Protein 9FXN (pdb70)

Nearest PDB structures (foldseek):
  5t40-assembly1_B  TM=9.998E-01  e=1.120E-62  Homo sapiens
  6iid-assembly1_B  TM=9.856E-01  e=7.293E-57  Homo sapiens
  6iid-assembly2_D  TM=9.798E-01  e=2.891E-57  Homo sapiens
  4a1n-assembly1_A-2  TM=9.679E-01  e=5.037E-57  Homo sapiens
  7r6t-assembly1_D  TM=9.618E-01  e=5.365E-54  Homo sapiens

Organism: Homo sapiens (NCBI:txid9606)

GO terms:
  GO:0032991 protein-containing complex (C, IDA)
  GO:0005739 mitochondrion (C, HTP)
  GO:0008409 5'-3' exonuclease activity (F, IDA)
  GO:0004519 endonuclease activity (F, IDA)
  GO:0005743 mitochondrial inner membrane (C, IDA)
  GO:0005759 mitochondrial matrix (C, TAS)
  GO:0005515 protein binding (F, IPI)
  GO:0005739 mitochondrion (C, IDA)

Radius of gyration: 29.69 Å; Cα contacts (8 Å, |Δi|>4): 1207; chains: 2; bounding box: 88×48×91 Å

Secondary structure (DSSP, 8-state):
--GGGG-PPB---S-EE-SSEEEEEETTTTEEEEEEEEE-TTTT-SS--GGG---B--TTS-GGG---HHHHTTTT-EEEESS-GGG-TT-HHHHHHHTBGGGEEEE-HHHHHTHHHHHHHHHHHHTTT-SEEEEEEEEE--EEE-TTS-EEEEEEEETTTTEEPPSEEEEEEEEES-SS--SPEEEEEEEEESS---SSS-GGGGEE-HHHHHHHHT-B--TTS-TTS-EEEHHHHS------HHHHHHHHHHHHHHH--SHHHHHHHHHHHHHTT----HHHHHHHHHHHHHHHTS--/-TTTTTT-PPB---S-EE-SS-EEEEETTTTEEEEEEEEE-TTTT-SS--GGG---B--TTS-GGG---HHHHTTTT-EEEESS-GGG-TT-HHHHHHHTBGGGEEEE-HHHHHTHHHHHHHHHHHGGGT-SEEEEEEEEE--EEE-TTS-EEEEEEEETTTTEEPPSEEEEEEEEES-SS--SPEEEEEEEEESS---SSS-GGGGEE-HHHHHHHHT-B-STTS-TTS-EEEHHHHS------HHHHHHHHHHHHHHH--SHHHHHHHHHHHHHTT----HHHHHHHHHHHHHHHTS--

Structure (mmCIF, N/CA/C/O backbone):
data_9FXN
#
_entry.id   9FXN
#
_cell.length_a   73.550
_cell.length_b   83.560
_cell.length_c   74.390
_cell.angle_alpha   90.000
_cell.angle_beta   113.510
_cell.angle_gamma   90.000
#
_symmetry.space_group_name_H-M   'P 1 21 1'
#
loop_
_entity.id
_entity.type
_entity.pdbx_description
1 polymer 'Nuclease EXOG, mitochondrial'
2 non-polymer 'MAGNESIUM ION'
3 water water
#
loop_
_atom_site.group_PDB
_atom_site.id
_atom_site.type_symbol
_atom_site.label_atom_id
_atom_site.label_alt_id
_atom_site.label_comp_id
_atom_site.label_asym_id
_atom_site.label_entity_id
_atom_site.label_seq_id
_atom_site.pdbx_PDB_ins_code
_atom_site.Cartn_x
_atom_site.Cartn_y
_atom_site.Cartn_z
_atom_site.occupancy
_atom_site.B_iso_or_equiv
_atom_site.auth_seq_id
_atom_site.auth_comp_id
_atom_site.auth_asym_id
_atom_site.auth_atom_id
_atom_site.pdbx_PDB_model_num
ATOM 1 N N . ALA A 1 3 ? -38.89265 34.38250 -35.98469 0.455 76.64435 60 ALA A N 1
ATOM 2 C CA . ALA A 1 3 ? -38.81597 34.03802 -37.39875 0.000 75.60470 60 ALA A CA 1
ATOM 3 C C . ALA A 1 3 ? -37.38798 33.66214 -37.78420 0.486 73.81877 60 ALA A C 1
ATOM 4 O O . ALA A 1 3 ? -37.16834 32.74089 -38.57093 0.289 70.17240 60 ALA A O 1
ATOM 10 N N . VAL A 1 4 ? -36.41977 34.39295 -37.22931 0.993 72.63989 61 VAL A N 1
ATOM 11 C CA . VAL A 1 4 ? -35.01675 34.13671 -37.52770 0.595 68.04898 61 VAL A CA 1
ATOM 12 C C . VAL A 1 4 ? -34.53194 32.92396 -36.73342 0.780 63.47290 61 VAL A C 1
ATOM 13 O O . VAL A 1 4 ? -35.11813 32.52208 -35.72280 0.631 58.33440 61 VAL A O 1
ATOM 26 N N . LEU A 1 5 ? -33.41883 32.34628 -37.18569 0.465 68.37730 62 LEU A N 1
ATOM 27 C CA . LEU A 1 5 ? -32.90362 31.14749 -36.53261 0.951 72.15075 62 LEU A CA 1
ATOM 28 C C . LEU A 1 5 ? -32.40521 31.42625 -35.11964 0.000 66.97857 62 LEU A C 1
ATOM 29 O O . LEU A 1 5 ? -32.58035 30.58899 -34.22466 0.613 66.89220 62 LEU A O 1
ATOM 45 N N . GLU A 1 6 ? -31.74689 32.56394 -34.89860 0.664 62.17111 63 GLU A N 1
ATOM 46 C CA . GLU A 1 6 ? -31.05632 32.77137 -33.63276 1.000 61.45780 63 GLU A CA 1
ATOM 47 C C . GLU A 1 6 ? -31.95033 33.35328 -32.53831 0.442 58.40741 63 GLU A C 1
ATOM 48 O O . GLU A 1 6 ? -31.43052 33.80551 -31.51107 0.802 60.28248 63 GLU A O 1
ATOM 60 N N . GLN A 1 7 ? -33.27366 33.34675 -32.72070 1.000 58.93856 64 GLN A N 1
ATOM 61 C CA . GLN A 1 7 ? -34.15357 33.88724 -31.68867 0.724 55.25854 64 GLN A CA 1
ATOM 62 C C . GLN A 1 7 ? -33.83429 33.28567 -30.32522 0.675 50.57994 64 GLN A C 1
ATOM 63 O O . GLN A 1 7 ? -33.87349 33.97970 -29.30360 0.702 52.40020 64 GLN A O 1
ATOM 77 N N . PHE A 1 8 ? -33.52781 31.99158 -30.28648 0.708 49.24399 65 PHE A N 1
ATOM 78 C CA . PHE A 1 8 ? -33.18492 31.31367 -29.04588 0.964 47.24360 65 PHE A CA 1
ATOM 79 C C . PHE A 1 8 ? -31.73401 30.85455 -29.01641 0.753 48.84907 65 PHE A C 1
ATOM 80 O O . PHE A 1 8 ? -31.36484 30.05175 -28.15266 0.679 50.29215 65 PHE A O 1
ATOM 97 N N . GLY A 1 9 ? -30.90837 31.35573 -29.92255 0.600 47.93488 66 GLY A N 1
ATOM 98 C CA . GLY A 1 9 ? -29.47666 31.14941 -29.85690 0.595 49.38029 66 GLY A CA 1
ATOM 99 C C . GLY A 1 9 ? -28.99497 29.98521 -30.70175 0.564 45.07649 66 GLY A C 1
ATOM 100 O O . GLY A 1 9 ? -29.68459 28.97314 -30.87532 0.625 44.63494 66 GLY A O 1
ATOM 104 N N . PHE A 1 10 ? -27.78584 30.13667 -31.25020 0.553 42.64537 67 PHE A N 1
ATOM 105 C CA . PHE A 1 10 ? -27.09145 29.01083 -31.85507 0.666 41.24106 67 PHE A CA 1
ATOM 106 C C . PHE A 1 10 ? -26.62098 28.06288 -30.75154 0.759 37.64575 67 PHE A C 1
ATOM 107 O O . PHE A 1 10 ? -26.34037 28.50128 -29.63154 0.558 35.47364 67 PHE A O 1
ATOM 124 N N . PRO A 1 11 ? -26.51433 26.76189 -31.03674 0.678 39.58714 68 PRO A N 1
ATOM 125 C CA . PRO A 1 11 ? -25.92220 25.85190 -30.04441 0.730 38.57096 68 PRO A CA 1
ATOM 126 C C . PRO A 1 11 ? -24.51368 26.29774 -29.67938 0.795 39.59842 68 PRO A C 1
ATOM 127 O O . PRO A 1 11 ? -23.79241 26.88500 -30.48934 0.663 41.99540 68 PRO A O 1
ATOM 138 N N . LEU A 1 12 ? -24.12451 26.01411 -28.44190 0.739 40.35510 69 LEU A N 1
ATOM 139 C CA . LEU A 1 12 ? -22.80610 26.37449 -27.94188 0.646 41.81697 69 LEU A CA 1
ATOM 140 C C . LEU A 1 12 ? -21.89868 25.15456 -27.96553 0.724 38.75705 69 LEU A C 1
ATOM 141 O O . LEU A 1 12 ? -22.26682 24.09235 -27.45385 0.562 37.72284 69 LEU A O 1
ATOM 157 N N . THR A 1 13 ? -20.71059 25.31524 -28.55247 0.859 45.20057 70 THR A N 1
ATOM 158 C CA . THR A 1 13 ? -19.72470 24.24421 -28.61150 0.743 46.62587 70 THR A CA 1
ATOM 159 C C . THR A 1 13 ? -18.65341 24.36075 -27.53689 0.747 41.30983 70 THR A C 1
ATOM 160 O O . THR A 1 13 ? -17.96531 23.37086 -27.25867 0.659 43.18105 70 THR A O 1
ATOM 171 N N . GLY A 1 14 ? -18.48911 25.54053 -26.94370 0.658 39.26608 71 GLY A N 1
ATOM 172 C CA . GLY A 1 14 ? -17.54213 25.71478 -25.85879 0.682 45.16436 71 GLY A CA 1
ATOM 173 C C . GLY A 1 14 ? -16.08913 25.56536 -26.24204 0.857 46.31500 71 GLY A C 1
ATOM 174 O O . GLY A 1 14 ? -15.27114 25.17452 -25.40107 0.719 46.41785 71 GLY A O 1
ATOM 178 N N . THR A 1 15 ? -15.73710 25.88125 -27.48339 0.635 41.44992 72 THR A N 1
ATOM 179 C CA . THR A 1 15 ? -14.37063 25.71516 -27.96020 0.910 42.45265 72 THR A CA 1
ATOM 180 C C . THR A 1 15 ? -13.53345 26.98536 -27.84702 0.820 43.38451 72 THR A C 1
ATOM 181 O O . THR A 1 15 ? -12.37816 26.98758 -28.28741 0.695 43.15142 72 THR A O 1
ATOM 192 N N . GLU A 1 16 ? -14.07633 28.05516 -27.27081 0.636 41.41874 73 GLU A N 1
ATOM 193 C CA . GLU A 1 16 ? -13.33212 29.30270 -27.16372 0.782 45.40401 73 GLU A CA 1
ATOM 194 C C . GLU A 1 16 ? -12.04198 29.09659 -26.37468 0.705 44.56971 73 GLU A C 1
ATOM 195 O O . GLU A 1 16 ? -11.98209 28.30705 -25.42788 0.703 43.54992 73 GLU A O 1
ATOM 207 N N . ALA A 1 17 ? -10.99943 29.82291 -26.77238 0.782 44.99565 74 ALA A N 1
ATOM 208 C CA . ALA A 1 17 ? -9.71491 29.70712 -26.09559 0.829 43.17237 74 ALA A CA 1
ATOM 209 C C . ALA A 1 17 ? -9.84149 30.14962 -24.64352 0.692 39.24201 74 ALA A C 1
ATOM 210 O O . ALA A 1 17 ? -10.44675 31.18349 -24.34626 0.595 40.06928 74 ALA A O 1
ATOM 217 N N . ARG A 1 18 ? -9.27656 29.35348 -23.73879 0.674 39.24378 75 ARG A N 1
ATOM 218 C CA . ARG A 1 18 ? -9.26703 29.64516 -22.31022 0.823 41.41782 75 ARG A CA 1
ATOM 219 C C . ARG A 1 18 ? -7.82815 29.88926 -21.88298 0.734 38.91972 75 ARG A C 1
ATOM 220 O O . ARG A 1 18 ? -6.95995 29.04017 -22.11114 0.550 39.96538 75 ARG A O 1
ATOM 241 N N . CYS A 1 19 ? -7.57796 31.04196 -21.26933 0.694 41.13976 76 CYS A N 1
ATOM 242 C CA . CYS A 1 19 ? -6.22632 31.48629 -20.96687 0.872 46.11735 76 CYS A CA 1
ATOM 243 C C . CYS A 1 19 ? -5.94697 31.41245 -19.47282 0.712 42.27482 76 CYS A C 1
ATOM 244 O O . CYS A 1 19 ? -6.77334 31.82413 -18.64806 0.551 41.21793 76 CYS A O 1
ATOM 252 N N . TYR A 1 20 ? -4.76797 30.88866 -19.14097 0.776 39.22153 77 TYR A N 1
ATOM 253 C CA . TYR A 1 20 ? -4.32280 30.75088 -17.76005 0.640 39.93559 77 TYR A CA 1
ATOM 254 C C . TYR A 1 20 ? -2.96800 31.41588 -17.60625 0.819 41.80602 77 TYR A C 1
ATOM 255 O O . TYR A 1 20 ? -2.52546 32.09668 -18.52833 0.612 41.02598 77 TYR A O 1
ATOM 273 N N . THR A 1 21 ? -2.32049 31.25374 -16.44907 0.665 41.58585 78 THR A N 1
ATOM 274 C CA . THR A 1 21 ? -1.12264 32.03665 -16.16813 0.645 45.18609 78 THR A CA 1
ATOM 275 C C . THR A 1 21 ? -0.03897 31.79418 -17.21019 0.840 46.63201 78 THR A C 1
ATOM 276 O O . THR A 1 21 ? 0.59257 32.74428 -17.68792 0.657 42.63453 78 THR A O 1
ATOM 287 N N . ASN A 1 22 ? 0.19534 30.53227 -17.57915 0.840 44.41895 79 ASN A N 1
ATOM 288 C CA . ASN A 1 22 ? 1.24484 30.24020 -18.54897 0.649 41.96306 79 ASN A CA 1
ATOM 289 C C . ASN A 1 22 ? 0.82659 29.17781 -19.55848 0.775 39.16196 79 ASN A C 1
ATOM 290 O O . ASN A 1 22 ? 1.68000 28.46948 -20.10582 0.753 39.52270 79 ASN A O 1
ATOM 301 N N . HIS A 1 23 ? -0.46987 29.03946 -19.81317 0.701 36.87176 80 HIS A N 1
ATOM 302 C CA . HIS A 1 23 ? -0.92305 28.18795 -20.90242 0.657 33.73242 80 HIS A CA 1
ATOM 303 C C . HIS A 1 23 ? -2.33773 28.60164 -21.27489 0.854 36.06733 80 HIS A C 1
ATOM 304 O O . HIS A 1 23 ? -3.02370 29.29374 -20.51740 0.639 40.36726 80 HIS A O 1
ATOM 318 N N . ALA A 1 24 ? -2.74354 28.19863 -22.47708 0.700 38.70215 81 ALA A N 1
ATOM 319 C CA . ALA A 1 24 ? -4.08922 28.41501 -22.98415 0.679 35.92524 81 ALA A CA 1
ATOM 320 C C . ALA A 1 24 ? -4.56230 27.11661 -23.61538 0.673 34.97047 81 ALA A C 1
ATOM 321 O O . ALA A 1 24 ? -3.75243 26.29903 -24.06383 0.550 32.88049 81 ALA A O 1
ATOM 328 N N . LEU A 1 25 ? -5.87826 26.92055 -23.63518 0.618 35.04528 82 LEU A N 1
ATOM 329 C CA . LEU A 1 25 ? -6.41740 25.68432 -24.17699 0.706 37.01175 82 LEU A CA 1
ATOM 330 C C . LEU A 1 25 ? -7.78585 25.92749 -24.79068 0.702 36.28534 82 LEU A C 1
ATOM 331 O O . LEU A 1 25 ? -8.47805 26.89370 -24.46079 0.636 34.86205 82 LEU A O 1
ATOM 347 N N . SER A 1 26 ? -8.15286 25.03298 -25.70699 0.729 36.81838 83 SER A N 1
ATOM 348 C CA . SER A 1 26 ? -9.51806 24.87851 -26.18912 0.640 32.90542 83 SER A CA 1
ATOM 349 C C . SER A 1 26 ? -10.00596 23.51327 -25.72370 0.588 31.68808 83 SER A C 1
ATOM 350 O O . SER A 1 26 ? -9.31290 22.50907 -25.91590 0.647 34.35168 83 SER A O 1
ATOM 358 N N . TYR A 1 27 ? -11.18255 23.47901 -25.10561 0.745 41.30640 84 TYR A N 1
ATOM 359 C CA . TYR A 1 27 ? -11.70016 22.28660 -24.44662 0.783 41.15359 84 TYR A CA 1
ATOM 360 C C . TYR A 1 27 ? -12.73900 21.59173 -25.31881 0.820 39.17767 84 TYR A C 1
ATOM 361 O O . TYR A 1 27 ? -13.55038 22.24477 -25.98248 0.655 40.43896 84 TYR A O 1
ATOM 379 N N . ASP A 1 28 ? -12.69326 20.26071 -25.32324 0.613 36.61297 85 ASP A N 1
ATOM 380 C CA . ASP A 1 28 ? -13.66932 19.42871 -26.02460 0.709 37.93933 85 ASP A CA 1
ATOM 381 C C . ASP A 1 28 ? -14.69149 18.94541 -25.00039 0.778 39.48894 85 ASP A C 1
ATOM 382 O O . ASP A 1 28 ? -14.41665 18.03659 -24.21294 0.637 36.95612 85 ASP A O 1
ATOM 391 N N . GLN A 1 29 ? -15.88297 19.54555 -25.02416 0.740 37.40036 86 GLN A N 1
ATOM 392 C CA . GLN A 1 29 ? -16.89468 19.22723 -24.02368 0.588 34.66567 86 GLN A CA 1
ATOM 393 C C . GLN A 1 29 ? -17.48239 17.83562 -24.20212 0.655 31.82880 86 GLN A C 1
ATOM 394 O O . GLN A 1 29 ? -18.00308 17.26979 -23.23399 0.462 35.14734 86 GLN A O 1
ATOM 408 N N . ALA A 1 30 ? -17.41492 17.27265 -25.40869 0.621 34.24242 87 ALA A N 1
ATOM 409 C CA . ALA A 1 30 ? -17.95756 15.93727 -25.62631 0.699 36.91772 87 ALA A CA 1
ATOM 410 C C . ALA A 1 30 ? -16.99818 14.85931 -25.13859 0.562 33.70327 87 ALA A C 1
ATOM 411 O O . ALA A 1 30 ? -17.43503 13.83273 -24.60627 0.599 35.41284 87 ALA A O 1
ATOM 418 N N . LYS A 1 31 ? -15.69268 15.07768 -25.30178 0.733 33.78676 88 LYS A N 1
ATOM 419 C CA . LYS A 1 31 ? -14.68790 14.09903 -24.91260 0.645 36.10596 88 LYS A CA 1
ATOM 420 C C . LYS A 1 31 ? -14.10511 14.35365 -23.52882 0.688 36.42875 88 LYS A C 1
ATOM 421 O O . LYS A 1 31 ? -13.36541 13.50252 -23.02075 0.665 37.88112 88 LYS A O 1
ATOM 440 N N . ARG A 1 32 ? -14.40870 15.49930 -22.91724 0.698 32.89188 89 ARG A N 1
ATOM 441 C CA . ARG A 1 32 ? -13.93048 15.83477 -21.57648 0.778 35.85295 89 ARG A CA 1
ATOM 442 C C . ARG A 1 32 ? -12.40736 15.95384 -21.52569 0.663 35.66486 89 ARG A C 1
ATOM 443 O O . ARG A 1 32 ? -11.78302 15.67894 -20.49525 0.520 30.25186 89 ARG A O 1
ATOM 464 N N . VAL A 1 33 ? -11.80202 16.37055 -22.63331 0.581 36.84854 90 VAL A N 1
ATOM 465 C CA . VAL A 1 33 ? -10.35835 16.59035 -22.70584 0.716 36.31126 90 VAL A CA 1
ATOM 466 C C . VAL A 1 33 ? -10.09856 17.84778 -23.51908 0.731 33.85605 90 VAL A C 1
ATOM 467 O O . VAL A 1 33 ? -10.97128 18.32144 -24.25996 0.582 34.64165 90 VAL A O 1
ATOM 480 N N . PRO A 1 34 ? -8.89564 18.40750 -23.40935 0.709 34.72678 91 PRO A N 1
ATOM 481 C CA . PRO A 1 34 ? -8.54163 19.53616 -24.27880 0.591 30.01338 91 PRO A CA 1
ATOM 482 C C . PRO A 1 34 ? -8.38868 19.09183 -25.72419 0.764 34.52349 91 PRO A C 1
ATOM 483 O O . PRO A 1 34 ? -8.00410 17.95519 -26.01550 0.591 37.58880 91 PRO A O 1
ATOM 494 N N . ARG A 1 35 ? -8.71081 20.01174 -26.63604 0.660 34.88903 92 ARG A N 1
ATOM 495 C CA . ARG A 1 35 ? -8.40342 19.79978 -28.04631 0.707 36.10379 92 ARG A CA 1
ATOM 496 C C . ARG A 1 35 ? -6.96173 20.19260 -28.35144 0.773 34.55978 92 ARG A C 1
ATOM 497 O O . ARG A 1 35 ? -6.26281 19.49723 -29.09841 0.729 34.70033 92 ARG A O 1
ATOM 518 N N . TRP A 1 36 ? -6.51529 21.31487 -27.79307 0.615 33.87158 93 TRP A N 1
ATOM 519 C CA . TRP A 1 36 ? -5.14098 21.77253 -27.90952 0.678 33.30909 93 TRP A CA 1
ATOM 520 C C . TRP A 1 36 ? -4.80251 22.54931 -26.64836 0.593 33.35186 93 TRP A C 1
ATOM 521 O O . TRP A 1 36 ? -5.67711 23.15650 -26.02608 0.587 32.53598 93 TRP A O 1
ATOM 542 N N . VAL A 1 37 ? -3.52788 22.50760 -26.26843 0.673 34.00467 94 VAL A N 1
ATOM 543 C CA . VAL A 1 37 ? -3.00290 23.27896 -25.14821 0.476 31.34556 94 VAL A CA 1
ATOM 544 C C . VAL A 1 37 ? -1.72567 23.95818 -25.62143 0.725 32.33151 94 VAL A C 1
ATOM 545 O O . VAL A 1 37 ? -0.77941 23.28067 -26.04271 0.523 30.55071 94 VAL A O 1
ATOM 558 N N . LEU A 1 38 ? -1.70010 25.28725 -25.55837 0.630 32.50241 95 LEU A N 1
ATOM 559 C CA . LEU A 1 38 ? -0.56436 26.08228 -26.00159 0.696 36.61151 95 LEU A CA 1
ATOM 560 C C . LEU A 1 38 ? 0.15665 26.67223 -24.79712 0.630 36.29913 95 LEU A C 1
ATOM 561 O O . LEU A 1 38 ? -0.47852 27.15299 -23.85142 0.564 38.30646 95 LEU A O 1
ATOM 577 N N . GLU A 1 39 ? 1.48615 26.63955 -24.84254 0.649 35.15987 96 GLU A N 1
ATOM 578 C CA . GLU A 1 39 ? 2.31148 27.17405 -23.77286 0.663 36.74553 96 GLU A CA 1
ATOM 579 C C . GLU A 1 39 ? 3.52139 27.87427 -24.37369 0.678 36.77096 96 GLU A C 1
ATOM 580 O O . GLU A 1 39 ? 3.89465 27.63852 -25.52536 0.526 35.93744 96 GLU A O 1
ATOM 592 N N . HIS A 1 40 ? 4.12691 28.74963 -23.57530 0.615 38.63359 97 HIS A N 1
ATOM 593 C CA . HIS A 1 40 ? 5.38976 29.39336 -23.90897 0.739 35.96609 97 HIS A CA 1
ATOM 594 C C . HIS A 1 40 ? 6.40572 29.03434 -22.83514 0.641 36.79619 97 HIS A C 1
ATOM 595 O O . HIS A 1 40 ? 6.09812 29.10146 -21.63946 0.513 38.57335 97 HIS A O 1
ATOM 609 N N . ILE A 1 41 ? 7.60716 28.65053 -23.26025 0.645 37.65121 98 ILE A N 1
ATOM 610 C CA . ILE A 1 41 ? 8.66378 28.20632 -22.35982 0.509 39.55944 98 ILE A CA 1
ATOM 611 C C . ILE A 1 41 ? 9.86652 29.12080 -22.53119 0.631 36.99023 98 ILE A C 1
ATOM 612 O O . ILE A 1 41 ? 10.16131 29.56986 -23.64413 0.535 32.29334 98 ILE A O 1
ATOM 628 N N . SER A 1 42 ? 10.55502 29.39715 -21.42498 0.617 40.03077 99 SER A N 1
ATOM 629 C CA . SER A 1 42 ? 11.80825 30.13748 -21.44953 0.603 41.14498 99 SER A CA 1
ATOM 630 C C . SER A 1 42 ? 12.67604 29.64718 -20.29876 0.721 43.48364 99 SER A C 1
ATOM 631 O O . SER A 1 42 ? 12.20644 28.95569 -19.39086 0.532 40.46815 99 SER A O 1
ATOM 639 N N . LYS A 1 43 ? 13.95834 30.01819 -20.34158 0.764 48.21891 100 LYS A N 1
ATOM 640 C CA . LYS A 1 43 ? 14.87943 29.57993 -19.29827 0.813 50.19962 100 LYS A CA 1
ATOM 641 C C . LYS A 1 43 ? 14.41914 30.05236 -17.92485 0.624 47.50192 100 LYS A C 1
ATOM 642 O O . LYS A 1 43 ? 14.59993 29.34932 -16.92349 0.685 48.49475 100 LYS A O 1
ATOM 661 N N . SER A 1 44 ? 13.82242 31.24462 -17.85706 0.591 45.31151 101 SER A N 1
ATOM 662 C CA . SER A 1 44 ? 13.40780 31.78712 -16.56818 0.804 50.68617 101 SER A CA 1
ATOM 663 C C . SER A 1 44 ? 12.19146 31.06146 -16.01046 0.765 49.21636 101 SER A C 1
ATOM 664 O O . SER A 1 44 ? 12.07643 30.89160 -14.79223 0.524 48.50748 101 SER A O 1
ATOM 672 N N . LYS A 1 45 ? 11.28061 30.62279 -16.87611 0.730 49.09814 102 LYS A N 1
ATOM 673 C CA . LYS A 1 45 ? 10.02914 30.05398 -16.39527 0.885 45.97750 102 LYS A CA 1
ATOM 674 C C . LYS A 1 45 ? 10.19731 28.64850 -15.83776 0.465 45.55012 102 LYS A C 1
ATOM 675 O O . LYS A 1 45 ? 9.42017 28.24226 -14.96646 0.680 47.91310 102 LYS A O 1
ATOM 694 N N . ILE A 1 46 ? 11.18813 27.89474 -16.30959 0.786 44.73455 103 ILE A N 1
ATOM 695 C CA . ILE A 1 46 ? 11.33356 26.51143 -15.87169 0.596 45.50270 103 ILE A CA 1
ATOM 696 C C . ILE A 1 46 ? 12.19348 26.43523 -14.61768 0.799 49.57939 103 ILE A C 1
ATOM 697 O O . ILE A 1 46 ? 12.51646 25.34134 -14.14132 0.710 51.32469 103 ILE A O 1
ATOM 713 N N . MET A 1 47 ? 12.56440 27.58851 -14.07382 0.634 52.07190 104 MET A N 1
ATOM 714 C CA . MET A 1 47 ? 13.27549 27.66559 -12.80840 0.873 53.33787 104 MET A CA 1
ATOM 715 C C . MET A 1 47 ? 12.39962 28.34737 -11.76611 0.807 51.26763 104 MET A C 1
ATOM 716 O O . MET A 1 47 ? 11.61810 29.24797 -12.08178 0.603 51.71129 104 MET A O 1
ATOM 730 N N . GLY A 1 48 ? 12.54541 27.92123 -10.52459 0.708 54.03615 105 GLY A N 1
ATOM 731 C CA . GLY A 1 48 ? 11.76475 28.48025 -9.43891 0.680 55.66888 105 GLY A CA 1
ATOM 732 C C . GLY A 1 48 ? 11.52894 27.44078 -8.36331 0.779 59.05532 105 GLY A C 1
ATOM 733 O O . GLY A 1 48 ? 11.93895 26.28824 -8.47477 0.753 64.46427 105 GLY A O 1
ATOM 737 N N . ASP A 1 49 ? 10.83682 27.87848 -7.31272 0.742 61.10806 106 ASP A N 1
ATOM 738 C CA . ASP A 1 49 ? 10.60697 27.05581 -6.13397 0.826 62.86392 106 ASP A CA 1
ATOM 739 C C . ASP A 1 49 ? 9.20954 26.44982 -6.08733 0.545 57.66393 106 ASP A C 1
ATOM 740 O O . ASP A 1 49 ? 8.85855 25.81494 -5.08759 0.554 57.34429 106 ASP A O 1
ATOM 749 N N . ALA A 1 50 ? 8.40377 26.63457 -7.13133 0.661 54.29116 107 ALA A N 1
ATOM 750 C CA . ALA A 1 50 ? 7.11585 25.95685 -7.20284 0.787 54.43363 107 ALA A CA 1
ATOM 751 C C . ALA A 1 50 ? 7.32957 24.44759 -7.22460 0.468 54.96624 107 ALA A C 1
ATOM 752 O O . ALA A 1 50 ? 8.12351 23.93251 -8.01690 0.675 55.43674 107 ALA A O 1
ATOM 759 N N . ASP A 1 51 ? 6.61979 23.73691 -6.35162 0.708 56.60233 108 ASP A N 1
ATOM 760 C CA . ASP A 1 51 ? 6.83376 22.31197 -6.13546 0.783 60.39074 108 ASP A CA 1
ATOM 761 C C . ASP A 1 51 ? 5.54230 21.55944 -6.41597 0.688 55.10071 108 ASP A C 1
ATOM 762 O O . ASP A 1 51 ? 4.48756 21.89938 -5.86939 0.614 59.21281 108 ASP A O 1
ATOM 771 N N . ARG A 1 52 ? 5.63305 20.53062 -7.26132 0.793 57.98262 109 ARG A N 1
ATOM 772 C CA . ARG A 1 52 ? 4.43713 19.84483 -7.73238 0.550 54.76608 109 ARG A CA 1
ATOM 773 C C . ARG A 1 52 ? 3.80857 18.96706 -6.66234 0.640 53.20926 109 ARG A C 1
ATOM 774 O O . ARG A 1 52 ? 2.64670 18.57633 -6.80847 0.501 52.40900 109 ARG A O 1
ATOM 795 N N . LYS A 1 53 ? 4.53986 18.65490 -5.59136 0.644 56.78447 110 LYS A N 1
ATOM 796 C CA . LYS A 1 53 ? 3.98424 17.81853 -4.53537 0.723 58.78885 110 LYS A CA 1
ATOM 797 C C . LYS A 1 53 ? 2.85667 18.51509 -3.78553 0.653 59.98288 110 LYS A C 1
ATOM 798 O O . LYS A 1 53 ? 2.07091 17.84298 -3.10850 0.426 61.83475 110 LYS A O 1
ATOM 817 N N . HIS A 1 54 ? 2.76057 19.83973 -3.88571 0.890 56.84738 111 HIS A N 1
ATOM 818 C CA . HIS A 1 54 ? 1.66659 20.57845 -3.27202 0.649 57.80950 111 HIS A CA 1
ATOM 819 C C . HIS A 1 54 ? 0.44474 20.69288 -4.17387 0.585 57.00382 111 HIS A C 1
ATOM 820 O O . HIS A 1 54 ? -0.59460 21.18882 -3.72381 0.638 59.52286 111 HIS A O 1
ATOM 834 N N . CYS A 1 55 ? 0.54034 20.25927 -5.42578 0.733 54.53486 112 CYS A N 1
ATOM 835 C CA . CYS A 1 55 ? -0.54129 20.44170 -6.37961 0.786 53.24189 112 CYS A CA 1
ATOM 836 C C . CYS A 1 55 ? -1.49778 19.25809 -6.34953 0.759 48.49237 112 CYS A C 1
ATOM 837 O O . CYS A 1 55 ? -1.10825 18.12100 -6.06949 0.649 46.20812 112 CYS A O 1
ATOM 845 N N . LYS A 1 56 ? -2.76297 19.54268 -6.64849 0.489 48.56822 113 LYS A N 1
ATOM 846 C CA . LYS A 1 56 ? -3.81406 18.53896 -6.68150 0.744 46.77656 113 LYS A CA 1
ATOM 847 C C . LYS A 1 56 ? -4.55964 18.63487 -8.00412 0.605 44.70166 113 LYS A C 1
ATOM 848 O O . LYS A 1 56 ? -4.84822 19.73609 -8.48313 0.542 44.16431 113 LYS A O 1
ATOM 867 N N . PHE A 1 57 ? -4.85943 17.48032 -8.59590 0.684 42.17228 114 PHE A N 1
ATOM 868 C CA . PHE A 1 57 ? -5.77903 17.43984 -9.72438 0.713 41.74478 114 PHE A CA 1
ATOM 869 C C . PHE A 1 57 ? -7.17065 17.84907 -9.25660 0.550 41.85843 114 PHE A C 1
ATOM 870 O O . PHE A 1 57 ? -7.62898 17.43179 -8.18942 0.504 40.02176 114 PHE A O 1
ATOM 887 N N . LYS A 1 58 ? -7.84888 18.66749 -10.05533 0.685 41.13744 115 LYS A N 1
ATOM 888 C CA . LYS A 1 58 ? -9.18454 19.12993 -9.70407 0.559 40.71476 115 LYS A CA 1
ATOM 889 C C . LYS A 1 58 ? -9.90183 19.55428 -10.97645 0.718 40.90120 115 LYS A C 1
ATOM 890 O O . LYS A 1 58 ? -9.25487 19.90933 -11.97018 0.579 37.48501 115 LYS A O 1
ATOM 909 N N . PRO A 1 59 ? -11.23442 19.52135 -10.98319 0.607 38.66015 116 PRO A N 1
ATOM 910 C CA . PRO A 1 59 ? -11.96838 20.05777 -12.13786 0.667 38.53411 116 PRO A CA 1
ATOM 911 C C . PRO A 1 59 ? -11.63759 21.52972 -12.34700 0.666 42.21439 116 PRO A C 1
ATOM 912 O O . PRO A 1 59 ? -11.45802 22.28762 -11.39079 0.693 44.60952 116 PRO A O 1
ATOM 923 N N . ASP A 1 60 ? -11.54094 21.92606 -13.60914 0.693 37.79187 117 ASP A N 1
ATOM 924 C CA . ASP A 1 60 ? -11.35916 23.33039 -13.94694 0.850 44.81479 117 ASP A CA 1
ATOM 925 C C . ASP A 1 60 ? -12.58188 24.10546 -13.46594 0.635 44.70972 117 ASP A C 1
ATOM 926 O O . ASP A 1 60 ? -13.70326 23.80916 -13.90965 0.722 46.05633 117 ASP A O 1
ATOM 935 N N . PRO A 1 61 ? -12.42824 25.08332 -12.56602 0.797 50.42198 118 PRO A N 1
ATOM 936 C CA . PRO A 1 61 ? -13.61522 25.79419 -12.05492 0.859 51.06070 118 PRO A CA 1
ATOM 937 C C . PRO A 1 61 ? -14.35061 26.58857 -13.12114 0.702 52.68799 118 PRO A C 1
ATOM 938 O O . PRO A 1 61 ? -15.49723 26.99001 -12.88437 0.554 49.49215 118 PRO A O 1
ATOM 949 N N . ASN A 1 62 ? -13.73718 26.81734 -14.28169 0.679 48.39680 119 ASN A N 1
ATOM 950 C CA . ASN A 1 62 ? -14.35205 27.58764 -15.35326 0.646 47.88170 119 ASN A CA 1
ATOM 951 C C . ASN A 1 62 ? -15.17955 26.73681 -16.30856 0.897 47.64239 119 ASN A C 1
ATOM 952 O O . ASN A 1 62 ? -15.90135 27.29599 -17.13913 0.621 51.54254 119 ASN A O 1
ATOM 963 N N . ILE A 1 63 ? -15.09404 25.41387 -16.21876 0.612 45.29105 120 ILE A N 1
ATOM 964 C CA . ILE A 1 63 ? -15.81753 24.52008 -17.12075 0.628 43.91997 120 ILE A CA 1
ATOM 965 C C . ILE A 1 63 ? -17.13867 24.12765 -16.47148 0.682 42.87990 120 ILE A C 1
ATOM 966 O O . ILE A 1 63 ? -17.15870 23.80137 -15.27513 0.590 45.79063 120 ILE A O 1
ATOM 982 N N . PRO A 1 64 ? -18.25373 24.13975 -17.20038 0.659 45.50095 121 PRO A N 1
ATOM 983 C CA . PRO A 1 64 ? -19.52423 23.66137 -16.62090 0.823 48.47604 121 PRO A CA 1
ATOM 984 C C . PRO A 1 64 ? -19.37712 22.24178 -16.10695 0.711 47.29318 121 PRO A C 1
ATOM 985 O O . PRO A 1 64 ? -18.87141 21.36619 -16.82694 0.716 44.83997 121 PRO A O 1
ATOM 996 N N . PRO A 1 65 ? -19.79384 21.97355 -14.86590 0.731 50.86459 122 PRO A N 1
ATOM 997 C CA . PRO A 1 65 ? -19.59413 20.62148 -14.31166 0.780 48.20824 122 PRO A CA 1
ATOM 998 C C . PRO A 1 65 ? -20.12939 19.50792 -15.19556 0.671 39.13983 122 PRO A C 1
ATOM 999 O O . PRO A 1 65 ? -19.54072 18.41862 -15.22419 0.499 37.06020 122 PRO A O 1
ATOM 1010 N N . THR A 1 66 ? -21.22652 19.74284 -15.92035 0.640 40.84744 123 THR A N 1
ATOM 1011 C CA . THR A 1 66 ? -21.78192 18.70149 -16.77738 0.604 44.89739 123 THR A CA 1
ATOM 1012 C C . THR A 1 66 ? -20.80272 18.26481 -17.85995 0.640 41.94938 123 THR A C 1
ATOM 1013 O O . THR A 1 66 ? -20.91418 17.14181 -18.36497 0.463 40.47326 123 THR A O 1
ATOM 1024 N N . PHE A 1 67 ? -19.84875 19.11988 -18.22730 0.678 40.33147 124 PHE A N 1
ATOM 1025 C CA . PHE A 1 67 ? -18.87145 18.79829 -19.25865 0.673 40.65157 124 PHE A CA 1
ATOM 1026 C C . PHE A 1 67 ? -17.47994 18.54266 -18.70050 0.713 40.68903 124 PHE A C 1
ATOM 1027 O O . PHE A 1 67 ? -16.53531 18.36602 -19.47999 0.746 38.53287 124 PHE A O 1
ATOM 1044 N N . SER A 1 68 ? -17.32025 18.53376 -17.38320 0.516 38.10014 125 SER A N 1
ATOM 1045 C CA . SER A 1 68 ? -16.00767 18.39039 -16.77547 0.680 41.29526 125 SER A CA 1
ATOM 1046 C C . SER A 1 68 ? -15.68995 16.92926 -16.48683 0.625 40.61885 125 SER A C 1
ATOM 1047 O O . SER A 1 68 ? -16.58019 16.11473 -16.22977 0.713 40.81457 125 SER A O 1
ATOM 1055 N N . ALA A 1 69 ? -14.40219 16.60404 -16.54047 0.781 38.88127 126 ALA A N 1
ATOM 1056 C CA . ALA A 1 69 ? -13.92430 15.35531 -15.97579 0.671 40.65419 126 ALA A CA 1
ATOM 1057 C C . ALA A 1 69 ? -13.71634 15.52725 -14.47366 0.671 39.18458 126 ALA A C 1
ATOM 1058 O O . ALA A 1 69 ? -13.62940 16.64440 -13.95609 0.576 38.31263 126 ALA A O 1
ATOM 1065 N N . PHE A 1 70 ? -13.64616 14.40115 -13.77057 0.698 38.68826 127 PHE A N 1
ATOM 1066 C CA . PHE A 1 70 ? -13.42409 14.39743 -12.33362 0.848 42.01539 127 PHE A CA 1
ATOM 1067 C C . PHE A 1 70 ? -12.39280 13.32888 -12.00752 0.696 40.33339 127 PHE A C 1
ATOM 1068 O O . PHE A 1 70 ? -12.17023 12.39604 -12.78312 0.697 41.70928 127 PHE A O 1
ATOM 1085 N N . ASN A 1 71 ? -11.74913 13.48292 -10.84853 0.765 41.41684 128 ASN A N 1
ATOM 1086 C CA . ASN A 1 71 ? -10.72236 12.52607 -10.45383 0.675 41.81594 128 ASN A CA 1
ATOM 1087 C C . ASN A 1 71 ? -11.27777 11.11028 -10.40536 0.688 41.19014 128 ASN A C 1
ATOM 1088 O O . ASN A 1 71 ? -10.54596 10.14608 -10.65754 0.627 43.89543 128 ASN A O 1
ATOM 1099 N N . GLU A 1 72 ? -12.56943 10.96742 -10.09968 0.781 44.71967 129 GLU A N 1
ATOM 1100 C CA . GLU A 1 72 ? -13.16972 9.64169 -10.01962 0.665 50.42707 129 GLU A CA 1
ATOM 1101 C C . GLU A 1 72 ? -13.16687 8.94607 -11.37504 0.722 44.08966 129 GLU A C 1
ATOM 1102 O O . GLU A 1 72 ? -13.18966 7.71017 -11.44089 0.621 43.48736 129 GLU A O 1
ATOM 1114 N N . ASP A 1 73 ? -13.14704 9.71753 -12.46490 0.642 41.81173 130 ASP A N 1
ATOM 1115 C CA . ASP A 1 73 ? -13.08789 9.11374 -13.79090 0.771 42.06118 130 ASP A CA 1
ATOM 1116 C C . ASP A 1 73 ? -11.74721 8.43625 -14.03470 0.648 38.57880 130 ASP A C 1
ATOM 1117 O O . ASP A 1 73 ? -11.68678 7.40849 -14.72066 0.516 39.80774 130 ASP A O 1
ATOM 1126 N N . TYR A 1 74 ? -10.66918 8.99743 -13.48581 0.569 38.26071 131 TYR A N 1
ATOM 1127 C CA . TYR A 1 74 ? -9.31583 8.54176 -13.77511 0.646 36.02632 131 TYR A CA 1
ATOM 1128 C C . TYR A 1 74 ? -8.82365 7.48680 -12.79235 0.783 38.27707 131 TYR A C 1
ATOM 1129 O O . TYR A 1 74 ? -8.19275 6.50611 -13.20293 0.528 40.45008 131 TYR A O 1
ATOM 1147 N N . VAL A 1 75 ? -9.08506 7.67497 -11.49913 0.685 41.40143 132 VAL A N 1
ATOM 1148 C CA . VAL A 1 75 ? -8.48974 6.81777 -10.48127 0.608 41.44937 132 VAL A CA 1
ATOM 1149 C C . VAL A 1 75 ? -9.02723 5.40144 -10.62717 0.691 43.03700 132 VAL A C 1
ATOM 1150 O O . VAL A 1 75 ? -10.24437 5.17489 -10.62690 0.487 42.05891 132 VAL A O 1
ATOM 1163 N N . GLY A 1 76 ? -8.11589 4.43787 -10.74512 0.526 42.75610 133 GLY A N 1
ATOM 1164 C CA . GLY A 1 76 ? -8.48501 3.05139 -10.91828 0.585 44.95162 133 GLY A CA 1
ATOM 1165 C C . GLY A 1 76 ? -8.85669 2.66418 -12.32961 0.736 46.92276 133 GLY A C 1
ATOM 1166 O O . GLY A 1 76 ? -9.24356 1.51044 -12.55588 0.650 48.69715 133 GLY A O 1
ATOM 1170 N N . SER A 1 77 ? -8.74637 3.58383 -13.28448 0.723 46.52089 134 SER A N 1
ATOM 1171 C CA . SER A 1 77 ? -9.13982 3.32265 -14.66079 0.746 48.87389 134 SER A CA 1
ATOM 1172 C C . SER A 1 77 ? -8.08712 2.56738 -15.45602 0.707 45.83832 134 SER A C 1
ATOM 1173 O O . SER A 1 77 ? -8.39223 2.08555 -16.55258 0.588 43.98637 134 SER A O 1
ATOM 1181 N N . GLY A 1 78 ? -6.86415 2.46973 -14.94837 0.608 45.08789 135 GLY A N 1
ATOM 1182 C CA . GLY A 1 78 ? -5.75945 1.95367 -15.72201 0.654 45.92964 135 GLY A CA 1
ATOM 1183 C C . GLY A 1 78 ? -5.02321 2.99423 -16.53403 0.575 41.47501 135 GLY A C 1
ATOM 1184 O O . GLY A 1 78 ? -4.05242 2.64902 -17.22107 0.591 42.58268 135 GLY A O 1
ATOM 1188 N N . TRP A 1 79 ? -5.45433 4.24982 -16.48005 0.658 39.44517 136 TRP A N 1
ATOM 1189 C CA . TRP A 1 79 ? -4.85108 5.34148 -17.22663 0.637 37.07571 136 TRP A CA 1
ATOM 1190 C C . TRP A 1 79 ? -4.44388 6.44708 -16.26504 0.683 36.79674 136 TRP A C 1
ATOM 1191 O O . TRP A 1 79 ? -5.13658 6.71074 -15.27585 0.596 40.11216 136 TRP A O 1
ATOM 1212 N N . SER A 1 80 ? -3.32005 7.08844 -16.56204 0.519 34.24580 137 SER A N 1
ATOM 1213 C CA . SER A 1 80 ? -2.81408 8.18324 -15.75123 0.608 36.53531 137 SER A CA 1
ATOM 1214 C C . SER A 1 80 ? -3.40271 9.51500 -16.20822 0.622 35.53625 137 SER A C 1
ATOM 1215 O O . SER A 1 80 ? -3.89235 9.65875 -17.33125 0.522 36.66856 137 SER A O 1
ATOM 1223 N N . ARG A 1 81 ? -3.35170 10.49578 -15.31025 0.650 35.02986 138 ARG A N 1
ATOM 1224 C CA . ARG A 1 81 ? -3.72383 11.86912 -15.64164 0.833 34.50911 138 ARG A CA 1
ATOM 1225 C C . ARG A 1 81 ? -2.50654 12.53362 -16.27200 0.693 35.10003 138 ARG A C 1
ATOM 1226 O O . ARG A 1 81 ? -1.55135 12.89511 -15.58195 0.490 37.11954 138 ARG A O 1
ATOM 1247 N N . GLY A 1 82 ? -2.53453 12.69428 -17.59404 0.655 34.01596 139 GLY A N 1
ATOM 1248 C CA . GLY A 1 82 ? -1.39802 13.19079 -18.33289 0.547 35.70315 139 GLY A CA 1
ATOM 1249 C C . GLY A 1 82 ? -1.49114 14.67759 -18.60294 0.660 35.44570 139 GLY A C 1
ATOM 1250 O O . GLY A 1 82 ? -2.43675 15.14603 -19.24165 0.599 34.45589 139 GLY A O 1
ATOM 1254 N N . HIS A 1 83 ? -0.49763 15.41833 -18.11466 0.592 34.01447 140 HIS A N 1
ATOM 1255 C CA . HIS A 1 83 ? -0.41150 16.84459 -18.40237 0.674 33.89713 140 HIS A CA 1
ATOM 1256 C C . HIS A 1 83 ? -0.14425 17.07172 -19.88682 0.744 37.32414 140 HIS A C 1
ATOM 1257 O O . HIS A 1 83 ? 0.73218 16.42978 -20.47447 0.612 33.32023 140 HIS A O 1
ATOM 1271 N N . MET A 1 84 ? -0.87792 18.01039 -20.48720 0.805 36.83524 141 MET A N 1
ATOM 1272 C CA . MET A 1 84 ? -0.57690 18.47889 -21.83966 0.719 31.91163 141 MET A CA 1
ATOM 1273 C C . MET A 1 84 ? 0.44000 19.61991 -21.75002 0.587 34.66031 141 MET A C 1
ATOM 1274 O O . MET A 1 84 ? 1.56312 19.50160 -22.24703 0.526 34.93185 141 MET A O 1
ATOM 1288 N N . ALA A 1 85 ? 0.07135 20.71725 -21.08264 0.631 36.33816 142 ALA A N 1
ATOM 1289 C CA . ALA A 1 85 ? 1.04036 21.70483 -20.61287 0.610 31.84107 142 ALA A CA 1
ATOM 1290 C C . ALA A 1 85 ? 1.70581 21.12997 -19.36475 0.629 34.06533 142 ALA A C 1
ATOM 1291 O O . ALA A 1 85 ? 1.03647 20.93435 -18.34081 0.584 35.73451 142 ALA A O 1
ATOM 1298 N N . PRO A 1 86 ? 3.00289 20.83335 -19.39700 0.669 35.91770 143 PRO A N 1
ATOM 1299 C CA . PRO A 1 86 ? 3.61013 20.16090 -18.23850 0.695 35.24414 143 PRO A CA 1
ATOM 1300 C C . PRO A 1 86 ? 3.69972 21.07102 -17.02024 0.641 35.39191 143 PRO A C 1
ATOM 1301 O O . PRO A 1 86 ? 4.04331 22.25333 -17.11775 0.550 32.83835 143 PRO A O 1
ATOM 1312 N N . ALA A 1 87 ? 3.39333 20.49446 -15.85486 0.569 34.82743 144 ALA A N 1
ATOM 1313 C CA . ALA A 1 87 ? 3.62713 21.20298 -14.60186 0.635 40.92292 144 ALA A CA 1
ATOM 1314 C C . ALA A 1 87 ? 5.09357 21.57972 -14.45051 0.798 39.96082 144 ALA A C 1
ATOM 1315 O O . ALA A 1 87 ? 5.41161 22.63410 -13.88772 0.584 41.19402 144 ALA A O 1
ATOM 1322 N N . GLY A 1 88 ? 5.99572 20.73799 -14.95379 0.652 39.31313 145 GLY A N 1
ATOM 1323 C CA . GLY A 1 88 ? 7.42036 20.98130 -14.84642 0.663 41.20693 145 GLY A CA 1
ATOM 1324 C C . GLY A 1 88 ? 7.91946 22.17264 -15.62844 0.637 39.53233 145 GLY A C 1
ATOM 1325 O O . GLY A 1 88 ? 9.07923 22.56062 -15.44813 0.512 38.23737 145 GLY A O 1
ATOM 1329 N N . ASN A 1 89 ? 7.09197 22.74543 -16.49812 0.636 40.13072 146 ASN A N 1
ATOM 1330 C CA . ASN A 1 89 ? 7.45356 23.95092 -17.22887 0.777 40.39889 146 ASN A CA 1
ATOM 1331 C C . ASN A 1 89 ? 7.11710 25.22445 -16.46559 0.606 40.52279 146 ASN A C 1
ATOM 1332 O O . ASN A 1 89 ? 7.26701 26.32121 -17.01673 0.609 41.82246 146 ASN A O 1
ATOM 1343 N N . ASN A 1 90 ? 6.65406 25.11067 -15.22520 0.652 39.15970 147 ASN A N 1
ATOM 1344 C CA . ASN A 1 90 ? 6.08119 26.24145 -14.50799 0.653 39.96452 147 ASN A CA 1
ATOM 1345 C C . ASN A 1 90 ? 6.60869 26.31976 -13.08478 0.751 39.85498 147 ASN A C 1
ATOM 1346 O O . ASN A 1 90 ? 5.88593 26.68659 -12.15245 0.564 40.79425 147 ASN A O 1
ATOM 1357 N N . LYS A 1 91 ? 7.88886 25.99882 -12.89798 0.667 41.34836 148 LYS A N 1
ATOM 1358 C CA . LYS A 1 91 ? 8.49617 26.13255 -11.58058 0.723 44.66589 148 LYS A CA 1
ATOM 1359 C C . LYS A 1 91 ? 8.52812 27.58093 -11.11158 0.741 44.54576 148 LYS A C 1
ATOM 1360 O O . LYS A 1 91 ? 8.67721 27.83105 -9.90978 0.636 44.53588 148 LYS A O 1
ATOM 1379 N N . PHE A 1 92 ? 8.38992 28.53891 -12.02828 0.629 39.64098 149 PHE A N 1
ATOM 1380 C CA . PHE A 1 92 ? 8.47820 29.94624 -11.66326 0.687 45.19911 149 PHE A CA 1
ATOM 1381 C C . PHE A 1 92 ? 7.23416 30.45422 -10.95052 0.647 47.00178 149 PHE A C 1
ATOM 1382 O O . PHE A 1 92 ? 7.29039 31.51867 -10.32502 0.662 45.05019 149 PHE A O 1
ATOM 1399 N N . SER A 1 93 ? 6.11649 29.73572 -11.03841 0.601 46.03721 150 SER A N 1
ATOM 1400 C CA . SER A 1 93 ? 4.84977 30.23705 -10.51394 0.540 48.08819 150 SER A CA 1
ATOM 1401 C C . SER A 1 93 ? 4.03145 29.08184 -9.96262 0.894 46.84363 150 SER A C 1
ATOM 1402 O O . SER A 1 93 ? 3.61908 28.19601 -10.71783 0.707 45.38512 150 SER A O 1
ATOM 1410 N N . SER A 1 94 ? 3.78366 29.10614 -8.65088 0.610 51.32856 151 SER A N 1
ATOM 1411 C CA . SER A 1 94 ? 2.92182 28.09757 -8.04435 0.869 52.22862 151 SER A CA 1
ATOM 1412 C C . SER A 1 94 ? 1.51659 28.15122 -8.63192 0.835 52.96680 151 SER A C 1
ATOM 1413 O O . SER A 1 94 ? 0.87689 27.11036 -8.82618 0.661 52.55087 151 SER A O 1
ATOM 1421 N N . LYS A 1 95 ? 1.01044 29.35625 -8.90807 0.726 49.98274 152 LYS A N 1
ATOM 1422 C CA . LYS A 1 95 ? -0.32135 29.47284 -9.49423 0.697 44.69549 152 LYS A CA 1
ATOM 1423 C C . LYS A 1 95 ? -0.35080 28.85652 -10.88776 0.554 44.00219 152 LYS A C 1
ATOM 1424 O O . LYS A 1 95 ? -1.27066 28.10124 -11.22578 0.565 40.13302 152 LYS A O 1
ATOM 1443 N N . ALA A 1 96 ? 0.65059 29.17166 -11.71389 0.832 46.59718 153 ALA A N 1
ATOM 1444 C CA . ALA A 1 96 ? 0.69693 28.61079 -13.05930 0.752 44.53369 153 ALA A CA 1
ATOM 1445 C C . ALA A 1 96 ? 0.75151 27.09046 -13.00746 0.681 46.78503 153 ALA A C 1
ATOM 1446 O O . ALA A 1 96 ? 0.08307 26.40891 -13.79369 0.759 47.56270 153 ALA A O 1
ATOM 1453 N N . MET A 1 97 ? 1.53833 26.53988 -12.07926 0.745 44.69595 154 MET A N 1
ATOM 1454 C CA . MET A 1 97 ? 1.64325 25.08882 -11.96958 0.760 41.00564 154 MET A CA 1
ATOM 1455 C C . MET A 1 97 ? 0.32829 24.47831 -11.50139 0.783 44.13632 154 MET A C 1
ATOM 1456 O O . MET A 1 97 ? -0.09068 23.42895 -12.00522 0.599 41.02950 154 MET A O 1
ATOM 1470 N N . ALA A 1 98 ? -0.34302 25.12648 -10.54673 0.638 38.91869 155 ALA A N 1
ATOM 1471 C CA . ALA A 1 98 ? -1.61972 24.60951 -10.06683 0.660 38.24830 155 ALA A CA 1
ATOM 1472 C C . ALA A 1 98 ? -2.63918 24.52729 -11.19557 0.763 41.88727 155 ALA A C 1
ATOM 1473 O O . ALA A 1 98 ? -3.44701 23.59276 -11.24590 0.710 42.44203 155 ALA A O 1
ATOM 1480 N N . GLU A 1 99 ? -2.61082 25.49121 -12.11812 0.798 42.29071 156 GLU A N 1
ATOM 1481 C CA . GLU A 1 99 ? -3.57386 25.50442 -13.21187 0.739 43.21274 156 GLU A CA 1
ATOM 1482 C C . GLU A 1 99 ? -3.31048 24.40511 -14.23261 0.688 43.72389 156 GLU A C 1
ATOM 1483 O O . GLU A 1 99 ? -4.24477 23.99230 -14.92845 0.710 40.83473 156 GLU A O 1
ATOM 1495 N N . THR A 1 100 ? -2.07324 23.90954 -14.33207 0.857 45.02031 157 THR A N 1
ATOM 1496 C CA . THR A 1 100 ? -1.81978 22.75517 -15.18828 0.804 43.30877 157 THR A CA 1
ATOM 1497 C C . THR A 1 100 ? -2.38861 21.47203 -14.59439 0.666 35.50740 157 THR A C 1
ATOM 1498 O O . THR A 1 100 ? -2.50316 20.46640 -15.30587 0.632 36.15568 157 THR A O 1
ATOM 1509 N N . PHE A 1 101 ? -2.73331 21.47928 -13.30890 0.754 36.41965 158 PHE A N 1
ATOM 1510 C CA . PHE A 1 101 ? -3.39971 20.35092 -12.67622 0.686 36.52463 158 PHE A CA 1
ATOM 1511 C C . PHE A 1 101 ? -4.91837 20.43447 -12.77440 0.724 39.10923 158 PHE A C 1
ATOM 1512 O O . PHE A 1 101 ? -5.60513 19.51970 -12.30520 0.525 39.13086 158 PHE A O 1
ATOM 1529 N N . TYR A 1 102 ? -5.45984 21.50604 -13.35565 0.706 37.55991 159 TYR A N 1
ATOM 1530 C CA . TYR A 1 102 ? -6.86412 21.49579 -13.74638 0.701 33.99169 159 TYR A CA 1
ATOM 1531 C C . TYR A 1 102 ? -7.08551 20.39697 -14.78063 0.703 32.70619 159 TYR A C 1
ATOM 1532 O O . TYR A 1 102 ? -6.29214 20.23534 -15.71081 0.599 38.18482 159 TYR A O 1
ATOM 1550 N N . LEU A 1 103 ? -8.17706 19.64087 -14.63331 0.594 32.13530 160 LEU A N 1
ATOM 1551 C CA . LEU A 1 103 ? -8.39878 18.51929 -15.54048 0.684 35.73437 160 LEU A CA 1
ATOM 1552 C C . LEU A 1 103 ? -8.69933 18.96845 -16.96502 0.721 36.65398 160 LEU A C 1
ATOM 1553 O O . LEU A 1 103 ? -8.74978 18.12273 -17.86501 0.631 39.55219 160 LEU A O 1
ATOM 1569 N N . SER A 1 104 ? -8.87690 20.27225 -17.19556 0.526 36.06586 161 SER A N 1
ATOM 1570 C CA . SER A 1 104 ? -8.99382 20.78470 -18.55677 0.558 34.65659 161 SER A CA 1
ATOM 1571 C C . SER A 1 104 ? -7.68747 20.65279 -19.33008 0.732 36.79030 161 SER A C 1
ATOM 1572 O O . SER A 1 104 ? -7.69311 20.74453 -20.56309 0.547 33.09574 161 SER A O 1
ATOM 1580 N N . ASN A 1 105 ? -6.57581 20.44849 -18.62979 0.726 35.12068 162 ASN A N 1
ATOM 1581 C CA . ASN A 1 105 ? -5.25883 20.27332 -19.22451 0.660 37.16105 162 ASN A CA 1
ATOM 1582 C C . ASN A 1 105 ? -4.85349 18.80960 -19.30237 0.565 33.06172 162 ASN A C 1
ATOM 1583 O O . ASN A 1 105 ? -3.71675 18.50989 -19.67884 0.649 35.61636 162 ASN A O 1
ATOM 1594 N N . ILE A 1 106 ? -5.76116 17.89200 -18.97987 0.687 35.09471 163 ILE A N 1
ATOM 1595 C CA . ILE A 1 106 ? -5.41266 16.50512 -18.70380 0.699 37.26533 163 ILE A CA 1
ATOM 1596 C C . ILE A 1 106 ? -6.09956 15.58418 -19.70307 0.761 36.20517 163 ILE A C 1
ATOM 1597 O O . ILE A 1 106 ? -7.27241 15.77855 -20.04416 0.566 32.38183 163 ILE A O 1
ATOM 1613 N N . VAL A 1 107 ? -5.36613 14.57020 -20.15425 0.649 38.39166 164 VAL A N 1
ATOM 1614 C CA . VAL A 1 107 ? -5.93618 13.49446 -20.96257 0.634 35.46427 164 VAL A CA 1
ATOM 1615 C C . VAL A 1 107 ? -5.54900 12.16695 -20.32326 0.688 34.91669 164 VAL A C 1
ATOM 1616 O O . VAL A 1 107 ? -4.53571 12.07087 -19.60865 0.554 29.47618 164 VAL A O 1
ATOM 1629 N N . PRO A 1 108 ? -6.33861 11.11752 -20.55622 0.591 32.78834 165 PRO A N 1
ATOM 1630 C CA . PRO A 1 108 ? -5.93624 9.77554 -20.09548 0.693 34.73894 165 PRO A CA 1
ATOM 1631 C C . PRO A 1 108 ? -4.70676 9.30598 -20.85879 0.666 32.49770 165 PRO A C 1
ATOM 1632 O O . PRO A 1 108 ? -4.74102 9.15748 -22.08225 0.498 32.04292 165 PRO A O 1
ATOM 1643 N N . GLN A 1 109 ? -3.61736 9.07401 -20.13241 0.529 30.13388 166 GLN A N 1
ATOM 1644 C CA . GLN A 1 109 ? -2.33445 8.75560 -20.74187 0.643 35.69313 166 GLN A CA 1
ATOM 1645 C C . GLN A 1 109 ? -1.76033 7.47240 -20.16048 0.622 32.24674 166 GLN A C 1
ATOM 1646 O O . GLN A 1 109 ? -1.79832 7.25308 -18.94526 0.559 33.48966 166 GLN A O 1
ATOM 1660 N N . ASP A 1 110 ? -1.22120 6.63302 -21.04280 0.681 34.92002 167 ASP A N 1
ATOM 1661 C CA . ASP A 1 110 ? -0.52979 5.42447 -20.61779 0.663 34.99199 167 ASP A CA 1
ATOM 1662 C C . ASP A 1 110 ? 0.53743 5.76705 -19.58652 0.594 30.09786 167 ASP A C 1
ATOM 1663 O O . ASP A 1 110 ? 1.30711 6.71599 -19.76087 0.581 34.49716 167 ASP A O 1
ATOM 1672 N N . PHE A 1 111 ? 0.57444 4.98815 -18.50402 0.635 37.43388 168 PHE A N 1
ATOM 1673 C CA . PHE A 1 111 ? 1.48455 5.28924 -17.40275 0.771 41.24845 168 PHE A CA 1
ATOM 1674 C C . PHE A 1 111 ? 2.93603 5.29354 -17.87120 0.689 39.96104 168 PHE A C 1
ATOM 1675 O O . PHE A 1 111 ? 3.70506 6.20446 -17.54135 0.710 40.48640 168 PHE A O 1
ATOM 1692 N N . ASP A 1 112 ? 3.33322 4.27716 -18.64029 0.714 39.78295 169 ASP A N 1
ATOM 1693 C CA . ASP A 1 112 ? 4.72116 4.19828 -19.08854 0.750 45.95341 169 ASP A CA 1
ATOM 1694 C C . ASP A 1 112 ? 5.04911 5.31561 -20.07330 0.781 40.05607 169 ASP A C 1
ATOM 1695 O O . ASP A 1 112 ? 6.14970 5.88161 -20.03643 0.580 37.68009 169 ASP A O 1
ATOM 1704 N N . ASN A 1 113 ? 4.11218 5.63166 -20.97255 0.661 36.72225 170 ASN A N 1
ATOM 1705 C CA . ASN A 1 113 ? 4.30147 6.75207 -21.88784 0.596 36.64928 170 ASN A CA 1
ATOM 1706 C C . ASN A 1 113 ? 4.46386 8.05918 -21.11814 0.472 35.73121 170 ASN A C 1
ATOM 1707 O O . ASN A 1 113 ? 5.36192 8.85788 -21.41223 0.585 37.52641 170 ASN A O 1
ATOM 1718 N N . ASN A 1 114 ? 3.61177 8.28143 -20.11403 0.591 34.42796 171 ASN A N 1
ATOM 1719 C CA . ASN A 1 114 ? 3.65901 9.51662 -19.33717 0.766 36.75866 171 ASN A CA 1
ATOM 1720 C C . ASN A 1 114 ? 5.01988 9.69699 -18.67461 0.713 38.00611 171 ASN A C 1
ATOM 1721 O O . ASN A 1 114 ? 5.64735 10.75588 -18.79147 0.546 32.51386 171 ASN A O 1
ATOM 1732 N N . SER A 1 115 ? 5.49103 8.67161 -17.97148 0.677 40.97706 172 SER A N 1
ATOM 1733 C CA . SER A 1 115 ? 6.76011 8.74321 -17.26170 0.745 43.04493 172 SER A CA 1
ATOM 1734 C C . SER A 1 115 ? 7.95298 8.41934 -18.14871 0.613 37.99096 172 SER A C 1
ATOM 1735 O O . SER A 1 115 ? 9.09450 8.50978 -17.68044 0.613 39.07789 172 SER A O 1
ATOM 1743 N N . GLY A 1 116 ? 7.72016 8.04931 -19.40509 0.519 35.54297 173 GLY A N 1
ATOM 1744 C CA . GLY A 1 116 ? 8.79768 7.64191 -20.28092 0.747 38.56318 173 GLY A CA 1
ATOM 1745 C C . GLY A 1 116 ? 8.99766 8.53732 -21.48393 0.598 35.85613 173 GLY A C 1
ATOM 1746 O O . GLY A 1 116 ? 9.54736 9.63571 -21.35926 0.481 31.78834 173 GLY A O 1
ATOM 1750 N N . TYR A 1 117 ? 8.54574 8.08234 -22.65573 0.622 35.45680 174 TYR A N 1
ATOM 1751 C CA . TYR A 1 117 ? 8.86214 8.79098 -23.89235 0.518 33.80103 174 TYR A CA 1
ATOM 1752 C C . TYR A 1 117 ? 8.31841 10.21486 -23.87342 0.628 31.57091 174 TYR A C 1
ATOM 1753 O O . TYR A 1 117 ? 9.01522 11.16226 -24.25583 0.471 28.91279 174 TYR A O 1
ATOM 1771 N N . TRP A 1 118 ? 7.06574 10.38573 -23.44581 0.581 33.92757 175 TRP A N 1
ATOM 1772 C CA . TRP A 1 118 ? 6.48694 11.72447 -23.39222 0.666 32.96181 175 TRP A CA 1
ATOM 1773 C C . TRP A 1 118 ? 7.27601 12.61862 -22.44672 0.713 31.86593 175 TRP A C 1
ATOM 1774 O O . TRP A 1 118 ? 7.56260 13.77886 -22.76835 0.608 32.47705 175 TRP A O 1
ATOM 1795 N N . ASN A 1 119 ? 7.63566 12.09387 -21.27278 0.561 32.99948 176 ASN A N 1
ATOM 1796 C CA . ASN A 1 119 ? 8.48461 12.84227 -20.35216 0.590 36.38338 176 ASN A CA 1
ATOM 1797 C C . ASN A 1 119 ? 9.78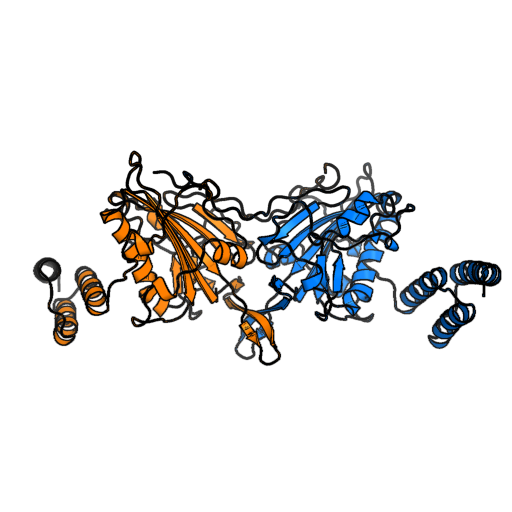172 13.27206 -21.02639 0.674 34.62303 176 ASN A C 1
ATOM 1798 O O . ASN A 1 119 ? 10.23412 14.40997 -20.85279 0.603 36.39097 176 ASN A O 1
ATOM 1809 N N . ARG A 1 120 ? 10.39682 12.37432 -21.80061 0.614 32.24009 177 ARG A N 1
ATOM 1810 C CA . ARG A 1 120 ? 11.65145 12.71399 -22.46263 0.630 38.03654 177 ARG A CA 1
ATOM 1811 C C . ARG A 1 120 ? 11.44805 13.77371 -23.53827 0.536 36.32503 177 ARG A C 1
ATOM 1812 O O . ARG A 1 120 ? 12.33063 14.61436 -23.75181 0.633 32.53697 177 ARG A O 1
ATOM 1833 N N . ILE A 1 121 ? 10.29527 13.76806 -24.20981 0.681 37.37125 178 ILE A N 1
ATOM 1834 C CA . ILE A 1 121 ? 9.99362 14.85030 -25.13921 0.733 37.30725 178 ILE A CA 1
ATOM 1835 C C . ILE A 1 121 ? 9.81718 16.16064 -24.38230 0.630 32.88744 178 ILE A C 1
ATOM 1836 O O . ILE A 1 121 ? 10.29873 17.21507 -24.81470 0.552 33.04374 178 ILE A O 1
ATOM 1852 N N . GLU A 1 122 ? 9.10049 16.12179 -23.25637 0.597 36.91153 179 GLU A N 1
ATOM 1853 C CA . GLU A 1 122 ? 8.93783 17.32170 -22.44244 0.711 38.19732 179 GLU A CA 1
ATOM 1854 C C . GLU A 1 122 ? 10.28756 17.86597 -21.99601 0.593 37.96166 179 GLU A C 1
ATOM 1855 O O . GLU A 1 122 ? 10.50829 19.08391 -21.98725 0.659 38.51630 179 GLU A O 1
ATOM 1867 N N . MET A 1 123 ? 11.20728 16.97472 -21.62812 0.746 37.82539 180 MET A N 1
ATOM 1868 C CA . MET A 1 123 ? 12.52968 17.41707 -21.20636 0.685 40.51074 180 MET A CA 1
ATOM 1869 C C . MET A 1 123 ? 13.30742 18.03006 -22.36268 0.703 35.53752 180 MET A C 1
ATOM 1870 O O . MET A 1 123 ? 14.09208 18.96394 -22.15438 0.569 35.59072 180 MET A O 1
ATOM 1884 N N . TYR A 1 124 ? 13.11596 17.51635 -23.57981 0.601 34.12152 181 TYR A N 1
ATOM 1885 C CA . TYR A 1 124 ? 13.78805 18.10194 -24.73436 0.654 37.32099 181 TYR A CA 1
ATOM 1886 C C . TYR A 1 124 ? 13.27680 19.50988 -25.00988 0.731 37.36588 181 TYR A C 1
ATOM 1887 O O . TYR A 1 124 ? 14.05804 20.40488 -25.35451 0.620 35.95570 181 TYR A O 1
ATOM 1905 N N . CYS A 1 125 ? 11.96586 19.72499 -24.87483 0.651 34.38881 182 CYS A N 1
ATOM 1906 C CA . CYS A 1 125 ? 11.42436 21.06603 -25.06244 0.694 38.10198 182 CYS A CA 1
ATOM 1907 C C . CYS A 1 125 ? 12.04202 22.04656 -24.07377 0.679 36.92984 182 CYS A C 1
ATOM 1908 O O . CYS A 1 125 ? 12.36031 23.18638 -24.43314 0.651 38.45443 182 CYS A O 1
ATOM 1916 N N . ARG A 1 126 ? 12.22785 21.61939 -22.82319 0.705 37.46198 183 ARG A N 1
ATOM 1917 C CA . ARG A 1 126 ? 12.88278 22.48162 -21.84547 0.657 34.87617 183 ARG A CA 1
ATOM 1918 C C . ARG A 1 126 ? 14.34689 22.69885 -22.20949 0.488 33.65735 183 ARG A C 1
ATOM 1919 O O . ARG A 1 126 ? 14.87366 23.80703 -22.05900 0.544 37.57356 183 ARG A O 1
ATOM 1940 N N . GLU A 1 127 ? 15.01507 21.65362 -22.70282 0.642 37.64351 184 GLU A N 1
ATOM 1941 C CA . GLU A 1 127 ? 16.39506 21.79340 -23.15518 0.672 40.18172 184 GLU A CA 1
ATOM 1942 C C . GLU A 1 127 ? 16.51196 22.83672 -24.25636 0.687 36.71171 184 GLU A C 1
ATOM 1943 O O . GLU A 1 127 ? 17.51761 23.55287 -24.33146 0.675 39.02014 184 GLU A O 1
ATOM 1955 N N . LEU A 1 128 ? 15.48608 22.95614 -25.10109 0.652 35.23242 185 LEU A N 1
ATOM 1956 C CA . LEU A 1 128 ? 15.53770 23.92412 -26.19058 0.747 37.39365 185 LEU A CA 1
ATOM 1957 C C . LEU A 1 128 ? 15.67787 25.35161 -25.67810 0.694 39.45380 185 LEU A C 1
ATOM 1958 O O . LEU A 1 128 ? 16.18668 26.21911 -26.39871 0.608 38.78033 185 LEU A O 1
ATOM 1974 N N . THR A 1 129 ? 15.22635 25.62377 -24.44982 0.650 40.30908 186 THR A N 1
ATOM 1975 C CA . THR A 1 129 ? 15.35135 26.97438 -23.91372 0.825 40.31353 186 THR A CA 1
ATOM 1976 C C . THR A 1 129 ? 16.80199 27.34481 -23.63450 0.965 42.65965 186 THR A C 1
ATOM 1977 O O . THR A 1 129 ? 17.11043 28.53347 -23.49737 0.533 40.95449 186 THR A O 1
ATOM 1988 N N . GLU A 1 130 ? 17.69492 26.35653 -23.54499 0.696 44.04214 187 GLU A N 1
ATOM 1989 C CA . GLU A 1 130 ? 19.11888 26.64234 -23.42509 0.620 48.23722 187 GLU A CA 1
ATOM 1990 C C . GLU A 1 130 ? 19.69245 27.23575 -24.70549 0.733 45.44663 187 GLU A C 1
ATOM 1991 O O . GLU A 1 130 ? 20.74109 27.88964 -24.65849 0.764 48.25020 187 GLU A O 1
ATOM 2003 N N . ARG A 1 131 ? 19.02133 27.03451 -25.84094 0.684 47.38098 188 ARG A N 1
ATOM 2004 C CA . ARG A 1 131 ? 19.51884 27.46482 -27.13862 0.716 48.25946 188 ARG A CA 1
ATOM 2005 C C . ARG A 1 131 ? 18.60607 28.45227 -27.84170 0.547 44.74521 188 ARG A C 1
ATOM 2006 O O . ARG A 1 131 ? 19.06043 29.14597 -28.75804 0.533 43.32453 188 ARG A O 1
ATOM 2027 N N . PHE A 1 132 ? 17.34634 28.53358 -27.44937 0.892 45.85496 189 PHE A N 1
ATOM 2028 C CA . PHE A 1 132 ? 16.40800 29.49206 -28.00284 0.618 41.28556 189 PHE A CA 1
ATOM 2029 C C . PHE A 1 132 ? 15.79970 30.31574 -26.88064 0.656 41.18801 189 PHE A C 1
ATOM 2030 O O . PHE A 1 132 ? 15.46307 29.77595 -25.82141 0.468 39.64204 189 PHE A O 1
ATOM 2047 N N . GLU A 1 133 ? 15.61069 31.61315 -27.12493 0.633 42.02548 190 GLU A N 1
ATOM 2048 C CA . GLU A 1 133 ? 15.11490 32.47170 -26.05431 0.786 44.92572 190 GLU A CA 1
ATOM 2049 C C . GLU A 1 133 ? 13.65384 32.16583 -25.80218 0.748 41.40433 190 GLU A C 1
ATOM 2050 O O . GLU A 1 133 ? 13.18505 32.21030 -24.66155 0.490 39.57775 190 GLU A O 1
ATOM 2062 N N . ASP A 1 134 ? 12.92562 31.82172 -26.86263 0.638 41.56268 191 ASP A N 1
ATOM 2063 C CA . ASP A 1 134 ? 11.49055 31.59309 -26.78596 0.587 40.12786 191 ASP A CA 1
ATOM 2064 C C . ASP A 1 134 ? 11.12927 30.27976 -27.46756 0.692 39.82363 191 ASP A C 1
ATOM 2065 O O . ASP A 1 134 ? 11.57473 30.01406 -28.58859 0.573 38.82289 191 ASP A O 1
ATOM 2074 N N . VAL A 1 135 ? 10.30506 29.47543 -26.80061 0.627 40.40649 192 VAL A N 1
ATOM 2075 C CA . VAL A 1 135 ? 9.80726 28.21812 -27.34191 0.848 42.88659 192 VAL A CA 1
ATOM 2076 C C . VAL A 1 135 ? 8.30858 28.16220 -27.09057 0.812 39.63052 192 VAL A C 1
ATOM 2077 O O . VAL A 1 135 ? 7.86412 28.29803 -25.94516 0.598 38.56575 192 VAL A O 1
ATOM 2090 N N . TRP A 1 136 ? 7.53769 27.94924 -28.15381 0.505 35.90996 193 TRP A N 1
ATOM 2091 C CA . TRP A 1 136 ? 6.10056 27.73449 -28.06803 0.589 34.42363 193 TRP A CA 1
ATOM 2092 C C . TRP A 1 136 ? 5.80522 26.27156 -28.36347 0.702 33.80790 193 TRP A C 1
ATOM 2093 O O . TRP A 1 136 ? 6.39850 25.68446 -29.27345 0.466 31.74884 193 TRP A O 1
ATOM 2114 N N . VAL A 1 137 ? 4.87684 25.68885 -27.60857 0.620 34.65088 194 VAL A N 1
ATOM 2115 C CA . VAL A 1 137 ? 4.52027 24.28223 -27.76076 0.608 33.58222 194 VAL A CA 1
ATOM 2116 C C . VAL A 1 137 ? 3.00661 24.14742 -27.71650 0.675 32.95844 194 VAL A C 1
ATOM 2117 O O . VAL A 1 137 ? 2.35637 24.67926 -26.81103 0.563 31.99770 194 VAL A O 1
ATOM 2130 N N . VAL A 1 138 ? 2.44957 23.43414 -28.69095 0.656 32.83485 195 VAL A N 1
ATOM 2131 C CA . VAL A 1 138 ? 1.05071 23.02433 -28.68757 0.641 32.60976 195 VAL A CA 1
ATOM 2132 C C . VAL A 1 138 ? 1.01168 21.51353 -28.51424 0.664 30.54619 195 VAL A C 1
ATOM 2133 O O . VAL A 1 138 ? 1.64139 20.78058 -29.28592 0.507 31.67793 195 VAL A O 1
ATOM 2146 N N . SER A 1 139 ? 0.27607 21.05022 -27.50432 0.565 31.79838 196 SER A N 1
ATOM 2147 C CA . SER A 1 139 ? 0.14003 19.63212 -27.20923 0.721 31.32108 196 SER A CA 1
ATOM 2148 C C . SER A 1 139 ? -1.33724 19.26607 -27.17967 0.596 28.34168 196 SER A C 1
ATOM 2149 O O . SER A 1 139 ? -2.19166 20.09511 -26.85122 0.500 28.70010 196 SER A O 1
ATOM 2157 N N . GLY A 1 140 ? -1.63713 18.01481 -27.51929 0.589 29.04354 197 GLY A N 1
ATOM 2158 C CA . GLY A 1 140 ? -3.00659 17.56410 -27.50834 0.631 30.47061 197 GLY A CA 1
ATOM 2159 C C . GLY A 1 140 ? -3.21071 16.10830 -27.86305 0.652 32.61224 197 GLY A C 1
ATOM 2160 O O . GLY A 1 140 ? -2.29175 15.39493 -28.28499 0.637 31.30108 197 GLY A O 1
ATOM 2164 N N . PRO A 1 141 ? -4.44352 15.64211 -27.68745 0.675 33.81009 198 PRO A N 1
ATOM 2165 C CA . PRO A 1 141 ? -4.77398 14.25072 -28.00655 0.721 33.13884 198 PRO A CA 1
ATOM 2166 C C . PRO A 1 141 ? -5.21673 14.06763 -29.45261 0.561 33.07849 198 PRO A C 1
ATOM 2167 O O . PRO A 1 141 ? -5.58247 15.01318 -30.15612 0.530 33.41261 198 PRO A O 1
ATOM 2178 N N . LEU A 1 142 ? -5.17558 12.80847 -29.88047 0.748 38.21574 199 LEU A N 1
ATOM 2179 C CA . LEU A 1 142 ? -5.69607 12.38803 -31.17191 0.703 43.42693 199 LEU A CA 1
ATOM 2180 C C . LEU A 1 142 ? -6.37828 11.03727 -31.00810 0.557 43.75643 199 LEU A C 1
ATOM 2181 O O . LEU A 1 142 ? -5.99675 10.23574 -30.15201 0.611 42.41628 199 LEU A O 1
ATOM 2197 N N . THR A 1 143 ? -7.39599 10.78969 -31.83458 0.898 45.75835 200 THR A N 1
ATOM 2198 C CA . THR A 1 143 ? -8.05740 9.48352 -31.91965 0.935 51.42668 200 THR A CA 1
ATOM 2199 C C . THR A 1 143 ? -8.02971 9.09091 -33.39593 0.592 43.49441 200 THR A C 1
ATOM 2200 O O . THR A 1 143 ? -8.90537 9.48612 -34.16879 0.494 42.47575 200 THR A O 1
ATOM 2211 N N . LEU A 1 144 ? -7.00136 8.30624 -33.79278 0.725 38.17922 201 LEU A N 1
ATOM 2212 C CA . LEU A 1 144 ? -6.73540 7.99651 -35.18941 0.752 38.16467 201 LEU A CA 1
ATOM 2213 C C . LEU A 1 144 ? -7.31929 6.64246 -35.57367 0.638 33.83408 201 LEU A C 1
ATOM 2214 O O . LEU A 1 144 ? -7.46044 5.75229 -34.72711 0.567 35.44235 201 LEU A O 1
ATOM 2230 N N . PRO A 1 145 ? -7.65623 6.46167 -36.84700 0.742 36.96028 202 PRO A N 1
ATOM 2231 C CA . PRO A 1 145 ? -8.24701 5.19217 -37.28336 0.825 41.06869 202 PRO A CA 1
ATOM 2232 C C . PRO A 1 145 ? -7.20619 4.09433 -37.46095 0.682 39.65856 202 PRO A C 1
ATOM 2233 O O . PRO A 1 145 ? -6.00321 4.33941 -37.57405 0.570 41.64607 202 PRO A O 1
ATOM 2244 N N . GLN A 1 146 ? -7.70572 2.85910 -37.47811 0.637 42.93897 203 GLN A N 1
ATOM 2245 C CA . GLN A 1 146 ? -6.91802 1.68645 -37.82462 0.596 44.78290 203 GLN A CA 1
ATOM 2246 C C . GLN A 1 146 ? -7.66591 0.91046 -38.89976 0.713 46.46306 203 GLN A C 1
ATOM 2247 O O . GLN A 1 146 ? -8.89982 0.90689 -38.94287 0.592 41.55618 203 GLN A O 1
ATOM 2261 N N . THR A 1 147 ? -6.90894 0.25401 -39.77233 0.721 48.27209 204 THR A N 1
ATOM 2262 C CA . THR A 1 147 ? -7.47981 -0.42304 -40.92991 0.711 48.33921 204 THR A CA 1
ATOM 2263 C C . THR A 1 147 ? -7.79064 -1.87664 -40.59023 0.696 47.14628 204 THR A C 1
ATOM 2264 O O . THR A 1 147 ? -6.90757 -2.62536 -40.15572 0.632 47.89457 204 THR A O 1
ATOM 2275 N N . ARG A 1 148 ? -9.04334 -2.27056 -40.80009 0.822 47.08103 205 ARG A N 1
ATOM 2276 C CA . ARG A 1 148 ? -9.49044 -3.62701 -40.53892 0.769 50.17347 205 ARG A CA 1
ATOM 2277 C C . ARG A 1 148 ? -9.05160 -4.55198 -41.67008 0.841 48.31910 205 ARG A C 1
ATOM 2278 O O . ARG A 1 148 ? -8.56081 -4.11606 -42.71532 0.561 44.20806 205 ARG A O 1
ATOM 2299 N N . GLY A 1 149 ? -9.24396 -5.85315 -41.44935 0.607 47.15950 206 GLY A N 1
ATOM 2300 C CA . GLY A 1 149 ? -8.79877 -6.83357 -42.42262 0.530 47.90943 206 GLY A CA 1
ATOM 2301 C C . GLY A 1 149 ? -9.45387 -6.68083 -43.77911 0.674 48.55824 206 GLY A C 1
ATOM 2302 O O . GLY A 1 149 ? -8.86727 -7.05189 -44.80037 0.624 53.28112 206 GLY A O 1
ATOM 2306 N N . ASP A 1 150 ? -10.67418 -6.15368 -43.81277 0.596 44.61835 207 ASP A N 1
ATOM 2307 C CA . ASP A 1 150 ? -11.40389 -5.96505 -45.05730 0.760 48.38755 207 ASP A CA 1
ATOM 2308 C C . ASP A 1 150 ? -11.15807 -4.59866 -45.68102 0.699 48.52374 207 ASP A C 1
ATOM 2309 O O . ASP A 1 150 ? -11.83638 -4.24084 -46.64976 0.685 51.16305 207 ASP A O 1
ATOM 2318 N N . GLY A 1 151 ? -10.20765 -3.83139 -45.15503 0.646 51.38215 208 GLY A N 1
ATOM 2319 C CA . GLY A 1 151 ? -9.89037 -2.53228 -45.69728 0.606 51.14319 208 GLY A CA 1
ATOM 2320 C C . GLY A 1 151 ? -10.66570 -1.38171 -45.09738 0.868 47.76709 208 GLY A C 1
ATOM 2321 O O . GLY A 1 151 ? -10.30902 -0.22107 -45.34331 0.473 44.90237 208 GLY A O 1
ATOM 2325 N N . LYS A 1 152 ? -11.71215 -1.65606 -44.32615 0.758 46.41218 209 LYS A N 1
ATOM 2326 C CA . LYS A 1 152 ? -12.45851 -0.57960 -43.69675 0.584 43.93772 209 LYS A CA 1
ATOM 2327 C C . LYS A 1 152 ? -11.62644 0.05201 -42.58958 0.704 44.54443 209 LYS A C 1
ATOM 2328 O O . LYS A 1 152 ? -10.90703 -0.63554 -41.85938 0.606 41.44823 209 LYS A O 1
ATOM 2347 N N . LYS A 1 153 ? -11.72831 1.37190 -42.47392 0.718 40.37699 210 LYS A N 1
ATOM 2348 C CA . LYS A 1 153 ? -11.00786 2.14299 -41.47196 0.623 38.97730 210 LYS A CA 1
ATOM 2349 C C . LYS A 1 153 ? -11.94180 2.46822 -40.31677 0.676 40.58210 210 LYS A C 1
ATOM 2350 O O . LYS A 1 153 ? -13.04715 2.97773 -40.52983 0.586 35.94254 210 LYS A O 1
ATOM 2369 N N . ILE A 1 154 ? -11.49918 2.16899 -39.09974 0.531 37.87507 211 ILE A N 1
ATOM 2370 C CA . ILE A 1 154 ? -12.33327 2.29131 -37.91227 0.696 37.72630 211 ILE A CA 1
ATOM 2371 C C . ILE A 1 154 ? -11.58057 3.09594 -36.86489 0.685 35.05201 211 ILE A C 1
ATOM 2372 O O . ILE A 1 154 ? -10.42422 2.79103 -36.55140 0.547 36.66406 211 ILE A O 1
ATOM 2388 N N . VAL A 1 155 ? -12.24114 4.11119 -36.31987 0.684 34.53553 212 VAL A N 1
ATOM 2389 C CA . VAL A 1 155 ? -11.74896 4.83414 -35.15428 0.714 37.40981 212 VAL A CA 1
ATOM 2390 C C . VAL A 1 155 ? -12.33866 4.17658 -33.91403 0.696 36.00980 212 VAL A C 1
ATOM 2391 O O . VAL A 1 155 ? -13.56211 4.07368 -33.78263 0.639 37.94616 212 VAL A O 1
ATOM 2404 N N . SER A 1 156 ? -11.47574 3.72677 -33.00662 0.709 36.80968 213 SER A N 1
ATOM 2405 C CA . SER A 1 156 ? -11.91767 3.08299 -31.77655 0.749 38.54080 213 SER A CA 1
ATOM 2406 C C . SER A 1 156 ? -11.11053 3.63289 -30.61177 0.657 36.43498 213 SER A C 1
ATOM 2407 O O . SER A 1 156 ? -9.87723 3.63382 -30.65692 0.577 34.19735 213 SER A O 1
ATOM 2415 N N . TYR A 1 157 ? -11.79993 4.10288 -29.57456 0.733 37.75496 214 TYR A N 1
ATOM 2416 C CA . TYR A 1 157 ? -11.11555 4.57043 -28.37832 0.643 38.29524 214 TYR A CA 1
ATOM 2417 C C . TYR A 1 157 ? -11.98415 4.30415 -27.15755 0.742 37.62918 214 TYR A C 1
ATOM 2418 O O . TYR A 1 157 ? -13.21577 4.31896 -27.23200 0.510 34.08219 214 TYR A O 1
ATOM 2436 N N . GLN A 1 158 ? -11.31877 4.04529 -26.03541 0.659 38.31841 215 GLN A N 1
ATOM 2437 C CA . GLN A 1 158 ? -11.99195 3.83078 -24.76538 0.654 37.51042 215 GLN A CA 1
ATOM 2438 C C . GLN A 1 158 ? -12.44982 5.15938 -24.17645 0.857 38.85927 215 GLN A C 1
ATOM 2439 O O . GLN A 1 158 ? -11.82057 6.20234 -24.37616 0.668 39.75409 215 GLN A O 1
ATOM 2453 N N . VAL A 1 159 ? -13.57692 5.11566 -23.47017 0.679 40.74259 216 VAL A N 1
ATOM 2454 C CA . VAL A 1 159 ? -14.04325 6.21493 -22.63300 0.615 38.37085 216 VAL A CA 1
ATOM 2455 C C . VAL A 1 159 ? -14.13211 5.69754 -21.20581 0.658 34.33132 216 VAL A C 1
ATOM 2456 O O . VAL A 1 159 ? -14.64759 4.59819 -20.97006 0.562 35.60928 216 VAL A O 1
ATOM 2469 N N . ILE A 1 160 ? -13.61467 6.47520 -20.26061 0.598 32.25374 217 ILE A N 1
ATOM 2470 C CA . ILE A 1 160 ? -13.45731 6.00822 -18.89065 0.631 34.14293 217 ILE A CA 1
ATOM 2471 C C . ILE A 1 160 ? -14.28641 6.86882 -17.94990 0.717 38.93842 217 ILE A C 1
ATOM 2472 O O . ILE A 1 160 ? -14.49444 8.06499 -18.17841 0.594 34.15973 217 ILE A O 1
ATOM 2488 N N . GLY A 1 161 ? -14.75129 6.24275 -16.87337 0.586 40.37013 218 GLY A N 1
ATOM 2489 C CA . GLY A 1 161 ? -15.49550 6.93610 -15.84665 0.491 42.33286 218 GLY A CA 1
ATOM 2490 C C . GLY A 1 161 ? -16.94610 7.16251 -16.22604 0.762 44.34856 218 GLY A C 1
ATOM 2491 O O . GLY A 1 161 ? -17.37881 6.94831 -17.35973 0.549 40.61757 218 GLY A O 1
ATOM 2495 N N . GLU A 1 162 ? -17.71577 7.61521 -15.23469 0.744 44.46069 219 GLU A N 1
ATOM 2496 C CA . GLU A 1 162 ? -19.11907 7.92737 -15.47622 0.724 49.78469 219 GLU A CA 1
ATOM 2497 C C . GLU A 1 162 ? -19.26975 9.01877 -16.52635 0.718 45.77285 219 GLU A C 1
ATOM 2498 O O . GLU A 1 162 ? -20.29654 9.08170 -17.21157 0.540 45.34308 219 GLU A O 1
ATOM 2510 N N . ASP A 1 163 ? -18.26010 9.87322 -16.67780 0.665 42.54988 220 ASP A N 1
ATOM 2511 C CA . ASP A 1 163 ? -18.32128 10.99639 -17.60257 0.579 44.76648 220 ASP A CA 1
ATOM 2512 C C . ASP A 1 163 ? -17.79883 10.65906 -18.99267 0.637 38.53794 220 ASP A C 1
ATOM 2513 O O . ASP A 1 163 ? -17.83749 11.52136 -19.87675 0.557 35.61244 220 ASP A O 1
ATOM 2522 N N . ASN A 1 164 ? -17.31047 9.43814 -19.20685 0.618 35.94424 221 ASN A N 1
ATOM 2523 C CA . ASN A 1 164 ? -16.85916 8.98633 -20.52123 0.674 38.62670 221 ASN A CA 1
ATOM 2524 C C . ASN A 1 164 ? -15.74856 9.89039 -21.06437 0.880 35.46547 221 ASN A C 1
ATOM 2525 O O . ASN A 1 164 ? -15.84610 10.46748 -22.15040 0.644 36.80474 221 ASN A O 1
ATOM 2536 N N . VAL A 1 165 ? -14.67843 10.00309 -20.27867 0.756 39.18297 222 VAL A N 1
ATOM 2537 C CA . VAL A 1 165 ? -13.50257 10.74626 -20.71376 0.637 37.38851 222 VAL A CA 1
ATOM 2538 C C . VAL A 1 165 ? -12.77998 9.94736 -21.78910 0.747 35.22590 222 VAL A C 1
ATOM 2539 O O . VAL A 1 165 ? -12.46088 8.76815 -21.59600 0.583 36.48407 222 VAL A O 1
ATOM 2552 N N . ALA A 1 166 ? -12.50945 10.58779 -22.92504 0.667 34.55532 223 ALA A N 1
ATOM 2553 C CA . ALA A 1 166 ? -11.97233 9.88488 -24.08361 0.731 36.05897 223 ALA A CA 1
ATOM 2554 C C . ALA A 1 166 ? -10.47621 9.63578 -23.93290 0.675 31.07366 223 ALA A C 1
ATOM 2555 O O . ALA A 1 166 ? -9.70461 10.56090 -23.66088 0.631 35.51688 223 ALA A O 1
ATOM 2562 N N . VAL A 1 167 ? -10.07012 8.38742 -24.13565 0.636 32.13418 224 VAL A N 1
ATOM 2563 C CA . VAL A 1 167 ? -8.66444 7.99896 -24.09114 0.676 34.95132 224 VAL A CA 1
ATOM 2564 C C . VAL A 1 167 ? -8.09779 8.12489 -25.50293 0.822 36.19113 224 VAL A C 1
ATOM 2565 O O . VAL A 1 167 ? -8.53875 7.38719 -26.39823 0.603 36.97897 224 VAL A O 1
ATOM 2578 N N . PRO A 1 168 ? -7.12605 9.00606 -25.74089 0.688 37.45231 225 PRO A N 1
ATOM 2579 C CA . PRO A 1 168 ? -6.60015 9.15733 -27.10350 0.654 35.48975 225 PRO A CA 1
ATOM 2580 C C . PRO A 1 168 ? -5.73615 7.97689 -27.51543 0.661 29.98016 225 PRO A C 1
ATOM 2581 O O . PRO A 1 168 ? -5.07363 7.33644 -26.69518 0.579 32.25456 225 PRO A O 1
ATOM 2592 N N . SER A 1 169 ? -5.75146 7.69492 -28.81778 0.645 31.88038 226 SER A N 1
ATOM 2593 C CA . SER A 1 169 ? -4.84724 6.69466 -29.36451 0.729 33.32180 226 SER A CA 1
ATOM 2594 C C . SER A 1 169 ? -3.43493 7.24224 -29.50572 0.550 29.43722 226 SER A C 1
ATOM 2595 O O . SER A 1 169 ? -2.46505 6.47870 -29.42437 0.661 34.60679 226 SER A O 1
ATOM 2603 N N . HIS A 1 170 ? -3.30820 8.55264 -29.71330 0.620 35.28335 227 HIS A N 1
ATOM 2604 C CA . HIS A 1 170 ? -2.03015 9.19808 -29.96765 0.719 33.30925 227 HIS A CA 1
ATOM 2605 C C . HIS A 1 170 ? -2.01102 10.55430 -29.27750 0.627 33.70288 227 HIS A C 1
ATOM 2606 O O . HIS A 1 170 ? -3.05056 11.09415 -28.88986 0.628 33.35279 227 HIS A O 1
ATOM 2620 N N . LEU A 1 171 ? -0.80699 11.10634 -29.14601 0.632 37.31557 228 LEU A N 1
ATOM 2621 C CA . LEU A 1 171 ? -0.59404 12.45444 -28.64334 0.732 35.88648 228 LEU A CA 1
ATOM 2622 C C . LEU A 1 171 ? 0.28804 13.19396 -29.63769 0.757 35.25400 228 LEU A C 1
ATOM 2623 O O . LEU A 1 171 ? 1.14372 12.59132 -30.29183 0.605 34.54566 228 LEU A O 1
ATOM 2639 N N . TYR A 1 172 ? 0.07543 14.50122 -29.76062 0.800 35.85071 229 TYR A N 1
ATOM 2640 C CA . TYR A 1 172 ? 0.86592 15.31349 -30.67364 0.810 40.34779 229 TYR A CA 1
ATOM 2641 C C . TYR A 1 172 ? 1.53654 16.45550 -29.92385 0.674 37.98589 229 TYR A C 1
ATOM 2642 O O . TYR A 1 172 ? 1.05230 16.91589 -28.88434 0.590 31.70964 229 TYR A O 1
ATOM 2660 N N . LYS A 1 173 ? 2.66631 16.90091 -30.46787 0.730 33.73008 230 LYS A N 1
ATOM 2661 C CA . LYS A 1 173 ? 3.32250 18.12390 -30.03175 0.609 31.71108 230 LYS A CA 1
ATOM 2662 C C . LYS A 1 173 ? 3.76113 18.89914 -31.26177 0.623 34.02880 230 LYS A C 1
ATOM 2663 O O . LYS A 1 173 ? 4.32643 18.31816 -32.19325 0.678 35.97488 230 LY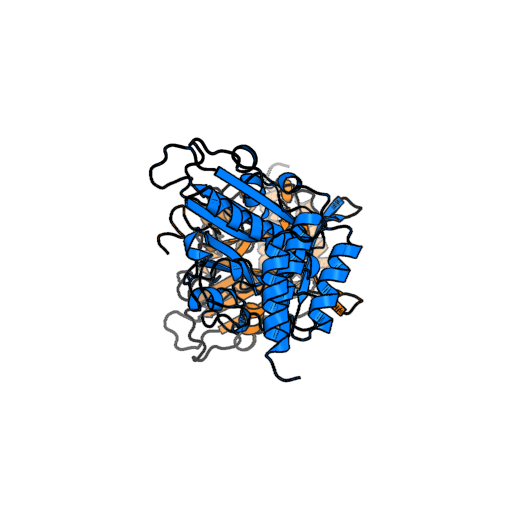S A O 1
ATOM 2682 N N . VAL A 1 174 ? 3.48780 20.20078 -31.26506 0.764 38.00919 231 VAL A N 1
ATOM 2683 C CA . VAL A 1 174 ? 4.01362 21.12852 -32.25931 0.706 38.13367 231 VAL A CA 1
ATOM 2684 C C . VAL A 1 174 ? 4.94979 22.08106 -31.53256 0.649 38.97395 231 VAL A C 1
ATOM 2685 O O . VAL A 1 174 ? 4.54090 22.75275 -30.57771 0.580 37.84943 231 VAL A O 1
ATOM 2698 N N . ILE A 1 175 ? 6.20305 22.13646 -31.97505 0.785 41.15457 232 ILE A N 1
ATOM 2699 C CA . ILE A 1 175 ? 7.24030 22.93072 -31.32678 0.791 41.46722 232 ILE A CA 1
ATOM 2700 C C . ILE A 1 175 ? 7.62999 24.06509 -32.26268 0.656 38.45186 232 ILE A C 1
ATOM 2701 O O . ILE A 1 175 ? 7.95440 23.82856 -33.43206 0.651 38.72624 232 ILE A O 1
ATOM 2717 N N . LEU A 1 176 ? 7.59559 25.29314 -31.74833 0.637 37.64644 233 LEU A N 1
ATOM 2718 C CA . LEU A 1 176 ? 8.00767 26.48052 -32.48855 0.571 38.41031 233 LEU A CA 1
ATOM 2719 C C . LEU A 1 176 ? 9.02662 27.21997 -31.63763 0.637 38.33614 233 LEU A C 1
ATOM 2720 O O . LEU A 1 176 ? 8.74058 27.55908 -30.48408 0.595 39.97195 233 LEU A O 1
ATOM 2736 N N . ALA A 1 177 ? 10.20921 27.46476 -32.19952 0.739 40.69782 234 ALA A N 1
ATOM 2737 C CA . ALA A 1 177 ? 11.31746 28.04877 -31.45772 0.560 34.88242 234 ALA A CA 1
ATOM 2738 C C . ALA A 1 177 ? 11.85772 29.27341 -32.17899 0.517 37.79799 234 ALA A C 1
ATOM 2739 O O . ALA A 1 177 ? 12.02860 29.26311 -33.40227 0.548 38.58137 234 ALA A O 1
ATOM 2746 N N . ARG A 1 178 ? 12.12914 30.32385 -31.40742 0.591 37.33397 235 ARG A N 1
ATOM 2747 C CA . ARG A 1 178 ? 12.72483 31.55371 -31.90993 0.679 42.26281 235 ARG A CA 1
ATOM 2748 C C . ARG A 1 178 ? 14.02495 31.80554 -31.15982 0.726 40.81533 235 ARG A C 1
ATOM 2749 O O . ARG A 1 178 ? 14.03859 31.82415 -29.92391 0.582 43.18362 235 ARG A O 1
ATOM 2770 N N . ARG A 1 179 ? 15.11061 32.01559 -31.90857 0.608 43.40283 236 ARG A N 1
ATOM 2771 C CA . ARG A 1 179 ? 16.43038 32.11816 -31.29147 0.549 45.53052 236 ARG A CA 1
ATOM 2772 C C . ARG A 1 179 ? 16.50896 33.31155 -30.34613 0.939 49.55419 236 ARG A C 1
ATOM 2773 O O . ARG A 1 179 ? 16.99671 33.19172 -29.21639 0.514 44.45872 236 ARG A O 1
ATOM 2794 N N . SER A 1 180 ? 16.05334 34.47664 -30.79573 0.770 51.20542 237 SER A N 1
ATOM 2795 C CA . SER A 1 180 ? 16.04215 35.66175 -29.94893 0.893 52.62771 237 SER A CA 1
ATOM 2796 C C . SER A 1 180 ? 15.10468 36.69355 -30.55712 0.516 60.92406 237 SER A C 1
ATOM 2797 O O . SER A 1 180 ? 14.70589 36.59420 -31.71972 0.829 60.51701 237 SER A O 1
ATOM 2805 N N . SER A 1 181 ? 14.75285 37.69216 -29.74448 0.945 66.98136 238 SER A N 1
ATOM 2806 C CA . SER A 1 181 ? 13.85109 38.73911 -30.20476 0.570 70.55917 238 SER A CA 1
ATOM 2807 C C . SER A 1 181 ? 14.50869 39.64954 -31.23282 0.694 70.55570 238 SER A C 1
ATOM 2808 O O . SER A 1 181 ? 13.80266 40.39271 -31.92350 0.567 65.29962 238 SER A O 1
ATOM 2816 N N . VAL A 1 182 ? 15.83619 39.61251 -31.34786 0.963 71.22017 239 VAL A N 1
ATOM 2817 C CA . VAL A 1 182 ? 16.55787 40.46839 -32.28512 0.568 70.01078 239 VAL A CA 1
ATOM 2818 C C . VAL A 1 182 ? 17.26169 39.68587 -33.38128 0.942 67.25761 239 VAL A C 1
ATOM 2819 O O . VAL A 1 182 ? 17.76239 40.30443 -34.33763 0.543 68.98449 239 VAL A O 1
ATOM 2832 N N . SER A 1 183 ? 17.33054 38.36128 -33.27980 0.832 67.38172 240 SER A N 1
ATOM 2833 C CA . SER A 1 183 ? 18.04091 37.57856 -34.27938 0.634 67.84826 240 SER A CA 1
ATOM 2834 C C . SER A 1 183 ? 17.28978 37.58100 -35.60719 1.000 69.95287 240 SER A C 1
ATOM 2835 O O . SER A 1 183 ? 16.05580 37.59493 -35.65045 0.607 72.94440 240 SER A O 1
ATOM 2843 N N . THR A 1 184 ? 18.05337 37.56790 -36.70027 0.339 68.38873 241 THR A N 1
ATOM 2844 C CA . THR A 1 184 ? 17.49267 37.44087 -38.03892 0.585 67.56683 241 THR A CA 1
ATOM 2845 C C . THR A 1 184 ? 17.37309 35.98709 -38.48345 0.438 64.83175 241 THR A C 1
ATOM 2846 O O . THR A 1 184 ? 16.96624 35.73122 -39.62120 0.567 66.46449 241 THR A O 1
ATOM 2857 N N . GLU A 1 185 ? 17.71936 35.03857 -37.61853 0.682 60.92977 242 GLU A N 1
ATOM 2858 C CA . GLU A 1 185 ? 17.66034 33.63184 -37.97935 0.617 59.58189 242 GLU A CA 1
ATOM 2859 C C . GLU A 1 185 ? 16.20919 33.20073 -38.17205 0.539 59.22771 242 GLU A C 1
ATOM 2860 O O . GLU A 1 185 ? 15.32713 33.62279 -37.41547 0.465 64.14714 242 GLU A O 1
ATOM 2872 N N . PRO A 1 186 ? 15.92834 32.37484 -39.17642 0.558 60.39593 243 PRO A N 1
ATOM 2873 C CA . PRO A 1 186 ? 14.54904 31.91823 -39.38169 0.794 58.11947 243 PRO A CA 1
ATOM 2874 C C . PRO A 1 186 ? 14.04240 31.12342 -38.18729 0.628 55.22625 243 PRO A C 1
ATOM 2875 O O . PRO A 1 186 ? 14.80951 30.58073 -37.38936 0.620 51.82319 243 PRO A O 1
ATOM 2886 N N . LEU A 1 187 ? 12.71995 31.06485 -38.07192 0.631 52.28935 244 LEU A N 1
ATOM 2887 C CA . LEU A 1 187 ? 12.09063 30.28146 -37.02234 0.808 51.73775 244 LEU A CA 1
ATOM 2888 C C . LEU A 1 187 ? 12.25430 28.78941 -37.30398 0.715 45.66435 244 LEU A C 1
ATOM 2889 O O . LEU A 1 187 ? 12.47736 28.36266 -38.44130 0.501 50.68360 244 LEU A O 1
ATOM 2905 N N . ALA A 1 188 ? 12.15010 27.99292 -36.24161 0.613 42.85268 245 ALA A N 1
ATOM 2906 C CA . ALA A 1 188 ? 12.26791 26.54201 -36.31990 0.649 40.18017 245 ALA A CA 1
ATOM 2907 C C . ALA A 1 188 ? 10.97935 25.89991 -35.82423 0.713 38.67719 245 ALA A C 1
ATOM 2908 O O . ALA A 1 188 ? 10.44485 26.29157 -34.78140 0.479 35.01406 245 ALA A O 1
ATOM 2915 N N . LEU A 1 189 ? 10.48272 24.91548 -36.56830 0.692 39.87763 246 LEU A N 1
ATOM 2916 C CA . LEU A 1 189 ? 9.22203 24.27105 -36.23544 0.624 39.65648 246 LEU A CA 1
ATOM 2917 C C . LEU A 1 189 ? 9.30706 22.77406 -36.47098 0.757 34.86618 246 LEU A C 1
ATOM 2918 O O . LEU A 1 189 ? 9.94158 22.31865 -37.42633 0.583 33.42276 246 LEU A O 1
ATOM 2934 N N . GLY A 1 190 ? 8.64029 22.02335 -35.60644 0.690 36.66220 247 GLY A N 1
ATOM 2935 C CA . GLY A 1 190 ? 8.49249 20.59184 -35.79773 0.700 41.11890 247 GLY A CA 1
ATOM 2936 C C . GLY A 1 190 ? 7.17073 20.11881 -35.23965 0.665 34.94771 247 GLY A C 1
ATOM 2937 O O . GLY A 1 190 ? 6.66660 20.65561 -34.24717 0.655 38.77975 247 GLY A O 1
ATOM 2941 N N . ALA A 1 191 ? 6.59300 19.11882 -35.90236 0.545 33.85580 248 ALA A N 1
ATOM 2942 C CA . ALA A 1 191 ? 5.35653 18.47827 -35.47369 0.663 33.56201 248 ALA A CA 1
ATOM 2943 C C . ALA A 1 191 ? 5.60490 16.98828 -35.28282 0.701 35.37756 248 ALA A C 1
ATOM 2944 O O . ALA A 1 191 ? 6.25055 16.34809 -36.11875 0.528 36.36950 248 ALA A O 1
ATOM 2951 N N . PHE A 1 192 ? 5.07798 16.43478 -34.18929 0.605 37.11296 249 PHE A N 1
ATOM 2952 C CA . PHE A 1 192 ? 5.35475 15.05665 -33.80741 0.725 37.41508 249 PHE A CA 1
ATOM 2953 C C . PHE A 1 192 ? 4.08536 14.39353 -33.29443 0.512 34.43662 249 PHE A C 1
ATOM 2954 O O . PHE A 1 192 ? 3.27143 15.02882 -32.61806 0.647 37.92103 249 PHE A O 1
ATOM 2971 N N . VAL A 1 193 ? 3.92950 13.11053 -33.61594 0.679 35.79113 250 VAL A N 1
ATOM 2972 C CA . VAL A 1 193 ? 2.77284 12.31901 -33.20986 0.746 34.61847 250 VAL A CA 1
ATOM 2973 C C . VAL A 1 193 ? 3.27851 10.98701 -32.67694 0.619 33.68164 250 VAL A C 1
ATOM 2974 O O . VAL A 1 193 ? 3.94127 10.23715 -33.40426 0.534 33.28509 250 VAL A O 1
ATOM 2987 N N . VAL A 1 194 ? 2.95689 10.68597 -31.42235 0.576 35.42569 251 VAL A N 1
ATOM 2988 C CA . VAL A 1 194 ? 3.41544 9.45184 -30.78961 0.724 37.06649 251 VAL A CA 1
ATOM 2989 C C . VAL A 1 194 ? 2.21563 8.64054 -30.31594 0.604 34.50557 251 VAL A C 1
ATOM 2990 O O . VAL A 1 194 ? 1.20537 9.22327 -29.89306 0.573 34.39334 251 VAL A O 1
ATOM 3003 N N . PRO A 1 195 ? 2.27839 7.30884 -30.35938 0.709 32.93831 252 PRO A N 1
ATOM 3004 C CA . PRO A 1 195 ? 1.16622 6.50670 -29.83146 0.702 29.32600 252 PRO A CA 1
ATOM 3005 C C . PRO A 1 195 ? 1.08588 6.61303 -28.31600 0.584 29.84318 252 PRO A C 1
ATOM 3006 O O . PRO A 1 195 ? 2.09241 6.79153 -27.62718 0.541 32.71010 252 PRO A O 1
ATOM 3017 N N . ASN A 1 196 ? -0.14033 6.51281 -27.79986 0.605 33.91075 253 ASN A N 1
ATOM 3018 C CA . ASN A 1 196 ? -0.39623 6.60151 -26.36172 0.666 34.81709 253 ASN A CA 1
ATOM 3019 C C . ASN A 1 196 ? -0.15685 5.22527 -25.73736 0.598 33.88472 253 ASN A C 1
ATOM 3020 O O . ASN A 1 196 ? -1.06918 4.52452 -25.29155 0.577 32.65292 253 ASN A O 1
ATOM 3031 N N . GLU A 1 197 ? 1.11905 4.84228 -25.72569 0.583 37.27268 254 GLU A N 1
ATOM 3032 C CA . GLU A 1 197 ? 1.54057 3.53246 -25.24825 0.629 40.66306 254 GLU A CA 1
ATOM 3033 C C . GLU A 1 197 ? 3.02786 3.59260 -24.92094 0.645 37.24530 254 GLU A C 1
ATOM 3034 O O . GLU A 1 197 ? 3.70759 4.58021 -25.20846 0.453 34.23172 254 GLU A O 1
ATOM 3046 N N . ALA A 1 198 ? 3.53129 2.51022 -24.33128 0.497 38.91698 255 ALA A N 1
ATOM 3047 C CA . ALA A 1 198 ? 4.95980 2.40606 -24.06237 0.629 41.16882 255 ALA A CA 1
ATOM 3048 C C . ALA A 1 198 ? 5.73468 2.35115 -25.37440 0.494 38.01119 255 ALA A C 1
ATOM 3049 O O . ALA A 1 198 ? 5.35590 1.63761 -26.30779 0.463 39.07984 255 ALA A O 1
ATOM 3056 N N . ILE A 1 199 ? 6.82829 3.11467 -25.44751 0.516 37.07876 256 ILE A N 1
ATOM 3057 C CA . ILE A 1 199 ? 7.60951 3.24809 -26.66893 0.570 45.43702 256 ILE A CA 1
ATOM 3058 C C . ILE A 1 199 ? 9.03741 2.74764 -26.49035 0.664 41.06235 256 ILE A C 1
ATOM 3059 O O . ILE A 1 199 ? 9.56579 2.04124 -27.35693 0.390 39.30343 256 ILE A O 1
ATOM 3075 N N . GLY A 1 200 ? 9.68508 3.10814 -25.39454 0.509 38.47669 257 GLY A N 1
ATOM 3076 C CA . GLY A 1 200 ? 11.04869 2.67989 -25.16152 0.646 39.64830 257 GLY A CA 1
ATOM 3077 C C . GLY A 1 200 ? 12.07335 3.63209 -25.74774 0.578 39.52594 257 GLY A C 1
ATOM 3078 O O . GLY A 1 200 ? 11.78871 4.78571 -26.07925 0.434 35.99415 257 GLY A O 1
ATOM 3082 N N . PHE A 1 201 ? 13.29665 3.12026 -25.88838 0.536 39.22707 258 PHE A N 1
ATOM 3083 C CA . PHE A 1 201 ? 14.43511 3.94525 -26.26390 0.666 41.91133 258 PHE A CA 1
ATOM 3084 C C . PHE A 1 201 ? 14.93270 3.71737 -27.68317 0.564 44.60904 258 PHE A C 1
ATOM 3085 O O . PHE A 1 201 ? 15.82533 4.44766 -28.12852 0.461 43.10936 258 PHE A O 1
ATOM 3102 N N . GLN A 1 202 ? 14.38731 2.74197 -28.40972 0.619 43.89198 259 GLN A N 1
ATOM 3103 C CA . GLN A 1 202 ? 14.91903 2.46848 -29.74362 0.717 48.75476 259 GLN A CA 1
ATOM 3104 C C . GLN A 1 202 ? 14.57959 3.57059 -30.73746 0.569 42.02014 259 GLN A C 1
ATOM 3105 O O . GLN A 1 202 ? 15.49470 4.05485 -31.42725 0.476 43.97483 259 GLN A O 1
ATOM 3119 N N . PRO A 1 203 ? 13.32603 4.00664 -30.88047 0.646 46.60840 260 PRO A N 1
ATOM 3120 C CA . PRO A 1 203 ? 13.00888 4.99195 -31.93092 0.711 44.35046 260 PRO A CA 1
ATOM 3121 C C . PRO A 1 203 ? 13.45003 6.39953 -31.54613 0.341 45.63657 260 PRO A C 1
ATOM 3122 O O . PRO A 1 203 ? 13.19545 6.86656 -30.43313 0.665 47.72938 260 PRO A O 1
ATOM 3133 N N . GLN A 1 204 ? 14.11154 7.07342 -32.48367 0.845 48.34507 261 GLN A N 1
ATOM 3134 C CA . GLN A 1 204 ? 14.48180 8.46915 -32.32112 0.713 44.91436 261 GLN A CA 1
ATOM 3135 C C . GLN A 1 204 ? 13.26727 9.36500 -32.55172 0.744 39.83281 261 GLN A C 1
ATOM 3136 O O . GLN A 1 204 ? 12.31046 8.99595 -33.23757 0.645 45.75273 261 GLN A O 1
ATOM 3150 N N . LEU A 1 205 ? 13.31465 10.56400 -31.96714 0.500 36.02770 262 LEU A N 1
ATOM 3151 C CA . LEU A 1 205 ? 12.16074 11.45380 -32.04768 0.586 35.85819 262 LEU A CA 1
ATOM 3152 C C . LEU A 1 205 ? 11.77272 11.74892 -33.49083 0.686 37.71327 262 LEU A C 1
ATOM 3153 O O . LEU A 1 205 ? 10.58321 11.90146 -33.79271 0.694 39.13572 262 LEU A O 1
ATOM 3169 N N . THR A 1 206 ? 12.75093 11.83282 -34.39541 0.730 40.54809 263 THR A N 1
ATOM 3170 C CA . THR A 1 206 ? 12.43646 12.12842 -35.78933 0.697 41.67669 263 THR A CA 1
ATOM 3171 C C . THR A 1 206 ? 11.58471 11.03996 -36.43115 0.722 40.40888 263 THR A C 1
ATOM 3172 O O . THR A 1 206 ? 10.90941 11.30552 -37.43148 0.697 38.60578 263 THR A O 1
ATOM 3183 N N . GLU A 1 207 ? 11.60836 9.81916 -35.89182 0.541 39.38513 264 GLU A N 1
ATOM 3184 C CA . GLU A 1 207 ? 10.76021 8.75850 -36.42293 0.799 41.53835 264 GLU A CA 1
ATOM 3185 C C . GLU A 1 207 ? 9.28132 9.05270 -36.21651 0.640 39.29419 264 GLU A C 1
ATOM 3186 O O . GLU A 1 207 ? 8.43977 8.47855 -36.91848 0.624 40.68466 264 GLU A O 1
ATOM 3198 N N . PHE A 1 208 ? 8.94948 9.92609 -35.26923 0.709 39.40943 265 PHE A N 1
ATOM 3199 C CA . PHE A 1 208 ? 7.57526 10.32254 -35.00317 0.691 38.67019 265 PHE A CA 1
ATOM 3200 C C . PHE A 1 208 ? 7.23935 11.68785 -35.59006 0.713 37.43920 265 PHE A C 1
ATOM 3201 O O . PHE A 1 208 ? 6.14213 12.20287 -35.35176 0.593 37.49757 265 PHE A O 1
ATOM 3218 N N . GLN A 1 209 ? 8.15750 12.28955 -36.33933 0.542 41.36567 266 GLN A N 1
ATOM 3219 C CA . GLN A 1 209 ? 7.91192 13.60001 -36.92025 0.772 39.66377 266 GLN A CA 1
ATOM 3220 C C . GLN A 1 209 ? 6.98161 13.49063 -38.11799 0.600 38.35966 266 GLN A C 1
ATOM 3221 O O . GLN A 1 209 ? 7.10415 12.57668 -38.93819 0.575 37.10881 266 GLN A O 1
ATOM 3235 N N . VAL A 1 210 ? 6.04250 14.43287 -38.20883 0.668 39.26095 267 VAL A N 1
ATOM 3236 C CA . VAL A 1 210 ? 5.13163 14.53826 -39.33863 0.716 39.62270 267 VAL A CA 1
ATOM 3237 C C . VAL A 1 210 ? 5.14572 15.98128 -39.82386 0.606 34.22244 267 VAL A C 1
ATOM 3238 O O . VAL A 1 210 ? 5.54413 16.90106 -39.10582 0.604 34.83014 267 VAL A O 1
ATOM 3251 N N . SER A 1 211 ? 4.70643 16.17256 -41.06350 0.605 36.53392 268 SER A N 1
ATOM 3252 C CA . SER A 1 211 ? 4.55529 17.52063 -41.58643 0.631 41.39160 268 SER A CA 1
ATOM 3253 C C . SER A 1 211 ? 3.44175 18.24242 -40.83749 0.721 40.07172 268 SER A C 1
ATOM 3254 O O . SER A 1 211 ? 2.44507 17.63808 -40.42781 0.578 37.54223 268 SER A O 1
ATOM 3262 N N . LEU A 1 212 ? 3.62492 19.55118 -40.64323 0.598 40.36485 269 LEU A N 1
ATOM 3263 C CA . LEU A 1 212 ? 2.57913 20.34148 -40.00442 0.715 38.31790 269 LEU A CA 1
ATOM 3264 C C . LEU A 1 212 ? 1.25820 20.17705 -40.74227 0.664 38.39669 269 LEU A C 1
ATOM 3265 O O . LEU A 1 212 ? 0.20690 19.99716 -40.11988 0.529 38.94064 269 LEU A O 1
ATOM 3281 N N . GLN A 1 213 ? 1.29947 20.20390 -42.07636 0.557 41.19488 270 GLN A N 1
ATOM 3282 C CA . GLN A 1 213 ? 0.07616 20.06562 -42.85785 0.719 44.73472 270 GLN A CA 1
ATOM 3283 C C . GLN A 1 213 ? -0.60089 18.72500 -42.59176 0.604 41.99527 270 GLN A C 1
ATOM 3284 O O . GLN A 1 213 ? -1.83279 18.64966 -42.50692 0.627 42.27601 270 GLN A O 1
ATOM 3298 N N . ASP A 1 214 ? 0.18623 17.65502 -42.45018 0.654 41.62708 271 ASP A N 1
ATOM 3299 C CA . ASP A 1 214 ? -0.39882 16.34564 -42.17628 0.902 45.28902 271 ASP A CA 1
ATOM 3300 C C . ASP A 1 214 ? -1.06661 16.31000 -40.80659 0.670 41.84526 271 ASP A C 1
ATOM 3301 O O . ASP A 1 214 ? -2.16128 15.75252 -40.65835 0.646 40.40124 271 ASP A O 1
ATOM 3310 N N . LEU A 1 215 ? -0.42459 16.89270 -39.79133 0.715 41.35484 272 LEU A N 1
ATOM 3311 C CA . LEU A 1 215 ? -1.03350 16.91983 -38.46569 0.679 38.74808 272 LEU A CA 1
ATOM 3312 C C . LEU A 1 215 ? -2.31111 17.74829 -38.47168 0.711 34.68767 272 LEU A C 1
ATOM 3313 O O . LEU A 1 215 ? -3.28481 17.40997 -37.78922 0.496 34.97787 272 LEU A O 1
ATOM 3329 N N . GLU A 1 216 ? -2.32477 18.84358 -39.23224 0.717 37.66843 273 GLU A N 1
ATOM 3330 C CA . GLU A 1 216 ? -3.51955 19.67652 -39.29856 0.778 41.18248 273 GLU A CA 1
ATOM 3331 C C . GLU A 1 216 ? -4.66702 18.91882 -39.95299 0.578 41.32097 273 GLU A C 1
ATOM 3332 O O . GLU A 1 216 ? -5.81678 19.02226 -39.51185 0.678 40.72986 273 GLU A O 1
ATOM 3344 N N . LYS A 1 217 ? -4.36918 18.12267 -40.98325 0.560 40.23743 274 LYS A N 1
ATOM 3345 C CA . LYS A 1 217 ? -5.40718 17.31264 -41.61252 0.668 39.51261 274 LYS A CA 1
ATOM 3346 C C . LYS A 1 217 ? -5.95258 16.26787 -40.64775 0.555 41.60350 274 LYS A C 1
ATOM 3347 O O . LYS A 1 217 ? -7.16672 16.03893 -40.59008 0.605 45.92783 274 LYS A O 1
ATOM 3366 N N . LEU A 1 218 ? -5.07150 15.63367 -39.87079 0.689 42.57570 275 LEU A N 1
ATOM 3367 C CA . LEU A 1 218 ? -5.51216 14.59257 -38.94885 0.627 42.81918 275 LEU A CA 1
ATOM 3368 C C . LEU A 1 218 ? -6.30559 15.17199 -37.78541 0.655 39.88561 275 LEU A C 1
ATOM 3369 O O . LEU A 1 218 ? -7.29842 14.57615 -37.34637 0.687 44.77777 275 LEU A O 1
ATOM 3385 N N . SER A 1 219 ? -5.87815 16.32402 -37.26663 0.651 37.54829 276 SER A N 1
ATOM 3386 C CA . SER A 1 219 ? -6.46171 16.88335 -36.05528 0.715 38.35793 276 SER A CA 1
ATOM 3387 C C . SER A 1 219 ? -7.61301 17.84000 -36.32089 0.707 36.62107 276 SER A C 1
ATOM 3388 O O . SER A 1 219 ? -8.37330 18.13992 -35.39372 0.569 33.40833 276 SER A O 1
ATOM 3396 N N . GLY A 1 220 ? -7.76094 18.32654 -37.54926 0.646 34.88707 277 GLY A N 1
ATOM 3397 C CA . GLY A 1 220 ? -8.76845 19.33026 -37.81114 0.587 36.79101 277 GLY A CA 1
ATOM 3398 C C . GLY A 1 220 ? -8.44095 20.68712 -37.24182 0.684 32.31080 277 GLY A C 1
ATOM 3399 O O . GLY A 1 220 ? -9.35074 21.48380 -36.99272 0.540 33.17698 277 GLY A O 1
ATOM 3403 N N . LEU A 1 221 ? -7.16175 20.96769 -37.01746 0.662 34.01650 278 LEU A N 1
ATOM 3404 C CA . LEU A 1 221 ? -6.71526 22.21531 -36.42780 0.530 33.39668 278 LEU A CA 1
ATOM 3405 C C . LEU A 1 221 ? -5.77373 22.93220 -37.38479 0.632 32.36467 278 LEU A C 1
ATOM 3406 O O . LEU A 1 221 ? -5.15740 22.31986 -38.25996 0.534 35.77121 278 LEU A O 1
ATOM 3422 N N . VAL A 1 222 ? -5.68661 24.24840 -37.21527 0.633 33.63810 279 VAL A N 1
ATOM 3423 C CA . VAL A 1 222 ? -4.69290 25.07864 -37.88525 0.472 33.73801 279 VAL A CA 1
ATOM 3424 C C . VAL A 1 222 ? -3.82214 25.68219 -36.79200 0.732 37.97564 279 VAL A C 1
ATOM 3425 O O . VAL A 1 222 ? -4.30599 26.47166 -35.97150 0.661 39.32925 279 VAL A O 1
ATOM 3438 N N . PHE A 1 223 ? -2.54799 25.30588 -36.76443 0.699 37.69305 280 PHE A N 1
ATOM 3439 C CA . PHE A 1 223 ? -1.63828 25.77452 -35.72982 0.791 40.49990 280 PHE A CA 1
ATOM 3440 C C . PHE A 1 223 ? -0.94007 27.05972 -36.15587 0.583 40.77610 280 PHE A C 1
ATOM 3441 O O . PHE A 1 223 ? -0.66749 27.28018 -37.33951 0.577 38.86418 280 PHE A O 1
ATOM 3458 N N . PHE A 1 224 ? -0.66250 27.91182 -35.16885 0.661 37.43874 281 PHE A N 1
ATOM 3459 C CA . PHE A 1 224 ? 0.09612 29.14921 -35.32486 0.606 35.66795 281 PHE A CA 1
ATOM 3460 C C . PHE A 1 224 ? -0.34268 29.90016 -36.59136 0.731 38.45871 281 PHE A C 1
ATOM 3461 O O . PHE A 1 224 ? 0.45680 30.10752 -37.50217 0.566 41.62155 281 PHE A O 1
ATOM 3478 N N . PRO A 1 225 ? -1.60472 30.33886 -36.65112 0.747 41.40643 282 PRO A N 1
ATOM 3479 C CA . PRO A 1 225 ? -2.12075 30.90166 -37.91469 0.780 41.89672 282 PRO A CA 1
ATOM 3480 C C . PRO A 1 225 ? -1.46973 32.21172 -38.33026 0.668 42.96873 282 PRO A C 1
ATOM 3481 O O . PRO A 1 225 ? -1.58836 32.58973 -39.50216 0.504 41.44240 282 PRO A O 1
ATOM 3492 N N . HIS A 1 226 ? -0.79826 32.92013 -37.42252 0.536 42.41196 283 HIS A N 1
ATOM 3493 C CA . HIS A 1 226 ? -0.10832 34.15517 -37.77869 0.707 44.32664 283 HIS A CA 1
ATOM 3494 C C . HIS A 1 226 ? 1.27803 33.90450 -38.35213 0.814 47.05467 283 HIS A C 1
ATOM 3495 O O . HIS A 1 226 ? 1.89436 34.83936 -38.87504 0.444 45.13641 283 HIS A O 1
ATOM 3509 N N . LEU A 1 227 ? 1.77568 32.67465 -38.26714 0.644 45.79677 284 LEU A N 1
ATOM 3510 C CA . LEU A 1 227 ? 3.05545 32.32545 -38.86776 0.671 47.17071 284 LEU A CA 1
ATOM 3511 C C . LEU A 1 227 ? 2.94470 32.41038 -40.38556 0.704 50.76393 284 LEU A C 1
ATOM 3512 O O . LEU A 1 227 ? 2.10731 31.73305 -40.99217 0.545 49.96830 284 LEU A O 1
ATOM 3528 N N . ASP A 1 228 ? 3.77849 33.24658 -40.99810 0.682 53.29929 285 ASP A N 1
ATOM 3529 C CA . ASP A 1 228 ? 3.81193 33.37721 -42.45347 0.601 56.86559 285 ASP A CA 1
ATOM 3530 C C . ASP A 1 228 ? 4.53634 32.16317 -43.02208 0.847 57.20115 285 ASP A C 1
ATOM 3531 O O . ASP A 1 228 ? 5.76581 32.08199 -42.98267 0.646 56.94800 285 ASP A O 1
ATOM 3540 N N . ARG A 1 229 ? 3.77416 31.20816 -43.55520 0.741 56.84804 286 ARG A N 1
ATOM 3541 C CA . ARG A 1 229 ? 4.36011 29.97298 -44.05966 0.597 58.90571 286 ARG A CA 1
ATOM 3542 C C . ARG A 1 229 ? 5.01857 30.13773 -45.42182 0.695 63.13862 286 ARG A C 1
ATOM 3543 O O . ARG A 1 229 ? 5.67308 29.19936 -45.89006 0.781 66.22205 286 ARG A O 1
ATOM 3564 N N . THR A 1 230 ? 4.86255 31.29395 -46.06655 0.866 63.91204 287 THR A N 1
ATOM 3565 C CA . THR A 1 230 ? 5.65037 31.60919 -47.25067 0.453 63.63116 287 THR A CA 1
ATOM 3566 C C . THR A 1 230 ? 7.03738 32.12487 -46.89278 0.584 66.35514 287 THR A C 1
ATOM 3567 O O . THR A 1 230 ? 7.89785 32.21544 -47.77528 0.597 66.96077 287 THR A O 1
ATOM 3578 N N . SER A 1 231 ? 7.27099 32.46113 -45.62584 0.623 65.83303 288 SER A N 1
ATOM 3579 C CA . SER A 1 231 ? 8.57522 32.91606 -45.17648 0.516 68.53048 288 SER A CA 1
ATOM 3580 C C . SER A 1 231 ? 9.50164 31.71287 -45.01352 0.530 71.17738 288 SER A C 1
ATOM 3581 O O . SER A 1 231 ? 9.11101 30.56063 -45.21742 0.800 77.58843 288 SER A O 1
ATOM 3589 N N . ASP A 1 232 ? 10.74725 31.97614 -44.63552 0.624 64.14846 289 ASP A N 1
ATOM 3590 C CA . ASP A 1 232 ? 11.73880 30.91667 -44.46991 0.834 67.01939 289 ASP A CA 1
ATOM 3591 C C . ASP A 1 232 ? 11.53296 30.27680 -43.10614 0.354 66.47970 289 ASP A C 1
ATOM 3592 O O . ASP A 1 232 ? 11.88955 30.85221 -42.07771 0.654 71.04559 289 ASP A O 1
ATOM 3601 N N . ILE A 1 233 ? 10.95573 29.08161 -43.08759 0.591 57.99405 290 ILE A N 1
ATOM 3602 C CA . ILE A 1 233 ? 10.75675 28.33436 -41.85529 0.690 54.56910 290 ILE A CA 1
ATOM 3603 C C . ILE A 1 233 ? 11.46126 26.99609 -41.97470 0.965 52.45033 290 ILE A C 1
ATOM 3604 O O . ILE A 1 233 ? 11.18197 26.20599 -42.88752 0.238 50.26051 290 ILE A O 1
ATOM 3620 N N . ARG A 1 234 ? 12.34153 26.74543 -41.00840 0.786 50.91653 291 ARG A N 1
ATOM 3621 C CA . ARG A 1 234 ? 13.23706 25.59176 -40.89650 0.718 50.51086 291 ARG A CA 1
ATOM 3622 C C . ARG A 1 234 ? 12.69675 24.45070 -40.05057 0.700 47.19577 291 ARG A C 1
ATOM 3623 O O . ARG A 1 234 ? 11.91069 24.63256 -39.12254 0.624 49.68040 291 ARG A O 1
ATOM 3644 N N . ASN A 1 235 ? 13.13873 23.24732 -40.42852 0.661 48.13410 292 ASN A N 1
ATOM 3645 C CA . ASN A 1 235 ? 12.84827 22.04064 -39.67255 0.847 44.14522 292 ASN A CA 1
ATOM 3646 C C . ASN A 1 235 ? 13.63929 22.07828 -38.37221 0.614 38.04295 292 ASN A C 1
ATOM 3647 O O . ASN A 1 235 ? 14.86932 22.19116 -38.38842 0.549 40.01078 292 ASN A O 1
ATOM 3658 N N . ILE A 1 236 ? 12.93076 22.00045 -37.24424 0.711 41.82660 293 ILE A N 1
ATOM 3659 C CA . ILE A 1 236 ? 13.59680 22.08016 -35.94897 0.566 39.01448 293 ILE A CA 1
ATOM 3660 C C . ILE A 1 236 ? 14.61712 20.96138 -35.80156 0.469 39.55524 293 ILE A C 1
ATOM 3661 O O . ILE A 1 236 ? 15.64166 21.12852 -35.12894 0.607 44.22046 293 ILE A O 1
ATOM 3677 N N . CYS A 1 237 ? 14.36141 19.81031 -36.41759 0.593 39.96342 294 CYS A N 1
ATOM 3678 C CA . CYS A 1 237 ? 15.28554 18.68662 -36.36238 0.636 44.76239 294 CYS A CA 1
ATOM 3679 C C . CYS A 1 237 ? 16.46295 18.85234 -37.31207 0.690 42.29470 294 CYS A C 1
ATOM 3680 O O . CYS A 1 237 ? 17.35230 17.99608 -37.32530 0.683 45.92673 294 CYS A O 1
ATOM 3687 N N . SER A 1 238 ? 16.48680 19.92058 -38.10835 0.649 44.58850 295 SER A N 1
ATOM 3688 C CA . SER A 1 238 ? 17.64882 20.27224 -38.91538 0.611 46.95673 295 SER A CA 1
ATOM 3689 C C . SER A 1 238 ? 18.52864 21.31490 -38.24039 0.522 44.61999 295 SER A C 1
ATOM 3690 O O . SER A 1 238 ? 19.75870 21.21714 -38.29872 0.547 48.47478 295 SER A O 1
ATOM 3698 N N . VAL A 1 239 ? 17.91931 22.31053 -37.59624 0.771 42.75719 296 VAL A N 1
ATOM 3699 C CA . VAL A 1 239 ? 18.69120 23.33931 -36.90885 0.653 43.18700 296 VAL A CA 1
ATOM 3700 C C . VAL A 1 239 ? 19.06934 22.89491 -35.50297 0.799 48.70812 296 VAL A C 1
ATOM 3701 O O . VAL A 1 239 ? 20.06372 23.37365 -34.94708 0.674 53.93817 296 VAL A O 1
ATOM 3714 N N . ASP A 1 240 ? 18.27978 22.01920 -34.89312 0.671 40.79317 297 ASP A N 1
ATOM 3715 C CA . ASP A 1 240 ? 18.59550 21.45685 -33.58854 0.723 42.49523 297 ASP A CA 1
ATOM 3716 C C . ASP A 1 240 ? 18.80498 19.94850 -33.73937 0.620 39.71843 297 ASP A C 1
ATOM 3717 O O . ASP A 1 240 ? 18.87544 19.41712 -34.85275 0.546 42.74420 297 ASP A O 1
ATOM 3726 N N . THR A 1 241 ? 18.88059 19.25133 -32.60539 0.604 44.52754 298 THR A N 1
ATOM 3727 C CA . THR A 1 241 ? 19.24835 17.84050 -32.61745 0.713 40.89834 298 THR A CA 1
ATOM 3728 C C . THR A 1 241 ? 18.04119 16.91495 -32.65901 0.641 41.41965 298 THR A C 1
ATOM 3729 O O . THR A 1 241 ? 18.12475 15.82796 -33.24599 0.576 40.48837 298 THR A O 1
ATOM 3740 N N . CYS A 1 242 ? 16.92339 17.31985 -32.05261 0.783 44.06396 299 CYS A N 1
ATOM 3741 C CA . CYS A 1 242 ? 15.79195 16.42224 -31.83334 0.504 44.22015 299 CYS A CA 1
ATOM 3742 C C . CYS A 1 242 ? 16.25939 15.10818 -31.21737 0.643 41.74976 299 CYS A C 1
ATOM 3743 O O . CYS A 1 242 ? 15.75778 14.02851 -31.53877 0.657 43.05232 299 CYS A O 1
ATOM 3750 N N . LYS A 1 243 ? 17.23261 15.20580 -30.31351 0.771 39.09905 300 LYS A N 1
ATOM 3751 C CA . LYS A 1 243 ? 17.82876 14.04748 -29.65899 0.664 38.44242 300 LYS A CA 1
ATOM 3752 C C . LYS A 1 243 ? 17.32756 13.99668 -28.22195 0.596 37.07860 300 LYS A C 1
ATOM 3753 O O . LYS A 1 243 ? 17.65169 14.87346 -27.41246 0.538 35.05652 300 LYS A O 1
ATOM 3772 N N . LEU A 1 244 ? 16.53504 12.97488 -27.91381 0.666 38.37714 301 LEU A N 1
ATOM 3773 C CA . LEU A 1 244 ? 16.09368 12.73569 -26.55150 0.584 40.42701 301 LEU A CA 1
ATOM 3774 C C . LEU A 1 244 ? 17.20354 12.05677 -25.75347 0.706 38.86723 301 LEU A C 1
ATOM 3775 O O . LEU A 1 244 ? 18.13489 11.46761 -26.31042 0.601 41.29495 301 LEU A O 1
ATOM 3791 N N . LEU A 1 245 ? 17.09795 12.14067 -24.42998 0.630 36.69934 302 LEU A N 1
ATOM 3792 C CA . LEU A 1 245 ? 18.03935 11.42216 -23.58325 0.722 37.12730 302 LEU A CA 1
ATOM 3793 C C . LEU A 1 245 ? 17.97298 9.93035 -23.87762 0.674 38.20575 302 LEU A C 1
ATOM 3794 O O . LEU A 1 245 ? 16.89070 9.36334 -24.05529 0.649 39.90613 302 LEU A O 1
ATOM 3810 N N . ASP A 1 246 ? 19.14202 9.29489 -23.93784 0.643 43.68551 303 ASP A N 1
ATOM 3811 C CA . ASP A 1 246 ? 19.20944 7.85530 -24.12969 0.890 46.31888 303 ASP A CA 1
ATOM 3812 C C . ASP A 1 246 ? 18.99156 7.14248 -22.79606 0.543 44.60960 303 ASP A C 1
ATOM 3813 O O . ASP A 1 246 ? 18.80259 7.76596 -21.74794 0.663 43.07408 303 ASP A O 1
ATOM 3822 N N . PHE A 1 247 ? 19.02296 5.80945 -22.83587 0.678 46.62869 304 PHE A N 1
ATOM 3823 C CA . PHE A 1 247 ? 18.70869 5.02798 -21.64397 0.798 47.72347 304 PHE A CA 1
ATOM 3824 C C . PHE A 1 247 ? 19.64329 5.36753 -20.49001 0.532 44.43812 304 PHE A C 1
ATOM 3825 O O . PHE A 1 247 ? 19.19770 5.52923 -19.34790 0.566 41.67160 304 PHE A O 1
ATOM 3842 N N . GLN A 1 248 ? 20.94378 5.46992 -20.76415 0.625 47.87289 305 GLN A N 1
ATOM 3843 C CA . GLN A 1 248 ? 21.90091 5.75017 -19.70034 0.623 51.11300 305 GLN A CA 1
ATOM 3844 C C . GLN A 1 248 ? 21.66836 7.13227 -19.10030 0.824 49.25933 305 GLN A C 1
ATOM 3845 O O . GLN A 1 248 ? 21.64552 7.29119 -17.87435 0.583 53.72921 305 GLN A O 1
ATOM 3859 N N . GLU A 1 249 ? 21.48941 8.14684 -19.95030 0.624 48.06166 306 GLU A N 1
ATOM 3860 C CA . GLU A 1 249 ? 21.26333 9.49794 -19.44675 0.749 48.10244 306 GLU A CA 1
ATOM 3861 C C . GLU A 1 249 ? 19.94007 9.59907 -18.69773 0.606 48.05139 306 GLU A C 1
ATOM 3862 O O . GLU A 1 249 ? 19.86721 10.23000 -17.63667 0.588 46.42464 306 GLU A O 1
ATOM 3874 N N . PHE A 1 250 ? 18.87903 8.99888 -19.24077 0.815 46.63580 307 PHE A N 1
ATOM 3875 C CA . PHE A 1 250 ? 17.57188 9.09452 -18.59898 0.706 44.30296 307 PHE A CA 1
ATOM 3876 C C . PHE A 1 250 ? 17.55013 8.34902 -17.27001 0.700 44.97546 307 PHE A C 1
ATOM 3877 O O . PHE A 1 250 ? 16.96989 8.83233 -16.29080 0.607 44.24094 307 PHE A O 1
ATOM 3894 N N . THR A 1 251 ? 18.17742 7.17176 -17.21325 0.780 45.61950 308 THR A N 1
ATOM 3895 C CA . THR A 1 251 ? 18.18901 6.40709 -15.96998 0.768 48.89851 308 THR A CA 1
ATOM 3896 C C . THR A 1 251 ? 18.98371 7.12938 -14.88808 0.789 49.89501 308 THR A C 1
ATOM 3897 O O . THR A 1 251 ? 18.56656 7.16772 -13.72421 0.714 50.67083 308 THR A O 1
ATOM 3908 N N . LEU A 1 252 ? 20.13578 7.69951 -15.24850 0.720 46.59306 309 LEU A N 1
ATOM 3909 C CA . LEU A 1 252 ? 20.89454 8.49242 -14.28703 0.612 46.24174 309 LEU A CA 1
ATOM 3910 C C . LEU A 1 252 ? 20.08307 9.69067 -13.81220 0.700 46.36223 309 LEU A C 1
ATOM 3911 O O . LEU A 1 252 ? 20.11641 10.04552 -12.62821 0.543 45.05483 309 LEU A O 1
ATOM 3927 N N . TYR A 1 253 ? 19.34746 10.32658 -14.72640 0.631 46.49180 310 TYR A N 1
ATOM 3928 C CA . TYR A 1 253 ? 18.49603 11.45084 -14.35252 0.523 46.98890 310 TYR A CA 1
ATOM 3929 C C . TYR A 1 253 ? 17.41278 11.01331 -13.37567 0.731 47.81678 310 TYR A C 1
ATOM 3930 O O . TYR A 1 253 ? 17.16236 11.68814 -12.37018 0.616 49.29069 310 TYR A O 1
ATOM 3948 N N . LEU A 1 254 ? 16.76359 9.88110 -13.65052 0.741 49.55641 311 LEU A N 1
ATOM 3949 C CA . LEU A 1 254 ? 15.71908 9.39446 -12.75614 0.655 50.95796 311 LEU A CA 1
ATOM 3950 C C . LEU A 1 254 ? 16.29186 9.00888 -11.39841 0.701 53.28534 311 LEU A C 1
ATOM 3951 O O . LEU A 1 254 ? 15.71867 9.35221 -10.35792 0.590 51.88467 311 LEU A O 1
ATOM 3967 N N . SER A 1 255 ? 17.42009 8.29294 -11.38597 0.731 50.77879 312 SER A N 1
ATOM 3968 C CA . SER A 1 255 ? 18.02536 7.89786 -10.11792 0.673 50.17252 312 SER A CA 1
ATOM 3969 C C . SER A 1 255 ? 18.46359 9.11580 -9.31460 0.857 48.43364 312 SER A C 1
ATOM 3970 O O . SER A 1 255 ? 18.36865 9.12384 -8.08108 0.627 48.46032 312 SER A O 1
ATOM 3978 N N . THR A 1 256 ? 18.95145 10.15485 -9.99574 0.716 50.47280 313 THR A N 1
ATOM 3979 C CA . THR A 1 256 ? 19.35303 11.36901 -9.29330 0.692 49.31441 313 THR A CA 1
ATOM 3980 C C . THR A 1 256 ? 18.15463 12.03609 -8.63199 0.639 48.99047 313 THR A C 1
ATOM 3981 O O . THR A 1 256 ? 18.24512 12.50630 -7.49160 0.632 53.17896 313 THR A O 1
ATOM 3992 N N . ARG A 1 257 ? 17.02114 12.08903 -9.33444 0.700 54.09075 314 ARG A N 1
ATOM 3993 C CA . ARG A 1 257 ? 15.82262 12.67558 -8.74791 0.766 56.37541 314 ARG A CA 1
ATOM 3994 C C . ARG A 1 257 ? 15.31026 11.84558 -7.57952 0.611 56.58997 314 ARG A C 1
ATOM 3995 O O . ARG A 1 257 ? 14.75666 12.39892 -6.62219 0.531 55.33606 314 ARG A O 1
ATOM 4016 N N . LYS A 1 258 ? 15.47669 10.52313 -7.64040 0.636 52.56961 315 LYS A N 1
ATOM 4017 C CA . LYS A 1 258 ? 15.01371 9.67614 -6.54846 0.693 53.17175 315 LYS A CA 1
ATOM 4018 C C . LYS A 1 258 ? 15.76557 9.96561 -5.25768 0.641 49.05879 315 LYS A C 1
ATOM 4019 O O . LYS A 1 258 ? 15.23887 9.72203 -4.16587 0.626 52.86562 315 LYS A O 1
ATOM 4038 N N . ILE A 1 259 ? 16.99126 10.48358 -5.35932 0.689 49.68295 316 ILE A N 1
ATOM 4039 C CA . ILE A 1 259 ? 17.77261 10.78391 -4.16365 0.719 51.89446 316 ILE A CA 1
ATOM 4040 C C . ILE A 1 259 ? 17.00377 11.73025 -3.25050 0.711 51.97138 316 ILE A C 1
ATOM 4041 O O . ILE A 1 259 ? 16.88045 11.49566 -2.04225 0.603 51.77284 316 ILE A O 1
ATOM 4057 N N . GLU A 1 260 ? 16.48792 12.82467 -3.81438 0.681 59.63794 317 GLU A N 1
ATOM 4058 C CA . GLU A 1 260 ? 15.86762 13.86156 -2.99878 0.562 63.64239 317 GLU A CA 1
ATOM 4059 C C . GLU A 1 260 ? 14.61813 13.36156 -2.28786 0.789 67.58928 317 GLU A C 1
ATOM 4060 O O . GLU A 1 260 ? 14.19027 13.97629 -1.30462 0.673 69.12706 317 GLU A O 1
ATOM 4072 N N . GLY A 1 261 ? 14.03004 12.26279 -2.75423 0.642 67.14808 318 GLY A N 1
ATOM 4073 C CA . GLY A 1 261 ? 12.84828 11.71249 -2.12222 0.937 66.31108 318 GLY A CA 1
ATOM 4074 C C . GLY A 1 261 ? 13.17053 10.59695 -1.15022 0.580 66.55028 318 GLY A C 1
ATOM 4075 O O . GLY A 1 261 ? 12.29670 10.13388 -0.41045 0.571 64.09812 318 GLY A O 1
ATOM 4079 N N . ALA A 1 262 ? 14.42641 10.15718 -1.14310 0.770 68.30155 319 ALA A N 1
ATOM 4080 C CA . ALA A 1 262 ? 14.83895 9.10710 -0.22468 0.786 67.45479 319 ALA A CA 1
ATOM 4081 C C . ALA A 1 262 ? 14.66719 9.57609 1.21304 0.659 70.61473 319 ALA A C 1
ATOM 4082 O O . ALA A 1 262 ? 14.97322 10.72296 1.55220 0.492 68.65021 319 ALA A O 1
ATOM 4089 N N . ARG A 1 263 ? 14.16092 8.68159 2.06194 1.000 76.62002 320 ARG A N 1
ATOM 4090 C CA . ARG A 1 263 ? 13.92189 9.01429 3.45801 0.229 78.84530 320 ARG A CA 1
ATOM 4091 C C . ARG A 1 263 ? 14.57237 8.04204 4.43197 0.802 76.72277 320 ARG A C 1
ATOM 4092 O O . ARG A 1 263 ? 14.37340 8.18302 5.64387 0.810 76.90769 320 ARG A O 1
ATOM 4113 N N . SER A 1 264 ? 15.29873 7.04145 3.94403 0.869 74.53499 321 SER A N 1
ATOM 4114 C CA . SER A 1 264 ? 16.05988 6.14054 4.79205 1.000 77.91706 321 SER A CA 1
ATOM 4115 C C . SER A 1 264 ? 17.42383 5.94330 4.15144 0.722 75.20059 321 SER A C 1
ATOM 4116 O O . SER A 1 264 ? 17.55481 5.95296 2.92426 0.792 73.96233 321 SER A O 1
ATOM 4124 N N . VAL A 1 265 ? 18.44718 5.78542 4.99170 0.719 73.10158 322 VAL A N 1
ATOM 4125 C CA . VAL A 1 265 ? 19.77262 5.48302 4.46415 1.000 74.11935 322 VAL A CA 1
ATOM 4126 C C . VAL A 1 265 ? 19.71990 4.21943 3.61573 0.539 76.84643 322 VAL A C 1
ATOM 4127 O O . VAL A 1 265 ? 20.45637 4.08917 2.63107 0.741 78.45873 322 VAL A O 1
ATOM 4140 N N . LEU A 1 266 ? 18.84040 3.28054 3.96472 0.701 78.16565 323 LEU A N 1
ATOM 4141 C CA . LEU A 1 266 ? 18.71665 2.05854 3.18086 0.785 80.94195 323 LEU A CA 1
ATOM 4142 C C . LEU A 1 266 ? 18.17388 2.36991 1.79055 0.954 80.83524 323 LEU A C 1
ATOM 4143 O O . LEU A 1 266 ? 18.61480 1.77309 0.80200 0.617 81.06695 323 LEU A O 1
ATOM 4159 N N . ARG A 1 267 ? 17.19281 3.27805 1.69988 0.420 83.58355 324 ARG A N 1
ATOM 4160 C CA . ARG A 1 267 ? 16.77303 3.80654 0.40290 0.877 83.91487 324 ARG A CA 1
ATOM 4161 C C . ARG A 1 267 ? 17.91301 4.40283 -0.38694 0.538 82.41117 324 ARG A C 1
ATOM 4162 O O . ARG A 1 267 ? 18.17520 4.00901 -1.53551 0.799 82.85290 324 ARG A O 1
ATOM 4183 N N . LEU A 1 268 ? 18.63700 5.31815 0.23082 0.722 76.82520 325 LEU A N 1
ATOM 4184 C CA . LEU A 1 268 ? 19.67417 6.01796 -0.50234 1.000 82.26459 325 LEU A CA 1
ATOM 4185 C C . LEU A 1 268 ? 20.69342 5.02212 -1.05296 0.271 85.79254 325 LEU A C 1
ATOM 4186 O O . LEU A 1 268 ? 21.24276 5.23307 -2.13603 0.852 86.75360 325 LEU A O 1
ATOM 4202 N N . GLU A 1 269 ? 20.89129 3.89044 -0.36786 1.000 86.71644 326 GLU A N 1
ATOM 4203 C CA . GLU A 1 269 ? 21.82660 2.87690 -0.84695 0.728 85.99541 326 GLU A CA 1
ATOM 4204 C C . GLU A 1 269 ? 21.21885 2.03256 -1.96101 1.000 86.21836 326 GLU A C 1
ATOM 4205 O O . GLU A 1 269 ? 21.94122 1.57805 -2.85514 0.416 86.46779 326 GLU A O 1
ATOM 4217 N N . LYS A 1 270 ? 19.90258 1.81096 -1.92163 0.495 86.02559 327 LYS A N 1
ATOM 4218 C CA . LYS A 1 270 ? 19.24343 1.06031 -2.98589 0.688 86.60305 327 LYS A CA 1
ATOM 4219 C C . LYS A 1 270 ? 19.37707 1.76182 -4.33163 0.808 84.67792 327 LYS A C 1
ATOM 4220 O O . LYS A 1 270 ? 19.63418 1.11477 -5.35291 0.612 85.82669 327 LYS A O 1
ATOM 4239 N N . ILE A 1 271 ? 19.19133 3.08119 -4.35790 1.000 79.15583 328 ILE A N 1
ATOM 4240 C CA . ILE A 1 271 ? 19.22265 3.81057 -5.62419 0.573 78.67868 328 ILE A CA 1
ATOM 4241 C C . ILE A 1 271 ? 20.57894 3.65995 -6.30425 0.379 77.98233 328 ILE A C 1
ATOM 4242 O O . ILE A 1 271 ? 20.66287 3.35573 -7.50007 0.598 74.33019 328 ILE A O 1
ATOM 4258 N N . MET A 1 272 ? 21.66287 3.87672 -5.55391 1.000 81.38702 329 MET A N 1
ATOM 4259 C CA . MET A 1 272 ? 22.99780 3.73420 -6.12887 0.260 84.82232 329 MET A CA 1
ATOM 4260 C C . MET A 1 272 ? 23.25380 2.29769 -6.56312 0.92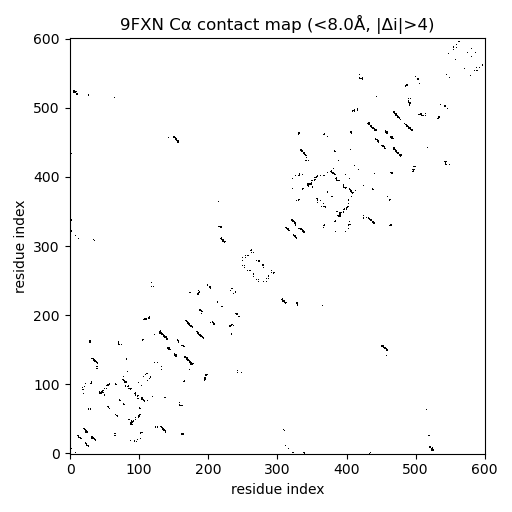9 82.68092 329 MET A C 1
ATOM 4261 O O . MET A 1 272 ? 23.86093 2.05672 -7.61342 0.485 79.00557 329 MET A O 1
ATOM 4275 N N . GLU A 1 273 ? 22.80118 1.32913 -5.76649 1.000 86.72649 330 GLU A N 1
ATOM 4276 C CA . GLU A 1 273 ? 22.95734 -0.07110 -6.14384 1.000 88.13789 330 GLU A CA 1
ATOM 4277 C C . GLU A 1 273 ? 22.25804 -0.35378 -7.46778 0.516 85.94572 330 GLU A C 1
ATOM 4278 O O . GLU A 1 273 ? 22.84203 -0.95242 -8.37848 0.668 85.97219 330 GLU A O 1
ATOM 4290 N N . ASN A 1 274 ? 20.99586 0.06458 -7.58566 1.000 85.60544 331 ASN A N 1
ATOM 4291 C CA . ASN A 1 274 ? 20.25167 -0.12985 -8.82668 1.000 82.89962 331 ASN A CA 1
ATOM 4292 C C . ASN A 1 274 ? 20.98202 0.48529 -10.01662 0.306 81.76800 331 ASN A C 1
ATOM 4293 O O . ASN A 1 274 ? 21.14692 -0.16037 -11.05833 1.000 81.22603 331 ASN A O 1
ATOM 4304 N N . LEU A 1 275 ? 21.40897 1.74491 -9.88706 1.000 81.88103 332 LEU A N 1
ATOM 4305 C CA . LEU A 1 275 ? 22.17043 2.38863 -10.95332 0.271 81.49642 332 LEU A CA 1
ATOM 4306 C C . LEU A 1 275 ? 23.33417 1.50431 -11.38947 1.000 84.44569 332 LEU A C 1
ATOM 4307 O O . LEU A 1 275 ? 23.50460 1.22134 -12.57932 0.612 86.00490 332 LEU A O 1
ATOM 4323 N N . LYS A 1 276 ? 24.16911 1.08355 -10.43740 0.744 86.10304 333 LYS A N 1
ATOM 4324 C CA . LYS A 1 276 ? 25.36958 0.32967 -10.78768 0.893 91.31351 333 LYS A CA 1
ATOM 4325 C C . LYS A 1 276 ? 25.00468 -0.98189 -11.47555 1.000 93.73050 333 LYS A C 1
ATOM 4326 O O . LYS A 1 276 ? 25.55322 -1.31546 -12.53262 0.563 94.31864 333 LYS A O 1
ATOM 4345 N N . ASN A 1 277 ? 24.07127 -1.74090 -10.89087 0.543 96.49091 334 ASN A N 1
ATOM 4346 C CA . ASN A 1 277 ? 23.59183 -2.95153 -11.55149 0.702 96.54776 334 ASN A CA 1
ATOM 4347 C C . ASN A 1 277 ? 23.09038 -2.66319 -12.95990 0.852 95.95858 334 ASN A C 1
ATOM 4348 O O . ASN A 1 277 ? 23.12700 -3.54437 -13.82690 0.584 95.25003 334 ASN A O 1
ATOM 4359 N N . ALA A 1 278 ? 22.61098 -1.44559 -13.20674 0.596 92.63339 335 ALA A N 1
ATOM 4360 C CA . ALA A 1 278 ? 22.25152 -1.01573 -14.55066 1.000 90.76895 335 ALA A CA 1
ATOM 4361 C C . ALA A 1 278 ? 23.47450 -0.70423 -15.40587 0.558 89.02142 335 ALA A C 1
ATOM 4362 O O . ALA A 1 278 ? 23.32430 -0.19283 -16.52130 0.669 87.99998 335 ALA A O 1
ATOM 4369 N N . GLU A 1 279 ? 24.67464 -1.00136 -14.90492 1.000 86.49520 336 GLU A N 1
ATOM 4370 C CA . GLU A 1 279 ? 25.92339 -0.74624 -15.62167 0.109 90.82248 336 GLU A CA 1
ATOM 4371 C C . GLU A 1 279 ? 26.11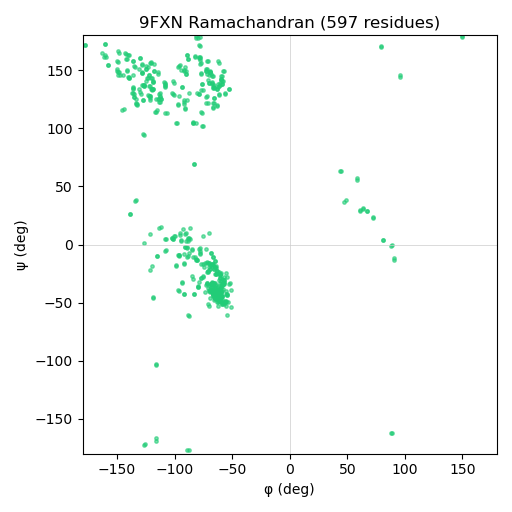936 0.73875 -15.91042 1.000 89.97529 336 GLU A C 1
ATOM 4372 O O . GLU A 1 279 ? 26.74879 1.11296 -16.90358 1.000 93.26200 336 GLU A O 1
ATOM 4384 N N . ILE A 1 280 ? 25.58041 1.59404 -15.04622 0.673 85.80101 337 ILE A N 1
ATOM 4385 C CA . ILE A 1 280 ? 25.70566 3.04084 -15.17262 0.603 83.27096 337 ILE A CA 1
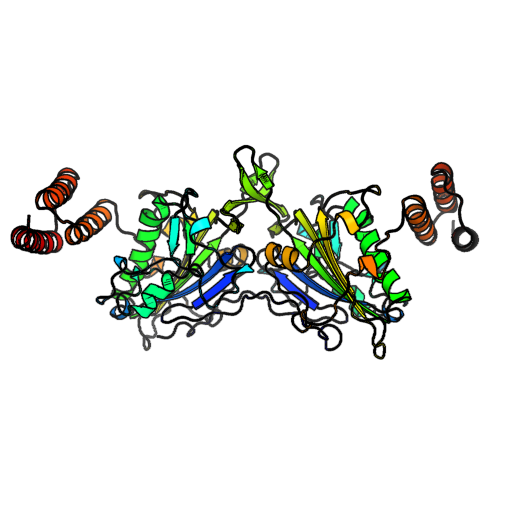ATOM 4386 C C . ILE A 1 280 ? 26.49331 3.55457 -13.97576 1.000 84.87267 337 ILE A C 1
ATOM 4387 O O . ILE A 1 280 ? 26.12233 3.29370 -12.82606 0.632 82.78054 337 ILE A O 1
ATOM 4403 N N . GLU A 1 281 ? 27.57457 4.28388 -14.24450 1.000 87.67571 338 GLU A N 1
ATOM 4404 C CA . GLU A 1 281 ? 28.39416 4.84750 -13.17530 0.662 85.97362 338 GLU A CA 1
ATOM 4405 C C . GLU A 1 281 ? 27.84766 6.20963 -12.76693 0.473 84.71658 338 GLU A C 1
ATOM 4406 O O . GLU A 1 281 ? 27.58873 7.05064 -13.63832 0.970 83.38534 338 GLU A O 1
ATOM 4418 N N . PRO A 1 282 ? 27.64378 6.46043 -11.47357 0.726 83.95005 339 PRO A N 1
ATOM 4419 C CA . PRO A 1 282 ? 27.16653 7.78773 -11.05887 0.755 80.93701 339 PRO A CA 1
ATOM 4420 C C . PRO A 1 282 ? 28.12438 8.88240 -11.50792 0.581 77.55638 339 PRO A C 1
ATOM 4421 O O . PRO A 1 282 ? 29.34604 8.72291 -11.46180 0.873 74.78972 339 PRO A O 1
ATOM 4432 N N . ASP A 1 283 ? 27.55642 10.00567 -11.94151 1.000 76.30284 340 ASP A N 1
ATOM 4433 C CA . ASP A 1 283 ? 28.34756 11.16254 -12.32609 0.703 72.78740 340 ASP A CA 1
ATOM 4434 C C . ASP A 1 283 ? 28.59445 12.05390 -11.10847 0.615 71.52350 340 ASP A C 1
ATOM 4435 O O . ASP A 1 283 ? 28.20071 11.74031 -9.98235 0.635 67.15626 340 ASP A O 1
ATOM 4444 N N . ASP A 1 284 ? 29.25450 13.19137 -11.33839 0.442 73.68657 341 ASP A N 1
ATOM 4445 C CA . ASP A 1 284 ? 29.63122 14.05920 -10.22730 1.000 76.13949 341 ASP A CA 1
ATOM 4446 C C . ASP A 1 284 ? 28.41670 14.69586 -9.56356 0.584 73.14100 341 ASP A C 1
ATOM 4447 O O . ASP A 1 284 ? 28.42154 14.91049 -8.34573 0.679 73.68756 341 ASP A O 1
ATOM 4456 N N . TYR A 1 285 ? 27.37272 15.00552 -10.33495 0.676 70.01779 342 TYR A N 1
ATOM 4457 C CA . TYR A 1 285 ? 26.18624 15.61443 -9.74265 0.655 68.51678 342 TYR A CA 1
ATOM 4458 C C . TYR A 1 285 ? 25.44188 14.62126 -8.85844 0.799 67.74508 342 TYR A C 1
ATOM 4459 O O . TYR A 1 285 ? 24.94106 14.98773 -7.78856 0.783 69.46312 342 TYR A O 1
ATOM 4477 N N . PHE A 1 286 ? 25.35242 13.36185 -9.29209 0.677 64.99657 343 PHE A N 1
ATOM 4478 C CA . PHE A 1 286 ? 24.71289 12.33563 -8.47439 0.592 64.15059 343 PHE A CA 1
ATOM 4479 C C . PHE A 1 286 ? 25.39267 12.22272 -7.11481 0.563 64.05345 343 PHE A C 1
ATOM 4480 O O . PHE A 1 286 ? 24.73259 12.26532 -6.07030 1.000 70.63254 343 PHE A O 1
ATOM 4497 N N . MET A 1 287 ? 26.71988 12.07827 -7.10835 0.816 63.29088 344 MET A N 1
ATOM 4498 C CA . MET A 1 287 ? 27.43199 11.90951 -5.84594 0.786 61.86445 344 MET A CA 1
ATOM 4499 C C . MET A 1 287 ? 27.32624 13.15337 -4.97303 0.754 62.49590 344 MET A C 1
ATOM 4500 O O . MET A 1 287 ? 27.29125 13.04462 -3.74209 0.707 64.68984 344 MET A O 1
ATOM 4514 N N . SER A 1 288 ? 27.27953 14.34029 -5.58185 0.656 62.85487 345 SER A N 1
ATOM 4515 C CA . SER A 1 288 ? 27.08842 15.55665 -4.79868 0.862 66.71622 345 SER A CA 1
ATOM 4516 C C . SER A 1 288 ? 25.74375 15.52658 -4.08263 0.682 64.04200 345 SER A C 1
ATOM 4517 O O . SER A 1 288 ? 25.66225 15.77416 -2.87373 0.557 62.81626 345 SER A O 1
ATOM 4525 N N . ARG A 1 289 ? 24.67156 15.22159 -4.81917 0.755 62.81839 346 ARG A N 1
ATOM 4526 C CA . ARG A 1 289 ? 23.35538 15.10246 -4.19921 0.731 62.93906 346 ARG A CA 1
ATOM 4527 C C . ARG A 1 289 ? 23.27893 13.88340 -3.28842 0.698 62.42477 346 ARG A C 1
ATOM 4528 O O . ARG A 1 289 ? 22.59721 13.92128 -2.25744 0.841 63.19205 346 ARG A O 1
ATOM 4549 N N . TYR A 1 290 ? 23.97523 12.80090 -3.64380 0.687 61.12615 347 TYR A N 1
ATOM 4550 C CA . TYR A 1 290 ? 23.93725 11.58977 -2.82984 1.000 62.02484 347 TYR A CA 1
ATOM 4551 C C . TYR A 1 290 ? 24.56425 11.83627 -1.46324 0.407 67.37688 347 TYR A C 1
ATOM 4552 O O . TYR A 1 290 ? 24.00394 11.44931 -0.43113 1.000 69.16146 347 TYR A O 1
ATOM 4570 N N . GLU A 1 291 ? 25.73130 12.48299 -1.43762 1.000 74.47006 348 GLU A N 1
ATOM 4571 C CA . GLU A 1 291 ? 26.40110 12.74494 -0.16850 0.445 66.76359 348 GLU A CA 1
ATOM 4572 C C . GLU A 1 291 ? 25.62162 13.75192 0.66943 1.000 61.52913 348 GLU A C 1
ATOM 4573 O O . GLU A 1 291 ? 25.57461 13.63892 1.90048 0.669 62.75630 348 GLU A O 1
ATOM 4585 N N . LYS A 1 292 ? 25.00991 14.74788 0.02309 0.558 59.82357 349 LYS A N 1
ATOM 4586 C CA . LYS A 1 292 ? 24.20750 15.72047 0.75828 0.431 58.01362 349 LYS A CA 1
ATOM 4587 C C . LYS A 1 292 ? 23.01835 15.04883 1.43120 0.617 56.31152 349 LYS A C 1
ATOM 4588 O O . LYS A 1 292 ? 22.69167 15.35515 2.58408 0.581 58.53175 349 LYS A O 1
ATOM 4607 N N . LYS A 1 293 ? 22.36320 14.12143 0.72945 0.438 56.03992 350 LYS A N 1
ATOM 4608 C CA . LYS A 1 293 ? 21.20586 13.44589 1.30559 0.745 54.37632 350 LYS A CA 1
ATOM 4609 C C . LYS A 1 293 ? 21.61954 12.48106 2.40984 0.695 53.99773 350 LYS A C 1
ATOM 4610 O O . LYS A 1 293 ? 20.91223 12.34313 3.41450 0.588 53.76173 350 LYS A O 1
ATOM 4629 N N . LEU A 1 294 ? 22.75463 11.79726 2.24153 0.521 57.03871 351 LEU A N 1
ATOM 4630 C CA . LEU A 1 294 ? 23.21868 10.87979 3.27665 1.000 62.68029 351 LEU A CA 1
ATOM 4631 C C . LEU A 1 294 ? 23.46031 11.62204 4.58653 1.000 61.29578 351 LEU A C 1
ATOM 4632 O O . LEU A 1 294 ? 23.03806 11.17072 5.65706 0.616 62.88909 351 LEU A O 1
ATOM 4648 N N . GLU A 1 295 ? 24.13849 12.77172 4.52041 0.542 61.34988 352 GLU A N 1
ATOM 4649 C CA . GLU A 1 295 ? 24.33675 13.57636 5.72220 0.828 65.16227 352 GLU A CA 1
ATOM 4650 C C . GLU A 1 295 ? 23.00247 14.06319 6.27363 0.363 62.48216 352 GLU A C 1
ATOM 4651 O O . GLU A 1 295 ? 22.79906 14.10006 7.49287 1.000 64.17197 352 GLU A O 1
ATOM 4663 N N . GLU A 1 296 ? 22.07900 14.44326 5.38904 0.793 59.85204 353 GLU A N 1
ATOM 4664 C CA . GLU A 1 296 ? 20.77361 14.91082 5.84187 0.815 59.93258 353 GLU A CA 1
ATOM 4665 C C . GLU A 1 296 ? 20.02287 13.80238 6.56795 0.424 59.38055 353 GLU A C 1
ATOM 4666 O O . GLU A 1 296 ? 19.45031 14.02330 7.64065 1.000 66.12399 353 GLU A O 1
ATOM 4678 N N . LEU A 1 297 ? 20.01896 12.59495 5.99763 0.704 56.98576 354 LEU A N 1
ATOM 4679 C CA . LEU A 1 297 ? 19.26964 11.49851 6.60310 1.000 63.30605 354 LEU A CA 1
ATOM 4680 C C . LEU A 1 297 ? 19.85635 11.09733 7.95026 0.442 57.99541 354 LEU A C 1
ATOM 4681 O O . LEU A 1 297 ? 19.11599 10.68294 8.84913 0.850 57.58186 354 LEU A O 1
ATOM 4697 N N . LYS A 1 298 ? 21.17652 11.20910 8.11151 1.000 55.64326 355 LYS A N 1
ATOM 4698 C CA . LYS A 1 298 ? 21.79090 10.91610 9.40037 1.000 54.76137 355 LYS A CA 1
ATOM 4699 C C . LYS A 1 298 ? 21.45624 11.96898 10.44900 1.000 55.59883 355 LYS A C 1
ATOM 4700 O O . LYS A 1 298 ? 21.58763 11.69796 11.64880 0.528 52.24693 355 LYS A O 1
ATOM 4719 N N . ALA A 1 299 ? 21.03473 13.15809 10.02483 0.717 50.76465 356 ALA A N 1
ATOM 4720 C CA . ALA A 1 299 ? 20.67611 14.23917 10.93105 0.746 49.93862 356 ALA A CA 1
ATOM 4721 C C . ALA A 1 299 ? 19.18236 14.28503 11.22654 0.634 50.70309 356 ALA A C 1
ATOM 4722 O O . ALA A 1 299 ? 18.70995 15.25995 11.82119 0.558 50.14003 356 ALA A O 1
ATOM 4729 N N . LYS A 1 300 ? 18.43201 13.26243 10.82607 0.614 49.96023 357 LYS A N 1
ATOM 4730 C CA . LYS A 1 300 ? 16.99235 13.22337 11.02044 1.000 55.55983 357 LYS A CA 1
ATOM 4731 C C . LYS A 1 300 ? 16.62249 12.05179 11.92123 0.568 56.13597 357 LYS A C 1
ATOM 4732 O O . LYS A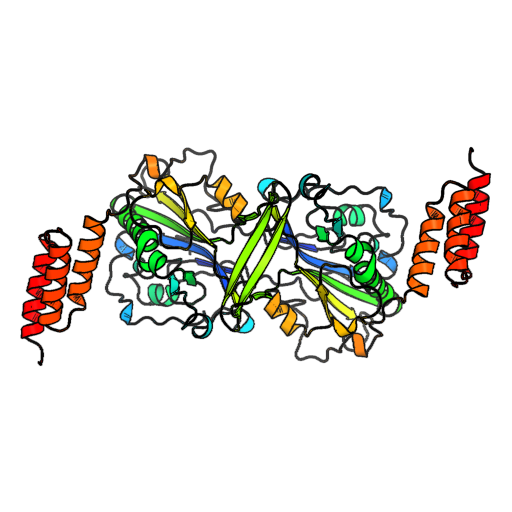 1 300 ? 17.35059 11.06057 12.02183 0.800 56.47087 357 LYS A O 1
ATOM 4751 N N . GLU A 1 301 ? 15.47091 12.18045 12.57659 1.000 61.30848 358 GLU A N 1
ATOM 4752 C CA . GLU A 1 301 ? 15.05572 11.19613 13.56629 0.688 60.97592 358 GLU A CA 1
ATOM 4753 C C . GLU A 1 301 ? 14.91778 9.81730 12.93380 0.476 64.82488 358 GLU A C 1
ATOM 4754 O O . GLU A 1 301 ? 14.39841 9.66977 11.82443 0.718 70.84963 358 GLU A O 1
ATOM 4766 N N . GLN A 1 302 ? 15.38136 8.80385 13.65583 0.526 69.72463 359 GLN A N 1
ATOM 4767 C CA . GLN A 1 302 ? 15.39522 7.43432 13.15395 0.292 74.65032 359 GLN A CA 1
ATOM 4768 C C . GLN A 1 302 ? 14.24492 6.64175 13.76407 1.000 80.55589 359 GLN A C 1
ATOM 4769 O O . GLN A 1 302 ? 13.90148 5.55776 13.29163 0.780 88.32275 359 GLN A O 1
ATOM 4783 N N . LYS B 1 2 ? -1.14077 36.25427 -21.96619 1.000 92.75266 59 LYS B N 1
ATOM 4784 C CA . LYS B 1 2 ? -1.91279 35.91537 -23.15679 1.000 87.09365 59 LYS B CA 1
ATOM 4785 C C . LYS B 1 2 ? -1.21857 36.43123 -24.41326 1.000 72.10970 59 LYS B C 1
ATOM 4786 O O . LYS B 1 2 ? -1.12405 35.72343 -25.41650 1.000 74.57904 59 LYS B O 1
ATOM 4804 N N . ALA B 1 3 ? -0.73099 37.67329 -24.34800 0.723 62.43630 60 ALA B N 1
ATOM 4805 C CA . ALA B 1 3 ? -0.05903 38.26618 -25.50068 0.857 52.59341 60 ALA B CA 1
ATOM 4806 C C . ALA B 1 3 ? 1.16299 37.45081 -25.90988 0.585 48.72173 60 ALA B C 1
ATOM 4807 O O . ALA B 1 3 ? 1.44114 37.28978 -27.10444 0.577 47.73210 60 ALA B O 1
ATOM 4814 N N . VAL B 1 4 ? 1.89946 36.91514 -24.93566 0.590 49.17797 61 VAL B N 1
ATOM 4815 C CA . VAL B 1 4 ? 3.09282 36.14380 -25.26722 0.662 46.78297 61 VAL B CA 1
ATOM 4816 C C . VAL B 1 4 ? 2.69985 34.78776 -25.83563 0.688 42.26514 61 VAL B C 1
ATOM 4817 O O . VAL B 1 4 ? 3.31301 34.29737 -26.79243 0.505 41.71957 61 VAL B O 1
ATOM 4830 N N . LEU B 1 5 ? 1.67534 34.15817 -25.25805 0.508 43.12127 62 LEU B N 1
ATOM 4831 C CA . LEU B 1 5 ? 1.22784 32.86993 -25.77151 0.511 42.99194 62 LEU B CA 1
ATOM 4832 C C . LEU B 1 5 ? 0.64509 33.01029 -27.17074 0.665 41.61893 62 LEU B C 1
ATOM 4833 O O . LEU B 1 5 ? 0.79098 32.10363 -27.99892 0.503 49.79709 62 LEU B O 1
ATOM 4849 N N . GLU B 1 6 ? -0.00312 34.14034 -27.44977 0.628 43.54202 63 GLU B N 1
ATOM 4850 C CA . GLU B 1 6 ? -0.70256 34.38358 -28.70276 0.678 45.23193 63 GLU B CA 1
ATOM 4851 C C . GLU B 1 6 ? 0.16910 35.07309 -29.74221 0.845 44.39598 63 GLU B C 1
ATOM 4852 O O . GLU B 1 6 ? -0.35544 35.54206 -30.75743 0.490 43.67933 63 GLU B O 1
ATOM 4864 N N . GLN B 1 7 ? 1.48465 35.13518 -29.52151 0.793 47.32400 64 GLN B N 1
ATOM 4865 C CA . GLN B 1 7 ? 2.34351 35.90279 -30.41779 0.669 49.58935 64 GLN B CA 1
ATOM 4866 C C . GLN B 1 7 ? 2.18681 35.44777 -31.86506 0.651 43.63912 64 GLN B C 1
ATOM 4867 O O . GLN B 1 7 ? 2.18428 36.27322 -32.78512 0.496 45.68122 64 GLN B O 1
ATOM 4881 N N . PHE B 1 8 ? 2.06259 34.13958 -32.08897 0.535 40.79452 65 PHE B N 1
ATOM 4882 C CA . PHE B 1 8 ? 1.86550 33.58868 -33.42380 0.668 40.92853 65 PHE B CA 1
ATOM 4883 C C . PHE B 1 8 ? 0.47272 32.99387 -33.58506 0.621 41.68234 65 PHE B C 1
ATOM 4884 O O . PHE B 1 8 ? 0.22094 32.24335 -34.53408 0.616 43.44087 65 PHE B O 1
ATOM 4901 N N . GLY B 1 9 ? -0.43469 33.31918 -32.66988 0.638 40.34945 66 GLY B N 1
ATOM 4902 C CA . GLY B 1 9 ? -1.82712 32.94888 -32.80024 0.472 36.43558 66 GLY B CA 1
ATOM 4903 C C . GLY B 1 9 ? -2.17010 31.67119 -32.06698 0.600 38.51024 66 GLY B C 1
ATOM 4904 O O . GLY B 1 9 ? -1.35611 30.74417 -32.00157 0.614 36.44288 66 GLY B O 1
ATOM 4908 N N . PHE B 1 10 ? -3.37512 31.61956 -31.50376 0.516 36.61483 67 PHE B N 1
ATOM 4909 C CA . PHE B 1 10 ? -3.90490 30.37607 -30.97615 0.601 36.51589 67 PHE B CA 1
ATOM 4910 C C . PHE B 1 10 ? -4.29295 29.44997 -32.12854 0.626 40.01585 67 PHE B C 1
ATOM 4911 O O . PHE B 1 10 ? -4.63827 29.91772 -33.21785 0.546 34.84923 67 PHE B O 1
ATOM 4928 N N . PRO B 1 11 ? -4.24058 28.13239 -31.92018 0.621 35.44941 68 PRO B N 1
ATOM 4929 C CA . PRO B 1 11 ? -4.74826 27.21404 -32.95055 0.835 34.46122 68 PRO B CA 1
ATOM 4930 C C . PRO B 1 11 ? -6.20448 27.51858 -33.26612 0.764 34.17263 68 PRO B C 1
ATOM 4931 O O . PRO B 1 11 ? -6.95669 28.00397 -32.41809 0.605 35.23182 68 PRO B O 1
ATOM 4942 N N . LEU B 1 12 ? -6.58829 27.25429 -34.51187 0.673 37.44740 69 LEU B N 1
ATOM 4943 C CA . LEU B 1 12 ? -7.94887 27.47563 -34.98249 0.581 39.32541 69 LEU B CA 1
ATOM 4944 C C . LEU B 1 12 ? -8.69686 26.15000 -35.04540 0.758 36.07768 69 LEU B C 1
ATOM 4945 O O . LEU B 1 12 ? -8.19501 25.17508 -35.61483 0.592 38.82618 69 LEU B O 1
ATOM 4961 N N . THR B 1 13 ? -9.89657 26.11899 -34.46019 0.668 38.82756 70 THR B N 1
ATOM 4962 C CA . THR B 1 13 ? -10.72903 24.92207 -34.46804 0.713 42.84192 70 THR B CA 1
ATOM 4963 C C . THR B 1 13 ? -11.80944 24.94359 -35.54168 0.878 42.97739 70 THR B C 1
ATOM 4964 O O . THR B 1 13 ? -12.37400 23.88647 -35.85229 0.677 41.67312 70 THR B O 1
ATOM 4975 N N . GLY B 1 14 ? -12.12675 26.11319 -36.09112 0.713 45.43278 71 GLY B N 1
ATOM 4976 C CA . GLY B 1 14 ? -13.09959 26.20054 -37.16431 0.593 46.17296 71 GLY B CA 1
ATOM 4977 C C . GLY B 1 14 ? -14.51833 25.85807 -36.77259 0.725 45.11229 71 GLY B C 1
ATOM 4978 O O . GLY B 1 14 ? -15.29421 25.39372 -37.61673 0.647 44.34656 71 GLY B O 1
ATOM 4982 N N . THR B 1 15 ? -14.88846 26.09042 -35.51873 0.653 41.95271 72 THR B N 1
ATOM 4983 C CA . THR B 1 15 ? -16.21595 25.74320 -35.03381 0.758 38.46428 72 THR B CA 1
ATOM 4984 C C . THR B 1 15 ? -17.19768 26.90513 -35.11031 0.763 40.07619 72 THR B C 1
ATOM 4985 O O . THR B 1 15 ? -18.34306 26.75700 -34.67149 0.644 42.72532 72 THR B O 1
ATOM 4996 N N . GLU B 1 16 ? -16.78160 28.04691 -35.65413 0.625 44.26542 73 GLU B N 1
ATOM 4997 C CA . GLU B 1 16 ? -17.66159 29.20379 -35.72718 0.700 44.72446 73 GLU B CA 1
ATOM 4998 C C . GLU B 1 16 ? -18.91085 28.87972 -36.53836 0.852 43.53304 73 GLU B C 1
ATOM 4999 O O . GLU B 1 16 ? -18.86147 28.12723 -37.51496 0.618 42.33879 73 GLU B O 1
ATOM 5011 N N . ALA B 1 17 ? -20.03785 29.46264 -36.13400 0.760 43.40165 74 ALA B N 1
ATOM 5012 C CA . ALA B 1 17 ? -21.28893 29.22655 -36.84142 0.833 42.97083 74 ALA B CA 1
ATOM 5013 C C . ALA B 1 17 ? -21.18755 29.74379 -38.27086 0.621 39.68690 74 ALA B C 1
ATOM 5014 O O . ALA B 1 17 ? -20.70584 30.85515 -38.51016 0.754 50.30188 74 ALA B O 1
ATOM 5021 N N . ARG B 1 18 ? -21.63373 28.92619 -39.22078 0.789 41.56753 75 ARG B N 1
ATOM 5022 C CA . ARG B 1 18 ? -21.66788 29.28110 -40.63347 0.786 43.91500 75 ARG B CA 1
ATOM 5023 C C . ARG B 1 18 ? -23.12311 29.37005 -41.06598 0.596 40.23196 75 ARG B C 1
ATOM 5024 O O . ARG B 1 18 ? -23.88594 28.41594 -40.88279 0.629 40.31886 75 ARG B O 1
ATOM 5045 N N . CYS B 1 19 ? -23.50529 30.51205 -41.63043 0.663 44.36949 76 CYS B N 1
ATOM 5046 C CA . CYS B 1 19 ? -24.90116 30.82017 -41.90800 0.650 42.40455 76 CYS B CA 1
ATOM 5047 C C . CYS B 1 19 ? -25.19179 30.77679 -43.40205 0.903 44.05946 76 CYS B C 1
ATOM 5048 O O . CYS B 1 19 ? -24.41044 31.28053 -44.21412 0.676 41.87341 76 CYS B O 1
ATOM 5056 N N . TYR B 1 20 ? -26.32518 30.16569 -43.75091 0.643 41.04345 77 TYR B N 1
ATOM 5057 C CA . TYR B 1 20 ? -26.77578 30.05543 -45.13146 0.763 42.63777 77 TYR B CA 1
ATOM 5058 C C . TYR B 1 20 ? -28.19701 30.58408 -45.24285 0.888 39.61952 77 TYR B C 1
ATOM 5059 O O . TYR B 1 20 ? -28.72502 31.15173 -44.28079 0.542 41.71305 77 TYR B O 1
ATOM 5077 N N . THR B 1 21 ? -28.82045 30.41487 -46.40999 0.694 42.97235 78 THR B N 1
ATOM 5078 C CA . THR B 1 21 ? -30.09257 31.08429 -46.65868 0.757 44.60126 78 THR B CA 1
ATOM 5079 C C . THR B 1 21 ? -31.14737 30.68369 -45.63592 0.871 43.83539 78 THR B C 1
ATOM 5080 O O . THR B 1 21 ? -31.87971 31.54057 -45.12533 0.558 44.55721 78 THR B O 1
ATOM 5091 N N . ASN B 1 22 ? -31.24888 29.38706 -45.32582 0.660 42.82545 79 ASN B N 1
ATOM 5092 C CA . ASN B 1 22 ? -32.26961 28.92705 -44.39051 0.590 43.99882 79 ASN B CA 1
ATOM 5093 C C . ASN B 1 22 ? -31.73681 27.87422 -43.42150 0.779 40.23829 79 ASN B C 1
ATOM 5094 O O . ASN B 1 22 ? -32.50441 27.04597 -42.91627 0.644 42.85104 79 ASN B O 1
ATOM 5105 N N . HIS B 1 23 ? -30.43494 27.87736 -43.15558 0.665 39.71715 80 HIS B N 1
ATOM 5106 C CA . HIS B 1 23 ? -29.89318 27.03727 -42.09686 0.699 38.48035 80 HIS B CA 1
ATOM 5107 C C . HIS B 1 23 ? -28.52474 27.57304 -41.70341 0.663 43.39475 80 HIS B C 1
ATOM 5108 O O . HIS B 1 23 ? -27.90013 28.33996 -42.44105 0.659 42.62930 80 HIS B O 1
ATOM 5122 N N . ALA B 1 24 ? -28.08135 27.16896 -40.51512 0.690 41.23659 81 ALA B N 1
ATOM 5123 C CA . ALA B 1 24 ? -26.76453 27.49895 -39.99379 0.747 42.77999 81 ALA B CA 1
ATOM 5124 C C . ALA B 1 24 ? -26.15517 26.23500 -39.40986 0.677 40.47908 81 ALA B C 1
ATOM 5125 O O . ALA B 1 24 ? -26.87043 25.32714 -38.97481 0.529 34.81565 81 ALA B O 1
ATOM 5132 N N . LEU B 1 25 ? -24.82715 26.17327 -39.40549 0.681 38.79726 82 LEU B N 1
ATOM 5133 C CA . LEU B 1 25 ? -24.16112 24.97701 -38.91844 0.683 37.26355 82 LEU B CA 1
ATOM 5134 C C . LEU B 1 25 ? -22.81002 25.32589 -38.31404 0.555 38.40308 82 LEU B C 1
ATOM 5135 O O . LEU B 1 25 ? -22.21496 26.36458 -38.61373 0.661 35.59373 82 LEU B O 1
ATOM 5151 N N . SER B 1 26 ? -22.34145 24.43104 -37.44756 0.721 38.29070 83 SER B N 1
ATOM 5152 C CA . SER B 1 26 ? -20.96206 24.40120 -36.98185 0.675 37.48299 83 SER B CA 1
ATOM 5153 C C . SER B 1 26 ? -20.31896 23.13382 -37.53040 0.669 35.14528 83 SER B C 1
ATOM 5154 O O . SER B 1 26 ? -20.88797 22.04259 -37.41012 0.646 36.32153 83 SER B O 1
ATOM 5162 N N . TYR B 1 27 ? -19.14820 23.27974 -38.14030 0.874 41.75450 84 TYR B N 1
ATOM 5163 C CA . TYR B 1 27 ? -18.49446 22.19706 -38.86266 0.813 43.11359 84 TYR B CA 1
ATOM 5164 C C . TYR B 1 27 ? -17.39063 21.57566 -38.01792 0.799 39.87833 84 TYR B C 1
ATOM 5165 O O . TYR B 1 27 ? -16.64402 22.28255 -37.33546 0.663 41.87062 84 TYR B O 1
ATOM 5183 N N . ASP B 1 28 ? -17.29317 20.24691 -38.07103 0.559 32.56728 85 ASP B N 1
ATOM 5184 C CA . ASP B 1 28 ? -16.23059 19.49947 -37.40049 0.620 34.77413 85 ASP B CA 1
ATOM 5185 C C . ASP B 1 28 ? -15.15970 19.19147 -38.44183 0.648 35.16983 85 ASP B C 1
ATOM 5186 O O . ASP B 1 28 ? -15.32637 18.29853 -39.27670 0.649 34.32596 85 ASP B O 1
ATOM 5195 N N . GLN B 1 29 ? -14.04876 19.92786 -38.38108 0.682 34.15940 86 GLN B N 1
ATOM 5196 C CA . GLN B 1 29 ? -13.00180 19.78003 -39.38333 0.545 32.44935 86 GLN B CA 1
ATOM 5197 C C . GLN B 1 29 ? -12.25833 18.46004 -39.25309 0.778 38.05136 86 GLN B C 1
ATOM 5198 O O . GLN B 1 29 ? -11.66062 18.00284 -40.23277 0.550 37.71616 86 GLN B O 1
ATOM 5212 N N . ALA B 1 30 ? -12.27736 17.84150 -38.07182 0.643 33.07756 87 ALA B N 1
ATOM 5213 C CA . ALA B 1 30 ? -11.59288 16.56622 -37.89742 0.686 35.75179 87 ALA B CA 1
ATOM 5214 C C . ALA B 1 30 ? -12.42160 15.40843 -38.44035 0.675 37.36741 87 ALA B C 1
ATOM 5215 O O . ALA B 1 30 ? -11.86812 14.45545 -38.99998 0.583 37.11474 87 ALA B O 1
ATOM 5222 N N . LYS B 1 31 ? -13.74407 15.47202 -38.28605 0.545 31.37246 88 LYS B N 1
ATOM 5223 C CA . LYS B 1 31 ? -14.62969 14.40232 -38.72554 0.736 33.42900 88 LYS B CA 1
ATOM 5224 C C . LYS B 1 31 ? -15.23943 14.64676 -40.09976 0.567 31.82445 88 LYS B C 1
ATOM 5225 O O . LYS B 1 31 ? -15.85998 13.73068 -40.65333 0.639 36.16080 88 LYS B O 1
ATOM 5244 N N . ARG B 1 32 ? -15.08298 15.84885 -40.65763 0.747 34.34113 89 ARG B N 1
ATOM 5245 C CA . ARG B 1 32 ? -15.60307 16.17981 -41.98495 0.654 34.84067 89 ARG B CA 1
ATOM 5246 C C . ARG B 1 32 ? -17.12662 16.11199 -42.04069 0.638 33.40234 89 ARG B C 1
ATOM 5247 O O . ARG B 1 32 ? -17.70924 15.79436 -43.08291 0.565 30.95242 89 ARG B O 1
ATOM 5268 N N . VAL B 1 33 ? -17.77648 16.40973 -40.92080 0.706 35.72676 90 VAL B N 1
ATOM 5269 C CA . VAL B 1 33 ? -19.23508 16.45321 -40.84152 0.618 31.47467 90 VAL B CA 1
ATOM 5270 C C . VAL B 1 33 ? -19.63450 17.63389 -39.97335 0.925 35.42385 90 VAL B C 1
ATOM 5271 O O . VAL B 1 33 ? -18.81386 18.18123 -39.22440 0.579 35.20397 90 VAL B O 1
ATOM 5284 N N . PRO B 1 34 ? -20.89501 18.05255 -40.05467 0.660 35.66508 91 PRO B N 1
ATOM 5285 C CA . PRO B 1 34 ? -21.37321 19.09328 -39.13508 0.727 36.44615 91 PRO B CA 1
ATOM 5286 C C . PRO B 1 34 ? -21.46546 18.57231 -37.70942 0.610 30.98395 91 PRO B C 1
ATOM 5287 O O . PRO B 1 34 ? -21.71656 17.38769 -37.46726 0.653 36.57147 9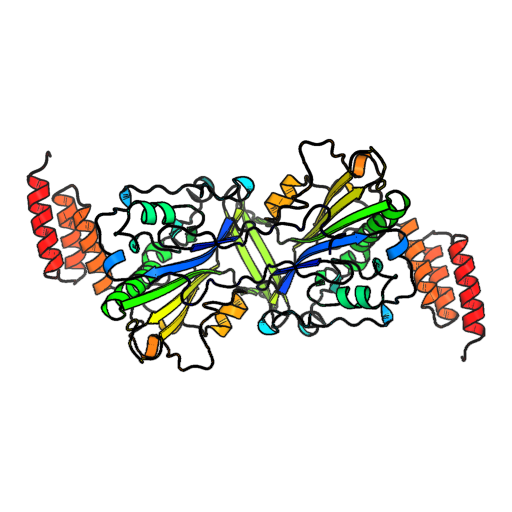1 PRO B O 1
ATOM 5298 N N . ARG B 1 35 ? -21.24647 19.48143 -36.75667 0.756 35.19586 92 ARG B N 1
ATOM 5299 C CA . ARG B 1 35 ? -21.51668 19.16371 -35.35890 0.927 37.27365 92 ARG B CA 1
ATOM 5300 C C . ARG B 1 35 ? -22.99078 19.37217 -35.02681 0.685 37.38141 92 ARG B C 1
ATOM 5301 O O . ARG B 1 35 ? -23.59798 18.56401 -34.31515 0.762 39.25141 92 ARG B O 1
ATOM 5322 N N . TRP B 1 36 ? -23.56720 20.46522 -35.51615 0.833 37.17890 93 TRP B N 1
ATOM 5323 C CA . TRP B 1 36 ? -24.98257 20.75983 -35.36041 0.759 31.48258 93 TRP B CA 1
ATOM 5324 C C . TRP B 1 36 ? -25.41246 21.57336 -36.56706 0.674 36.20347 93 TRP B C 1
ATOM 5325 O O . TRP B 1 36 ? -24.60131 22.28260 -37.16697 0.696 33.75901 93 TRP B O 1
ATOM 5346 N N . VAL B 1 37 ? -26.68463 21.43515 -36.93764 0.618 33.31213 94 VAL B N 1
ATOM 5347 C CA . VAL B 1 37 ? -27.29711 22.22407 -38.00020 0.669 36.01154 94 VAL B CA 1
ATOM 5348 C C . VAL B 1 37 ? -28.62862 22.73944 -37.47471 0.701 34.06662 94 VAL B C 1
ATOM 5349 O O . VAL B 1 37 ? -29.50686 21.94544 -37.11454 0.631 34.71188 94 VAL B O 1
ATOM 5362 N N . LEU B 1 38 ? -28.77948 24.05978 -37.43477 0.525 31.13864 95 LEU B N 1
ATOM 5363 C CA . LEU B 1 38 ? -29.98147 24.70563 -36.92925 0.726 37.36531 95 LEU B CA 1
ATOM 5364 C C . LEU B 1 38 ? -30.76762 25.30779 -38.08383 0.607 35.83448 95 LEU B C 1
ATOM 5365 O O . LEU B 1 38 ? -30.19196 25.92087 -38.98846 0.598 33.99850 95 LEU B O 1
ATOM 5381 N N . GLU B 1 39 ? -32.08563 25.13193 -38.04411 0.727 37.30549 96 GLU B N 1
ATOM 5382 C CA . GLU B 1 39 ? -32.96603 25.66907 -39.06623 0.763 42.93060 96 GLU B CA 1
ATOM 5383 C C . GLU B 1 39 ? -34.24862 26.16338 -38.41506 0.722 40.78871 96 GLU B C 1
ATOM 5384 O O . GLU B 1 39 ? -34.60301 25.76195 -37.30354 0.690 43.56746 96 GLU B O 1
ATOM 5396 N N . HIS B 1 40 ? -34.94551 27.03676 -39.13475 0.787 42.82981 97 HIS B N 1
ATOM 5397 C CA . HIS B 1 40 ? -36.27809 27.49660 -38.77025 0.745 41.36125 97 HIS B CA 1
ATOM 5398 C C . HIS B 1 40 ? -37.22815 27.08525 -39.88354 0.624 43.13773 97 HIS B C 1
ATOM 5399 O O . HIS B 1 40 ? -36.91303 27.26140 -41.06590 0.674 42.70721 97 HIS B O 1
ATOM 5413 N N . ILE B 1 41 ? -38.37841 26.52923 -39.50715 0.778 44.63339 98 ILE B N 1
ATOM 5414 C CA . ILE B 1 41 ? -39.36245 26.01549 -40.45226 0.648 43.38251 98 ILE B CA 1
ATOM 5415 C C . ILE B 1 41 ? -40.66168 26.78415 -40.26263 0.732 41.17925 98 ILE B C 1
ATOM 5416 O O . ILE B 1 41 ? -41.03035 27.12716 -39.13415 0.519 37.52104 98 ILE B O 1
ATOM 5432 N N . SER B 1 42 ? -41.35372 27.05038 -41.36987 0.709 44.35438 99 SER B N 1
ATOM 5433 C CA . SER B 1 42 ? -42.68311 27.64359 -41.33387 0.870 46.98322 99 SER B CA 1
ATOM 5434 C C . SER B 1 42 ? -43.46976 27.10811 -42.52045 0.781 44.92588 99 SER B C 1
ATOM 5435 O O . SER B 1 42 ? -42.89897 26.54832 -43.46116 0.659 47.83939 99 SER B O 1
ATOM 5443 N N . LYS B 1 43 ? -44.79424 27.28507 -42.47117 0.628 48.32431 100 LYS B N 1
ATOM 5444 C CA . LYS B 1 43 ? -45.62841 26.76625 -43.55052 0.708 47.97160 100 LYS B CA 1
ATOM 5445 C C . LYS B 1 43 ? -45.25559 27.38456 -44.89321 0.720 48.24028 100 LYS B C 1
ATOM 5446 O O . LYS B 1 43 ? -45.35607 26.71959 -45.92910 0.588 52.18636 100 LYS B O 1
ATOM 5465 N N . SER B 1 44 ? -44.83220 28.65120 -44.90350 0.656 51.78827 101 SER B N 1
ATOM 5466 C CA . SER B 1 44 ? -44.50584 29.30021 -46.17009 0.910 54.24531 101 SER B CA 1
ATOM 5467 C C . SER B 1 44 ? -43.21610 28.74914 -46.76743 0.648 50.93613 101 SER B C 1
ATOM 5468 O O . SER B 1 44 ? -43.08515 28.66945 -47.99450 0.615 53.87935 101 SER B O 1
ATOM 5476 N N . LYS B 1 45 ? -42.25729 28.36154 -45.92578 0.816 52.46949 102 LYS B N 1
ATOM 5477 C CA . LYS B 1 45 ? -40.95716 27.95171 -46.44246 0.685 50.46054 102 LYS B CA 1
ATOM 5478 C C . LYS B 1 45 ? -41.00028 26.56748 -47.07363 0.681 52.52723 102 LYS B C 1
ATOM 5479 O O . LYS B 1 45 ? -40.18384 26.26469 -47.95260 0.667 50.10963 102 LYS B O 1
ATOM 5498 N N . ILE B 1 46 ? -41.92162 25.70504 -46.63231 0.791 49.72590 103 ILE B N 1
ATOM 5499 C CA . ILE B 1 46 ? -41.95849 24.33711 -47.13616 0.800 52.93652 103 ILE B CA 1
ATOM 5500 C C . ILE B 1 46 ? -42.80965 24.20179 -48.38948 0.721 53.24456 103 ILE B C 1
ATOM 5501 O O . ILE B 1 46 ? -43.01815 23.07826 -48.86953 0.531 50.19568 103 ILE B O 1
ATOM 5517 N N . MET B 1 47 ? -43.31750 25.30602 -48.92598 0.777 55.46316 104 MET B N 1
ATOM 5518 C CA . MET B 1 47 ? -44.02248 25.32364 -50.19684 0.847 56.66673 104 MET B CA 1
ATOM 5519 C C . MET B 1 47 ? -43.21587 26.12980 -51.20615 0.418 55.36754 104 MET B C 1
ATOM 5520 O O . MET B 1 47 ? -42.51449 27.08013 -50.84831 0.731 56.46205 104 MET B O 1
ATOM 5534 N N . GLY B 1 48 ? -43.31713 25.74344 -52.46372 0.676 54.15682 105 GLY B N 1
ATOM 5535 C CA . GLY B 1 48 ? -42.61390 26.43681 -53.52376 0.768 56.99485 105 GLY B CA 1
ATOM 5536 C C . GLY B 1 48 ? -42.26897 25.47828 -54.64275 0.534 58.01739 105 GLY B C 1
ATOM 5537 O O . GLY B 1 48 ? -42.54998 24.28412 -54.58294 0.586 60.45184 105 GLY B O 1
ATOM 5541 N N . ASP B 1 49 ? -41.63664 26.03654 -55.67182 0.822 60.01225 106 ASP B N 1
ATOM 5542 C CA . ASP B 1 49 ? -41.29977 25.29381 -56.87580 0.739 62.56799 106 ASP B CA 1
ATOM 5543 C C . ASP B 1 49 ? -39.83735 24.86920 -56.91586 0.678 59.46694 106 ASP B C 1
ATOM 5544 O O . ASP B 1 49 ? -39.39351 24.31637 -57.92757 0.575 62.26879 106 ASP B O 1
ATOM 5553 N N . ALA B 1 50 ? -39.07900 25.11383 -55.84719 0.645 56.65211 107 ALA B N 1
ATOM 5554 C CA . ALA B 1 50 ? -37.72251 24.58847 -55.77172 0.832 58.31108 107 ALA B CA 1
ATOM 5555 C C . ALA B 1 50 ? -37.78101 23.06727 -55.82411 0.517 59.06570 107 ALA B C 1
ATOM 5556 O O . ALA B 1 50 ? -38.52336 22.43713 -55.06513 0.583 59.12433 107 ALA B O 1
ATOM 5563 N N . ASP B 1 51 ? -37.00454 22.47737 -56.72931 0.781 62.72754 108 ASP B N 1
ATOM 5564 C CA . ASP B 1 51 ? -37.08385 21.05430 -57.02677 0.885 66.02333 108 ASP B CA 1
ATOM 5565 C C . ASP B 1 51 ? -35.71854 20.41491 -56.81614 0.636 64.50440 108 ASP B C 1
ATOM 5566 O O . ASP B 1 51 ? -34.71179 20.89309 -57.34998 0.882 63.26640 108 ASP B O 1
ATOM 5575 N N . ARG B 1 52 ? -35.69319 19.33169 -56.03655 0.843 60.31786 109 ARG B N 1
ATOM 5576 C CA . ARG B 1 52 ? -34.43064 18.75809 -55.58691 0.656 57.12760 109 ARG B CA 1
ATOM 5577 C C . ARG B 1 52 ? -33.68404 17.99401 -56.67076 0.702 59.26473 109 ARG B C 1
ATOM 5578 O O . ARG B 1 52 ? -32.47903 17.76831 -56.51947 0.692 58.88580 109 ARG B O 1
ATOM 5599 N N . LYS B 1 53 ? -34.35086 17.57891 -57.74644 0.630 62.88708 110 LYS B N 1
ATOM 5600 C CA . LYS B 1 53 ? -33.62282 16.85412 -58.78276 0.563 60.90214 110 LYS B CA 1
ATOM 5601 C C . LYS B 1 53 ? -32.70349 17.75984 -59.59540 0.784 60.19025 110 LYS B C 1
ATOM 5602 O O . LYS B 1 53 ? -31.97312 17.25842 -60.45925 0.454 62.83892 110 LYS B O 1
ATOM 5621 N N . HIS B 1 54 ? -32.72440 19.07019 -59.34947 0.500 59.56772 111 HIS B N 1
ATOM 5622 C CA . HIS B 1 54 ? -31.78296 19.99119 -59.97215 0.538 59.70923 111 HIS B CA 1
ATOM 5623 C C . HIS B 1 54 ? -30.52745 20.20914 -59.13703 0.594 55.25789 111 HIS B C 1
ATOM 5624 O O . HIS B 1 54 ? -29.58728 20.85673 -59.61262 0.492 59.53423 111 HIS B O 1
ATOM 5638 N N . CYS B 1 55 ? -30.49037 19.69489 -57.91308 0.544 51.68315 112 CYS B N 1
ATOM 5639 C CA . CYS B 1 55 ? -29.39818 19.96752 -56.99366 0.554 49.80278 112 CYS B CA 1
ATOM 5640 C C . CYS B 1 55 ? -28.29511 18.92782 -57.11444 0.531 50.28220 112 CYS B C 1
ATOM 5641 O O . CYS B 1 55 ? -28.53024 17.77535 -57.48914 0.542 51.65168 112 CYS B O 1
ATOM 5649 N N . LYS B 1 56 ? -27.08110 19.35493 -56.77978 0.558 47.95785 113 LYS B N 1
ATOM 5650 C CA . LYS B 1 56 ? -25.90637 18.49949 -56.78465 0.598 51.27401 113 LYS B CA 1
ATOM 5651 C C . LYS B 1 56 ? -25.21900 18.59278 -55.43002 0.584 44.34079 113 LYS B C 1
ATOM 5652 O O . LYS B 1 56 ? -25.08644 19.68509 -54.86871 0.529 42.53224 113 LYS B O 1
ATOM 5671 N N . PHE B 1 57 ? -24.78513 17.44912 -54.90388 0.697 43.08492 114 PHE B N 1
ATOM 5672 C CA . PHE B 1 57 ? -23.87423 17.46520 -53.76790 0.609 41.37492 114 PHE B CA 1
ATOM 5673 C C . PHE B 1 57 ? -22.53370 18.03723 -54.20935 0.562 40.24404 114 PHE B C 1
ATOM 5674 O O . PHE B 1 57 ? -22.03958 17.72877 -55.29708 0.598 43.21090 114 PHE B O 1
ATOM 5691 N N . LYS B 1 58 ? -21.94937 18.89044 -53.37099 0.593 37.14923 115 LYS B N 1
ATOM 5692 C CA . LYS B 1 58 ? -20.66273 19.49420 -53.68944 0.574 41.79762 115 LYS B CA 1
ATOM 5693 C C . LYS B 1 58 ? -20.00528 19.93642 -52.39445 0.647 40.15036 115 LYS B C 1
ATOM 5694 O O . LYS B 1 58 ? -20.70425 20.18835 -51.40499 0.648 42.12863 115 LYS B O 1
ATOM 5713 N N . PRO B 1 59 ? -18.67648 20.03346 -52.35984 0.673 40.79377 116 PRO B N 1
ATOM 5714 C CA . PRO B 1 59 ? -18.02011 20.59162 -51.16907 0.828 43.41218 116 PRO B CA 1
ATOM 5715 C C . PRO B 1 59 ? -18.49750 22.01436 -50.91203 0.697 40.56489 116 PRO B C 1
ATOM 5716 O O . PRO B 1 59 ? -18.73491 22.78648 -51.84314 0.623 42.41312 116 PRO B O 1
ATOM 5727 N N . ASP B 1 60 ? -18.65297 22.35110 -49.63887 0.601 42.21169 117 ASP B N 1
ATOM 5728 C CA . ASP B 1 60 ? -18.98788 23.71431 -49.25225 0.793 43.88853 117 ASP B CA 1
ATOM 5729 C C . ASP B 1 60 ? -17.85258 24.64005 -49.67795 0.841 47.71248 117 ASP B C 1
ATOM 5730 O O . ASP B 1 60 ? -16.71176 24.45401 -49.22444 0.597 47.00490 117 ASP B O 1
ATOM 5739 N N . PRO B 1 61 ? -18.10476 25.63448 -50.53621 0.756 48.92878 118 PRO B N 1
ATOM 5740 C CA . PRO B 1 61 ? -16.99993 26.49400 -51.00396 0.909 49.91707 118 PRO B CA 1
ATOM 5741 C C . PRO B 1 61 ? -16.36252 27.32525 -49.90226 0.784 46.32805 118 PRO B C 1
ATOM 5742 O O . PRO B 1 61 ? -15.27365 27.87617 -50.11990 0.632 51.14408 118 PRO B O 1
ATOM 5753 N N . ASN B 1 62 ? -16.99916 27.43826 -48.73802 0.674 48.18436 119 ASN B N 1
ATOM 5754 C CA . ASN B 1 62 ? -16.46558 28.23002 -47.63874 0.622 49.19382 119 ASN B CA 1
ATOM 5755 C C . ASN B 1 62 ? -15.54143 27.43760 -46.72428 0.747 48.24392 119 ASN B C 1
ATOM 5756 O O . ASN B 1 62 ? -14.88133 28.03770 -45.87060 0.498 41.72640 119 ASN B O 1
ATOM 5767 N N . ILE B 1 63 ? -15.47785 26.11869 -46.87731 0.663 49.27067 120 ILE B N 1
ATOM 5768 C CA . ILE B 1 63 ? -14.65155 25.26689 -46.02542 0.773 51.65596 120 ILE B CA 1
ATOM 5769 C C . ILE B 1 63 ? -13.29926 25.06569 -46.69783 0.724 47.36769 120 ILE B C 1
ATOM 5770 O O . ILE B 1 63 ? -13.24628 24.81820 -47.91244 0.533 46.67983 120 ILE B O 1
ATOM 5786 N N . PRO B 1 64 ? -12.19093 25.17226 -45.96962 0.576 45.19967 121 PRO B N 1
ATOM 5787 C CA . PRO B 1 64 ? -10.87863 24.86093 -46.56689 0.599 45.03454 121 PRO B CA 1
ATOM 5788 C C . PRO B 1 64 ? -10.87069 23.45118 -47.12709 0.741 46.29684 121 PRO B C 1
ATOM 5789 O O . PRO B 1 64 ? -11.25066 22.49930 -46.42664 0.679 44.83320 121 PRO B O 1
ATOM 5800 N N . PRO B 1 65 ? -10.44720 23.27218 -48.38170 0.666 48.76222 122 PRO B N 1
ATOM 5801 C CA . PRO B 1 65 ? -10.50180 21.92428 -48.97775 0.693 48.88620 122 PRO B CA 1
ATOM 5802 C C . PRO B 1 65 ? -9.83526 20.85417 -48.12997 0.639 47.21822 122 PRO B C 1
ATOM 5803 O O . PRO B 1 65 ? -10.28904 19.70186 -48.13090 0.704 47.64320 122 PRO B O 1
ATOM 5814 N N . THR B 1 66 ? -8.77113 21.19780 -47.40064 0.693 49.29201 123 THR B N 1
ATOM 5815 C CA . THR B 1 66 ? -8.08929 20.21144 -46.57185 0.748 46.45546 123 THR B CA 1
ATOM 5816 C C . THR B 1 66 ? -9.01144 19.61022 -45.51937 0.601 45.55985 123 THR B C 1
ATOM 5817 O O . THR B 1 66 ? -8.76653 18.48675 -45.06591 0.606 44.70263 123 THR B O 1
ATOM 5828 N N . PHE B 1 67 ? -10.07158 20.31752 -45.13084 0.680 41.83468 124 PHE B N 1
ATOM 5829 C CA . PHE B 1 67 ? -11.00314 19.82068 -44.12749 0.660 39.54551 124 PHE B CA 1
ATOM 5830 C C . PHE B 1 67 ? -12.34967 19.41693 -44.71152 0.585 39.52329 124 PHE B C 1
ATOM 5831 O O . PHE B 1 67 ? -13.26016 19.06710 -43.95186 0.659 38.35824 124 PHE B O 1
ATOM 5848 N N . SER B 1 68 ? -12.50642 19.45586 -46.02807 0.570 38.23966 125 SER B N 1
ATOM 5849 C CA . SER B 1 68 ? -13.79420 19.19198 -46.64895 0.588 37.70127 125 SER B CA 1
ATOM 5850 C C . SER B 1 68 ? -13.95183 17.72009 -47.00556 0.711 34.86868 125 SER B C 1
ATOM 5851 O O . SER B 1 68 ? -12.97850 17.01523 -47.28465 0.588 33.71222 125 SER B O 1
ATOM 5859 N N . ALA B 1 69 ? -15.19873 17.25906 -46.97506 0.622 35.35759 126 ALA B N 1
ATOM 5860 C CA . ALA B 1 69 ? -15.54559 15.99457 -47.59780 0.702 38.74028 126 ALA B CA 1
ATOM 5861 C C . ALA B 1 69 ? -15.76736 16.21091 -49.09165 0.578 34.57448 126 ALA B C 1
ATOM 5862 O O . ALA B 1 69 ? -15.96529 17.33531 -49.56080 0.525 35.79409 126 ALA B O 1
ATOM 5869 N N . PHE B 1 70 ? -15.71712 15.11597 -49.84383 0.556 33.15563 127 PHE B N 1
ATOM 5870 C CA . PHE B 1 70 ? -15.93188 15.15842 -51.28089 0.664 33.26854 127 PHE B CA 1
ATOM 5871 C C . PHE B 1 70 ? -16.84522 14.00569 -51.66460 0.646 33.47194 127 PHE B C 1
ATOM 5872 O O . PHE B 1 70 ? -16.96334 13.01318 -50.94110 0.549 36.23665 127 PHE B O 1
ATOM 5889 N N . ASN B 1 71 ? -17.50417 14.15319 -52.81530 0.549 36.22164 128 ASN B N 1
ATOM 5890 C CA . ASN B 1 71 ? -18.43081 13.11955 -53.26018 0.498 40.04398 128 ASN B CA 1
ATOM 5891 C C . ASN B 1 71 ? -17.73856 11.77111 -53.38383 0.613 41.57000 128 ASN B C 1
ATOM 5892 O O . ASN B 1 71 ? -18.36794 10.72777 -53.17352 0.572 42.90644 128 ASN B O 1
ATOM 5903 N N . GLU B 1 72 ? -16.44483 11.77152 -53.70663 0.648 43.22373 129 GLU B N 1
ATOM 5904 C CA . GLU B 1 72 ? -15.72214 10.51482 -53.84262 0.543 44.24593 129 GLU B CA 1
ATOM 5905 C C . GLU B 1 72 ? -15.64695 9.76304 -52.51713 0.865 44.53875 129 GLU B C 1
ATOM 5906 O O . GLU B 1 72 ? -15.50199 8.53395 -52.51035 0.600 43.67587 129 GLU B O 1
ATOM 5918 N N . ASP B 1 73 ? -15.73807 10.47655 -51.39035 0.534 40.10938 130 ASP B N 1
ATOM 5919 C CA . ASP B 1 73 ? -15.73030 9.80894 -50.09288 0.704 39.05481 130 ASP B CA 1
ATOM 5920 C C . ASP B 1 73 ? -16.99490 8.99004 -49.87781 0.567 38.82577 130 ASP B C 1
ATOM 5921 O O . ASP B 1 73 ? -16.94748 7.93221 -49.23727 0.609 40.45161 130 ASP B O 1
ATOM 5930 N N . TYR B 1 74 ? -18.12767 9.46336 -50.39800 0.575 41.25756 131 TYR B N 1
ATOM 5931 C CA . TYR B 1 74 ? -19.42307 8.85070 -50.13376 0.719 42.24292 131 TYR B CA 1
ATOM 5932 C C . TYR B 1 74 ? -19.79948 7.79669 -51.16963 0.788 45.42166 131 TYR B C 1
ATOM 5933 O O . TYR B 1 74 ? -20.30842 6.72957 -50.80928 0.732 44.53359 131 TYR B O 1
ATOM 5951 N N . VAL B 1 75 ? -19.56446 8.07474 -52.45162 0.739 45.10293 132 VAL B N 1
ATOM 5952 C CA . VAL B 1 75 ? -20.06702 7.20950 -53.51116 0.620 44.90006 132 VAL B CA 1
ATOM 5953 C C . VAL B 1 75 ? -19.38299 5.85243 -53.42915 0.765 46.24337 132 VAL B C 1
ATOM 5954 O O . VAL B 1 75 ? -18.14871 5.75465 -53.44548 0.610 48.10910 132 VAL B O 1
ATOM 5967 N N . GLY B 1 76 ? -20.18731 4.79507 -53.36109 0.565 49.65741 133 GLY B N 1
ATOM 5968 C CA . GLY B 1 76 ? -19.67374 3.44878 -53.26804 0.610 48.33761 133 GLY B CA 1
ATOM 5969 C C . GLY B 1 76 ? -19.24981 3.02282 -51.88468 0.875 51.54428 133 GLY B C 1
ATOM 5970 O O . GLY B 1 76 ? -18.74195 1.90484 -51.72890 0.612 52.02304 133 GLY B O 1
ATOM 5974 N N . SER B 1 77 ? -19.44648 3.86899 -50.87735 0.712 51.21060 134 SER B N 1
ATOM 5975 C CA . SER B 1 77 ? -19.01915 3.56468 -49.52091 0.781 44.22634 134 SER B CA 1
ATOM 5976 C C . SER B 1 77 ? -19.98616 2.65523 -48.78116 0.593 42.86340 134 SER B C 1
ATOM 5977 O O . SER B 1 77 ? -19.62517 2.12341 -47.72515 0.543 40.71965 134 SER B O 1
ATOM 5985 N N . GLY B 1 78 ? -21.19563 2.47065 -49.30012 0.668 45.85549 135 GLY B N 1
ATOM 5986 C CA . GLY B 1 78 ? -22.24665 1.81076 -48.56416 0.662 47.23053 135 GLY B CA 1
ATOM 5987 C C . GLY B 1 78 ? -23.08755 2.73502 -47.71498 0.496 40.66662 135 GLY B C 1
ATOM 5988 O O . GLY B 1 78 ? -24.02302 2.26285 -47.05552 0.595 43.25048 135 GLY B O 1
ATOM 5992 N N . TRP B 1 79 ? -22.78943 4.03190 -47.71491 0.622 38.35320 136 TRP B N 1
ATOM 5993 C CA . TRP B 1 79 ? -23.50595 5.02114 -46.92597 0.782 38.70229 136 TRP B CA 1
ATOM 5994 C C . TRP B 1 79 ? -24.04561 6.11028 -47.83831 0.653 35.94702 136 TRP B C 1
ATOM 5995 O O . TRP B 1 79 ? -23.39255 6.49955 -48.81179 0.458 35.55110 136 TRP B O 1
ATOM 6016 N N . SER B 1 80 ? -25.23557 6.60025 -47.51370 0.610 36.60779 137 SER B N 1
ATOM 6017 C CA . SER B 1 80 ? -25.86009 7.67308 -48.26756 0.612 35.08902 137 SER B CA 1
ATOM 6018 C C . SER B 1 80 ? -25.41886 9.02809 -47.71837 0.661 32.16592 137 SER B C 1
ATOM 6019 O O . SER B 1 80 ? -24.94805 9.14844 -46.58392 0.448 30.08877 137 SER B O 1
ATOM 6027 N N . ARG B 1 81 ? -25.56957 10.05470 -48.55044 0.454 35.78980 138 ARG B N 1
ATOM 6028 C CA . ARG B 1 81 ? -25.34073 11.43589 -48.13460 0.667 35.92494 138 ARG B CA 1
ATOM 6029 C C . ARG B 1 81 ? -26.62146 11.93777 -47.47310 0.603 32.51852 138 ARG B C 1
ATOM 6030 O O . ARG B 1 81 ? -27.61521 12.22688 -48.15020 0.483 33.81807 138 ARG B O 1
ATOM 6051 N N . GLY B 1 82 ? -26.60786 12.02959 -46.15424 0.538 31.96373 139 GLY B N 1
ATOM 6052 C CA . GLY B 1 82 ? -27.78655 12.37195 -45.39265 0.589 34.11131 139 GLY B CA 1
ATOM 6053 C C . GLY B 1 82 ? -27.84397 13.84165 -45.03310 0.674 35.61757 139 GLY B C 1
ATOM 6054 O O . GLY B 1 82 ? -26.96164 14.35949 -44.34127 0.496 32.62381 139 GLY B O 1
ATOM 6058 N N . HIS B 1 83 ? -28.90037 14.50909 -45.49399 0.684 38.02830 140 HIS B N 1
ATOM 6059 C CA . HIS B 1 83 ? -29.13022 15.90091 -45.12588 0.776 34.90992 140 HIS B CA 1
ATOM 6060 C C . HIS B 1 83 ? -29.43348 16.01464 -43.63590 0.620 33.81720 140 HIS B C 1
ATOM 6061 O O . HIS B 1 83 ? -30.23221 15.24839 -43.09132 0.568 32.27339 140 HIS B O 1
ATOM 6075 N N . MET B 1 84 ? -28.80981 16.99078 -42.97623 0.733 36.11521 141 MET B N 1
ATOM 6076 C CA . MET B 1 84 ? -29.19376 17.35203 -41.61295 0.803 34.62344 141 MET B CA 1
ATOM 6077 C C . MET B 1 84 ? -30.30881 18.40082 -41.64905 0.579 35.97877 141 MET B C 1
ATOM 6078 O O . MET B 1 84 ? -31.41940 18.15445 -41.16757 0.546 32.16292 141 MET B O 1
ATOM 6092 N N . ALA B 1 85 ? -30.03625 19.56514 -42.24308 0.489 32.60453 142 ALA B N 1
ATOM 6093 C CA . ALA B 1 85 ? -31.10178 20.46856 -42.66933 0.569 32.91809 142 ALA B CA 1
ATOM 6094 C C . ALA B 1 85 ? -31.70410 19.88511 -43.94271 0.692 33.44914 142 ALA B C 1
ATOM 6095 O O . ALA B 1 85 ? -31.01850 19.81373 -44.97089 0.632 39.02467 142 ALA B O 1
ATOM 6102 N N . PRO B 1 86 ? -32.95750 19.43368 -43.92262 0.731 36.62218 143 PRO B N 1
ATOM 6103 C CA . PRO B 1 86 ? -33.48803 18.73429 -45.10268 0.667 39.06556 143 PRO B CA 1
ATOM 6104 C C . PRO B 1 86 ? -33.70123 19.67240 -46.28013 0.633 38.92140 143 PRO B C 1
ATOM 6105 O O . PRO B 1 86 ? -34.16446 20.80583 -46.12739 0.495 33.18009 143 PRO B O 1
ATOM 6116 N N . ALA B 1 87 ? -33.35286 19.18038 -47.47117 0.654 38.92894 144 ALA B N 1
ATOM 6117 C CA . ALA B 1 87 ? -33.68177 19.91001 -48.68951 0.737 43.00108 144 ALA B CA 1
ATOM 6118 C C . ALA B 1 87 ? -35.18214 20.13840 -48.80613 0.748 40.59888 144 ALA B C 1
ATOM 6119 O O . ALA B 1 87 ? -35.61737 21.17634 -49.32017 0.605 41.51972 144 ALA B O 1
ATOM 6126 N N . GLY B 1 88 ? -35.98414 19.18987 -48.32527 0.537 41.35790 145 GLY B N 1
ATOM 6127 C CA . GLY B 1 88 ? -37.42737 19.29671 -48.40630 0.640 42.28360 145 GLY B CA 1
ATOM 6128 C C . GLY B 1 88 ? -38.02480 20.40672 -47.57452 0.677 41.59982 145 GLY B C 1
ATOM 6129 O O . GLY B 1 88 ? -39.21449 20.69802 -47.73239 0.652 46.25883 145 GLY B O 1
ATOM 6133 N N . ASN B 1 89 ? -37.24328 21.02146 -46.69429 0.697 41.38509 146 ASN B N 1
ATOM 6134 C CA . ASN B 1 89 ? -37.69985 22.16070 -45.91272 0.713 43.57870 146 ASN B CA 1
ATOM 6135 C C . ASN B 1 89 ? -37.50884 23.48614 -46.63450 0.640 45.72023 146 ASN B C 1
ATOM 6136 O O . ASN B 1 89 ? -37.77670 24.54182 -46.04977 0.580 42.65137 146 ASN B O 1
ATOM 6147 N N . ASN B 1 90 ? -37.06651 23.45922 -47.88671 0.699 47.12504 147 ASN B N 1
ATOM 6148 C CA . ASN B 1 90 ? -36.61702 24.65829 -48.57919 0.924 49.14796 147 ASN B CA 1
ATOM 6149 C C . ASN B 1 90 ? -37.19846 24.73811 -49.97886 0.606 51.16076 147 ASN B C 1
ATOM 6150 O O . ASN B 1 90 ? -36.53328 25.17010 -50.92593 0.652 46.11764 147 ASN B O 1
ATOM 6161 N N . LYS B 1 91 ? -38.45729 24.32697 -50.12922 0.756 49.99203 148 LYS B N 1
ATOM 6162 C CA . LYS B 1 91 ? -39.12416 24.45396 -51.41726 0.617 46.74522 148 LYS B CA 1
ATOM 6163 C C . LYS B 1 91 ? -39.29001 25.90906 -51.83119 0.832 50.90887 148 LYS B C 1
ATOM 6164 O O . LYS B 1 91 ? -39.47499 26.18809 -53.02092 0.620 53.02882 148 LYS B O 1
ATOM 6183 N N . PHE B 1 92 ? -39.22080 26.84145 -50.88035 0.689 51.70957 149 PHE B N 1
ATOM 6184 C CA . PHE B 1 92 ? -39.46151 28.24533 -51.18532 0.760 51.20199 149 PHE B CA 1
ATOM 6185 C C . PHE B 1 92 ? -38.29156 28.92295 -51.88152 0.722 53.39384 149 PHE B C 1
ATOM 6186 O O . PHE B 1 92 ? -38.47659 30.00106 -52.45792 0.711 54.37297 149 PHE B O 1
ATOM 6203 N N . SER B 1 93 ? -37.09838 28.33469 -51.83946 0.825 56.84177 150 SER B N 1
ATOM 6204 C CA . SER B 1 93 ? -35.90037 29.01224 -52.32196 0.718 56.36686 150 SER B CA 1
ATOM 6205 C C . SER B 1 93 ? -34.96460 28.01604 -52.98340 0.542 56.46642 150 SER B C 1
ATOM 6206 O O . SER B 1 93 ? -34.45512 27.10264 -52.32607 0.923 59.53463 150 SER B O 1
ATOM 6214 N N . SER B 1 94 ? -34.73270 28.20848 -54.28358 0.811 57.18501 151 SER B N 1
ATOM 6215 C CA . SER B 1 94 ? -33.77172 27.37512 -54.99584 0.740 53.66342 151 SER B CA 1
ATOM 6216 C C . SER B 1 94 ? -32.37484 27.52107 -54.40780 0.812 55.05857 151 SER B C 1
ATOM 6217 O O . SER B 1 94 ? -31.63443 26.53688 -54.29319 0.847 58.43202 151 SER B O 1
ATOM 6225 N N . LYS B 1 95 ? -31.99413 28.74014 -54.02444 0.656 57.82736 152 LYS B N 1
ATOM 6226 C CA . LYS B 1 95 ? -30.66932 28.93635 -53.44813 0.838 58.91564 152 LYS B CA 1
ATOM 6227 C C . LYS B 1 95 ? -30.54181 28.19450 -52.12433 0.748 55.20614 152 LYS B C 1
ATOM 6228 O O . LYS B 1 95 ? -29.55127 27.49312 -51.88688 0.667 50.81243 152 LYS B O 1
ATOM 6247 N N . ALA B 1 96 ? -31.54004 28.34062 -51.24865 0.792 52.63123 153 ALA B N 1
ATOM 6248 C CA . ALA B 1 96 ? -31.48018 27.70310 -49.93828 0.923 53.21776 153 ALA B CA 1
ATOM 6249 C C . ALA B 1 96 ? -31.39316 26.18755 -50.05616 0.761 47.55583 153 ALA B C 1
ATOM 6250 O O . ALA B 1 96 ? -30.63437 25.54543 -49.32147 0.800 49.51279 153 ALA B O 1
ATOM 6257 N N . MET B 1 97 ? -32.16160 25.59302 -50.97174 0.810 44.47964 154 MET B N 1
ATOM 6258 C CA . MET B 1 97 ? -32.13549 24.14032 -51.09528 0.815 49.06522 154 MET B CA 1
ATOM 6259 C C . MET B 1 97 ? -30.77831 23.67061 -51.61154 0.675 49.03352 154 MET B C 1
ATOM 6260 O O . MET B 1 97 ? -30.24369 22.65967 -51.14143 0.575 44.05726 154 MET B O 1
ATOM 6274 N N . ALA B 1 98 ? -30.19485 24.40153 -52.56489 0.698 45.66126 155 ALA B N 1
ATOM 6275 C CA . ALA B 1 98 ? -28.87953 24.02584 -53.07533 0.764 47.96243 155 ALA B CA 1
ATOM 6276 C C . ALA B 1 98 ? -27.83579 24.02963 -51.96459 0.704 48.73594 155 ALA B C 1
ATOM 6277 O O . ALA B 1 98 ? -26.92136 23.19669 -51.95640 0.717 47.01956 155 ALA B O 1
ATOM 6284 N N . GLU B 1 99 ? -27.95189 24.96264 -51.01751 0.754 46.01251 156 GLU B N 1
ATOM 6285 C CA . GLU B 1 99 ? -26.97609 25.04478 -49.93718 0.601 43.86050 156 GLU B CA 1
ATOM 6286 C C . GLU B 1 99 ? -27.10545 23.88795 -48.95435 0.673 43.20455 156 GLU B C 1
ATOM 6287 O O . GLU B 1 99 ? -26.12536 23.55618 -48.27593 0.749 41.80190 156 GLU B O 1
ATOM 6299 N N . THR B 1 100 ? -28.27851 23.25299 -48.87180 0.552 39.53023 157 THR B N 1
ATOM 6300 C CA . THR B 1 100 ? -28.38850 22.04288 -48.06434 0.630 38.43283 157 THR B CA 1
ATOM 6301 C C . THR B 1 100 ? -27.67042 20.86425 -48.71285 0.637 39.57068 157 THR B C 1
ATOM 6302 O O . THR B 1 100 ? -27.42386 19.85527 -48.04215 0.708 40.82580 157 THR B O 1
ATOM 6313 N N . PHE B 1 101 ? -27.33567 20.96479 -49.99791 0.611 38.27913 158 PHE B N 1
ATOM 6314 C CA . PHE B 1 101 ? -26.54554 19.94658 -50.67531 0.650 37.43690 158 PHE B CA 1
ATOM 6315 C C . PHE B 1 101 ? -25.04563 20.19657 -50.56391 0.611 38.67248 158 PHE B C 1
ATOM 6316 O O . PHE B 1 101 ? -24.25834 19.37832 -51.05361 0.593 38.29024 158 PHE B O 1
ATOM 6333 N N . TYR B 1 102 ? -24.62910 21.29787 -49.93715 0.769 38.47740 159 TYR B N 1
ATOM 6334 C CA . TYR B 1 102 ? -23.23317 21.42152 -49.53701 0.721 39.32184 159 TYR B CA 1
ATOM 6335 C C . TYR B 1 102 ? -22.90064 20.29953 -48.55943 0.754 35.30594 159 TYR B C 1
ATOM 6336 O O . TYR B 1 102 ? -23.68170 19.99520 -47.65493 0.489 37.17908 159 TYR B O 1
ATOM 6354 N N . LEU B 1 103 ? -21.73210 19.67861 -48.73232 0.656 34.19815 160 LEU B N 1
ATOM 6355 C CA . LEU B 1 103 ? -21.38006 18.54834 -47.87819 0.626 33.55029 160 LEU B CA 1
ATOM 6356 C C . LEU B 1 103 ? -21.13099 18.95615 -46.43075 0.662 34.80686 160 LEU B C 1
ATOM 6357 O O . LEU B 1 103 ? -20.95912 18.07671 -45.57937 0.503 36.07152 160 LEU B O 1
ATOM 6373 N N . SER B 1 104 ? -21.11411 20.25723 -46.13070 0.557 33.35268 161 SER B N 1
ATOM 6374 C CA . SER B 1 104 ? -21.06087 20.70605 -44.74375 0.572 31.33975 161 SER B CA 1
ATOM 6375 C C . SER B 1 104 ? -22.34405 20.38395 -43.98662 0.628 32.11687 161 SER B C 1
ATOM 6376 O O . SER B 1 104 ? -22.34821 20.41497 -42.75056 0.537 32.71871 161 SER B O 1
ATOM 6384 N N . ASN B 1 105 ? -23.42740 20.09016 -44.70241 0.626 34.22058 162 ASN B N 1
ATOM 6385 C CA . ASN B 1 105 ? -24.71551 19.73430 -44.12330 0.632 33.48489 162 ASN B CA 1
ATOM 6386 C C . ASN B 1 105 ? -24.95736 18.23082 -44.13512 0.688 33.76282 162 ASN B C 1
ATOM 6387 O O . ASN B 1 105 ? -26.05424 17.78529 -43.78306 0.597 34.46709 162 ASN B O 1
ATOM 6398 N N . ILE B 1 106 ? -23.95324 17.43923 -44.50575 0.606 33.38140 163 ILE B N 1
ATOM 6399 C CA . ILE B 1 106 ? -24.14470 16.04063 -44.86570 0.614 33.91206 163 ILE B CA 1
ATOM 6400 C C . ILE B 1 106 ? -23.35850 15.14893 -43.91609 0.711 39.38145 163 ILE B C 1
ATOM 6401 O O . ILE B 1 106 ? -22.21555 15.45675 -43.55919 0.644 33.41496 163 ILE B O 1
ATOM 6417 N N . VAL B 1 107 ? -23.97339 14.03509 -43.52418 0.807 39.00036 164 VAL B N 1
ATOM 6418 C CA . VAL B 1 107 ? -23.29129 12.98575 -42.76869 0.615 34.03546 164 VAL B CA 1
ATOM 6419 C C . VAL B 1 107 ? -23.53308 11.65660 -43.47046 0.709 37.03623 164 VAL B C 1
ATOM 6420 O O . VAL B 1 107 ? -24.53080 11.49010 -44.19184 0.534 31.98997 164 VAL B O 1
ATOM 6433 N N . PRO B 1 108 ? -22.63698 10.68493 -43.28129 0.611 32.56349 165 PRO B N 1
ATOM 6434 C CA . PRO B 1 108 ? -22.89800 9.32906 -43.80158 0.786 34.79572 165 PRO B CA 1
ATOM 6435 C C . PRO B 1 108 ? -24.06921 8.70087 -43.06110 0.704 32.74571 165 PRO B C 1
ATOM 6436 O O . PRO B 1 108 ? -24.01121 8.48883 -41.84846 0.547 32.56477 165 PRO B O 1
ATOM 6447 N N . GLN B 1 109 ? -25.13595 8.40316 -43.79629 0.609 33.29365 166 GLN B N 1
ATOM 6448 C CA . GLN B 1 109 ? -26.37644 7.93183 -43.20140 0.602 33.91821 166 GLN B CA 1
ATOM 6449 C C . GLN B 1 109 ? -26.81250 6.63044 -43.85623 0.567 28.68514 166 GLN B C 1
ATOM 6450 O O . GLN B 1 109 ? -26.74733 6.48394 -45.08080 0.521 28.81911 166 GLN B O 1
ATOM 6464 N N . ASP B 1 110 ? -27.25316 5.68837 -43.02506 0.698 33.58516 167 ASP B N 1
ATOM 6465 C CA . ASP B 1 110 ? -27.80940 4.43718 -43.51836 0.678 36.28338 167 ASP B CA 1
ATOM 6466 C C . ASP B 1 110 ? -28.90916 4.72049 -44.53337 0.653 34.22492 167 ASP B C 1
ATOM 6467 O O . ASP B 1 110 ? -29.76919 5.57708 -44.31414 0.524 32.17847 167 ASP B O 1
ATOM 6476 N N . PHE B 1 111 ? -28.86763 4.00312 -45.65668 0.665 34.40201 168 PHE B N 1
ATOM 6477 C CA . PHE B 1 111 ? -29.81006 4.26969 -46.73973 0.775 38.81777 168 PHE B CA 1
ATOM 6478 C C . PHE B 1 111 ? -31.25190 4.10083 -46.27224 0.637 42.28708 168 PHE B C 1
ATOM 6479 O O . PHE B 1 111 ? -32.11039 4.94968 -46.54360 0.809 42.62584 168 PHE B O 1
ATOM 6496 N N . ASP B 1 112 ? -31.53914 3.00495 -45.56646 0.719 40.42454 169 ASP B N 1
ATOM 6497 C CA . ASP B 1 112 ? -32.91069 2.75085 -45.13529 0.722 39.65884 169 ASP B CA 1
ATOM 6498 C C . ASP B 1 112 ? -33.35521 3.76699 -44.09015 0.722 40.41870 169 ASP B C 1
ATOM 6499 O O . ASP B 1 112 ? -34.50425 4.22661 -44.11072 0.630 38.16699 169 ASP B O 1
ATOM 6508 N N . ASN B 1 113 ? -32.45891 4.12333 -43.16499 0.534 33.55282 170 ASN B N 1
ATOM 6509 C CA . ASN B 1 113 ? -32.76639 5.16585 -42.19081 0.608 30.48089 170 ASN B CA 1
ATOM 6510 C C . ASN B 1 113 ? -33.06910 6.48747 -42.88902 0.544 32.32351 170 ASN B C 1
ATOM 6511 O O . ASN B 1 113 ? -34.04964 7.16783 -42.55937 0.526 30.08207 170 ASN B O 1
ATOM 6522 N N . ASN B 1 114 ? -32.24935 6.85017 -43.87763 0.501 32.02763 171 ASN B N 1
ATOM 6523 C CA . ASN B 1 114 ? -32.42771 8.11471 -44.58379 0.734 36.07232 171 ASN B CA 1
ATOM 6524 C C . ASN B 1 114 ? -33.80471 8.19467 -45.23098 0.567 35.61893 171 ASN B C 1
ATOM 6525 O O . ASN B 1 114 ? -34.53501 9.17571 -45.04933 0.677 35.31975 171 ASN B O 1
ATOM 6536 N N . SER B 1 115 ? -34.17758 7.16871 -45.99022 0.775 37.16019 172 SER B N 1
ATOM 6537 C CA . SER B 1 115 ? -35.44678 7.16807 -46.70294 0.680 40.93981 172 SER B CA 1
ATOM 6538 C C . SER B 1 115 ? -36.61073 6.68945 -45.84981 0.527 39.01888 172 SER B C 1
ATOM 6539 O O . SER B 1 115 ? -37.75429 6.73448 -46.31680 0.604 38.61213 172 SER B O 1
ATOM 6547 N N . GLY B 1 116 ? -36.35478 6.25103 -44.62085 0.554 37.68632 173 GLY B N 1
ATOM 6548 C CA . GLY B 1 116 ? -37.39975 5.69634 -43.78843 0.557 36.42322 173 GLY B CA 1
ATOM 6549 C C . GLY B 1 116 ? -37.67401 6.49608 -42.53439 0.767 36.46179 173 GLY B C 1
ATOM 6550 O O . GLY B 1 116 ? -38.32163 7.54478 -42.58702 0.578 34.15468 173 GLY B O 1
ATOM 6554 N N . TYR B 1 117 ? -37.17729 6.01068 -41.39623 0.737 35.65349 174 TYR B N 1
ATOM 6555 C CA . TYR B 1 117 ? -37.54164 6.61095 -40.11701 0.694 35.68038 174 TYR B CA 1
ATOM 6556 C C . TYR B 1 117 ? -37.12512 8.07572 -40.04816 0.829 36.76680 174 TYR B C 1
ATOM 6557 O O . TYR B 1 117 ? -37.89971 8.93027 -39.60335 0.621 34.48389 174 TYR B O 1
ATOM 6575 N N . TRP B 1 118 ? -35.89547 8.38712 -40.46577 0.768 36.91500 175 TRP B N 1
ATOM 6576 C CA . TRP B 1 118 ? -35.45302 9.77837 -40.43340 0.714 33.64673 175 TRP B CA 1
ATOM 6577 C C . TRP B 1 118 ? -36.33084 10.64648 -41.32478 0.704 33.05927 175 TRP B C 1
ATOM 6578 O O . TRP B 1 118 ? -36.74666 11.74074 -40.92631 0.649 35.33716 175 TRP B O 1
ATOM 6599 N N . ASN B 1 119 ? -36.63363 10.16722 -42.53350 0.693 33.60447 176 ASN B N 1
ATOM 6600 C CA . ASN B 1 119 ? -37.54905 10.88803 -43.41084 0.783 40.35897 176 ASN B CA 1
ATOM 6601 C C . ASN B 1 119 ? -38.87405 11.16214 -42.71148 0.683 36.79204 176 ASN B C 1
ATOM 6602 O O . ASN B 1 119 ? -39.40202 12.27692 -42.78015 0.600 36.80879 176 ASN B O 1
ATOM 6613 N N . ARG B 1 120 ? -39.41336 10.16504 -42.00590 0.744 37.54886 177 ARG B N 1
ATOM 6614 C CA . ARG B 1 120 ? -40.69159 10.35734 -41.32963 0.759 38.50675 177 ARG B CA 1
ATOM 6615 C C . ARG B 1 120 ? -40.57905 11.34889 -40.17811 0.660 37.35217 177 ARG B C 1
ATOM 6616 O O . ARG B 1 120 ? -41.53773 12.08138 -39.90102 0.636 35.60152 177 ARG B O 1
ATOM 6637 N N . ILE B 1 121 ? -39.42839 11.40147 -39.50364 0.697 38.94959 178 ILE B N 1
ATOM 6638 C CA . ILE B 1 121 ? -39.23427 12.43988 -38.49685 0.638 33.27678 178 ILE B CA 1
ATOM 6639 C C . ILE B 1 121 ? -39.18947 13.81262 -39.15666 0.643 34.03967 178 ILE B C 1
ATOM 6640 O O . ILE B 1 121 ? -39.79823 14.77314 -38.66811 0.545 32.14575 178 ILE B O 1
ATOM 6656 N N . GLU B 1 122 ? -38.45629 13.93275 -40.26670 0.662 38.97570 179 GLU B N 1
ATOM 6657 C CA . GLU B 1 122 ? -38.42811 15.19570 -40.99472 0.823 40.39892 179 GLU B CA 1
ATOM 6658 C C . GLU B 1 122 ? -39.83172 15.60411 -41.41316 0.658 37.40680 179 GLU B C 1
ATOM 6659 O O . GLU B 1 122 ? -40.17926 16.79084 -41.39037 0.566 35.40936 179 GLU B O 1
ATOM 6671 N N . MET B 1 123 ? -40.65013 14.62851 -41.80679 0.693 38.11707 180 MET B N 1
ATOM 6672 C CA . MET B 1 123 ? -42.01818 14.92241 -42.21062 0.683 43.69483 180 MET B CA 1
ATOM 6673 C C . MET B 1 123 ? -42.84114 15.41205 -41.02816 0.883 40.11487 180 MET B C 1
ATOM 6674 O O . MET B 1 123 ? -43.70768 16.27841 -41.18687 0.877 43.57792 180 MET B O 1
ATOM 6688 N N . TYR B 1 124 ? -42.57806 14.88009 -39.83150 0.626 36.22942 181 TYR B N 1
ATOM 6689 C CA . TYR B 1 124 ? -43.29481 15.35196 -38.65190 0.603 37.61603 181 TYR B CA 1
ATOM 6690 C C . TYR B 1 124 ? -42.93626 16.79806 -38.33407 0.616 34.29768 181 TYR B C 1
ATOM 6691 O O . TYR B 1 124 ? -43.81079 17.59589 -37.97495 0.638 39.24599 181 TYR B O 1
ATOM 6709 N N . CYS B 1 125 ? -41.65544 17.15449 -38.46474 0.733 36.86405 182 CYS B N 1
ATOM 6710 C CA . CYS B 1 125 ? -41.24424 18.53230 -38.22108 0.783 39.80168 182 CYS B CA 1
ATOM 6711 C C . CYS B 1 125 ? -41.96003 19.49130 -39.16198 0.764 36.78832 182 CYS B C 1
ATOM 6712 O O . CYS B 1 125 ? -42.36908 20.58274 -38.75158 0.707 39.06153 182 CYS B O 1
ATOM 6720 N N . ARG B 1 126 ? -42.11216 19.10596 -40.43177 0.591 36.59524 183 ARG B N 1
ATOM 6721 C CA . ARG B 1 126 ? -42.86312 19.93430 -41.36898 0.618 36.35850 183 ARG B CA 1
ATOM 6722 C C . ARG B 1 126 ? -44.34334 19.95556 -41.00839 0.610 38.08755 183 ARG B C 1
ATOM 6723 O O . ARG B 1 126 ? -45.00439 20.99557 -41.11767 0.587 41.55733 183 ARG B O 1
ATOM 6744 N N . GLU B 1 127 ? -44.87932 18.81266 -40.57754 0.637 37.03508 184 GLU B N 1
ATOM 6745 C CA . GLU B 1 127 ? -46.27072 18.75771 -40.14723 0.656 37.53301 184 GLU B CA 1
ATOM 6746 C C . GLU B 1 127 ? -46.53957 19.71574 -38.99720 0.663 39.73570 184 GLU B C 1
ATOM 6747 O O . GLU B 1 127 ? -47.64092 20.26827 -38.89471 0.803 44.99030 184 GLU B O 1
ATOM 6759 N N . LEU B 1 128 ? -45.55280 19.92069 -38.12280 0.531 39.87305 185 LEU B N 1
ATOM 6760 C CA . LEU B 1 128 ? -45.74708 20.80606 -36.98048 0.847 44.36694 185 LEU B CA 1
ATOM 6761 C C . LEU B 1 128 ? -46.06826 22.23046 -37.41496 0.887 42.49875 185 LEU B C 1
ATOM 6762 O O . LEU B 1 128 ? -46.69645 22.98027 -36.65842 0.682 42.00086 185 LEU B O 1
ATOM 6778 N N . THR B 1 129 ? -45.63802 22.63242 -38.61490 0.647 44.73383 186 THR B N 1
ATOM 6779 C CA . THR B 1 129 ? -45.93619 23.98408 -39.07403 0.855 48.84854 186 THR B CA 1
ATOM 6780 C C . THR B 1 129 ? -47.42216 24.17190 -39.35251 0.948 45.01910 186 THR B C 1
ATOM 6781 O O . THR B 1 129 ? -47.88649 25.31377 -39.42631 0.707 48.44903 186 THR B O 1
ATOM 6792 N N . GLU B 1 130 ? -48.17706 23.08096 -39.50617 0.781 43.56824 187 GLU B N 1
ATOM 6793 C CA . GLU B 1 130 ? -49.62583 23.19408 -39.62506 0.627 46.07638 187 GLU B CA 1
ATOM 6794 C C . GLU B 1 130 ? -50.27027 23.63889 -38.31920 0.802 44.96650 187 GLU B C 1
ATOM 6795 O O . GLU B 1 130 ? -51.39038 24.16555 -38.33727 0.606 42.30260 187 GLU B O 1
ATOM 6807 N N . ARG B 1 131 ? -49.58119 23.44257 -37.19124 0.566 45.02004 188 ARG B N 1
ATOM 6808 C CA . ARG B 1 131 ? -50.12812 23.73141 -35.87774 0.894 52.60380 188 ARG B CA 1
ATOM 6809 C C . ARG B 1 131 ? -49.32786 24.74140 -35.08083 0.699 48.80710 188 ARG B C 1
ATOM 6810 O O . ARG B 1 131 ? -49.89491 25.34082 -34.15933 1.000 51.67112 188 ARG B O 1
ATOM 6831 N N . PHE B 1 132 ? -48.04300 24.94107 -35.38843 0.932 50.87832 189 PHE B N 1
ATOM 6832 C CA . PHE B 1 132 ? -47.22490 25.98562 -34.77830 0.634 50.64780 189 PHE B CA 1
ATOM 6833 C C . PHE B 1 132 ? -46.76909 26.92719 -35.89055 0.699 49.44814 189 PHE B C 1
ATOM 6834 O O . PHE B 1 132 ? -46.35584 26.50659 -36.96357 0.611 49.48982 189 PHE B O 1
ATOM 6851 N N . GLU B 1 133 ? -46.76310 28.21945 -35.59583 1.000 53.75817 190 GLU B N 1
ATOM 6852 C CA . GLU B 1 133 ? -46.49422 29.22890 -36.59229 1.000 52.77919 190 GLU B CA 1
ATOM 6853 C C . GLU B 1 133 ? -44.98501 29.16467 -36.93614 0.549 51.34402 190 GLU B C 1
ATOM 6854 O O . GLU B 1 133 ? -44.67323 29.21723 -38.12730 0.831 62.79312 190 GLU B O 1
ATOM 6866 N N . ASP B 1 134 ? -44.14435 28.82621 -35.96033 0.815 54.09667 191 ASP B N 1
ATOM 6867 C CA . ASP B 1 134 ? -42.70031 28.79147 -36.04819 0.700 47.36712 191 ASP B CA 1
ATOM 6868 C C . ASP B 1 134 ? -42.19099 27.52607 -35.38934 0.643 47.23134 191 ASP B C 1
ATOM 6869 O O . ASP B 1 134 ? -42.60396 27.21008 -34.26754 0.724 45.56884 191 ASP B O 1
ATOM 6878 N N . VAL B 1 135 ? -41.24615 26.86177 -36.04175 0.932 47.27378 192 VAL B N 1
ATOM 6879 C CA . VAL B 1 135 ? -40.59191 25.66708 -35.52090 0.870 47.43963 192 VAL B CA 1
ATOM 6880 C C . VAL B 1 135 ? -39.09068 25.77429 -35.74631 0.822 46.26737 192 VAL B C 1
ATOM 6881 O O . VAL B 1 135 ? -38.65399 26.06340 -36.86358 0.682 40.56533 192 VAL B O 1
ATOM 6894 N N . TRP B 1 136 ? -38.30345 25.54177 -34.69554 0.671 39.82340 193 TRP B N 1
ATOM 6895 C CA . TRP B 1 136 ? -36.84883 25.47446 -34.79066 0.668 38.77814 193 TRP B CA 1
ATOM 6896 C C . TRP B 1 136 ? -36.37292 24.03929 -34.59309 0.832 39.78181 193 TRP B C 1
ATOM 6897 O O . TRP B 1 136 ? -36.89127 23.32069 -33.73253 0.550 37.35090 193 TRP B O 1
ATOM 6918 N N . VAL B 1 137 ? -35.37280 23.62635 -35.37411 0.765 40.06123 194 VAL B N 1
ATOM 6919 C CA . VAL B 1 137 ? -34.83689 22.26857 -35.29919 0.758 39.89664 194 VAL B CA 1
ATOM 6920 C C . VAL B 1 137 ? -33.31408 22.30640 -35.35921 0.638 35.92402 194 VAL B C 1
ATOM 6921 O O . VAL B 1 137 ? -32.73509 22.95171 -36.23939 0.595 33.49385 194 VAL B O 1
ATOM 6934 N N . VAL B 1 138 ? -32.66817 21.60708 -34.42871 0.816 38.10047 195 VAL B N 1
ATOM 6935 C CA . VAL B 1 138 ? -31.23163 21.35813 -34.46441 0.813 39.20131 195 VAL B CA 1
ATOM 6936 C C . VAL B 1 138 ? -31.03659 19.87007 -34.71187 0.767 34.31607 195 VAL B C 1
ATOM 6937 O O . VAL B 1 138 ? -31.56520 19.03696 -33.96523 0.654 37.88416 195 VAL B O 1
ATOM 6950 N N . SER B 1 139 ? -30.28209 19.53711 -35.75639 0.605 35.37398 196 SER B N 1
ATOM 6951 C CA . SER B 1 139 ? -29.99898 18.15901 -36.12533 0.752 30.89610 196 SER B CA 1
ATOM 6952 C C . SER B 1 139 ? -28.49376 17.96588 -36.20541 0.751 31.57239 196 SER B C 1
ATOM 6953 O O . SER B 1 139 ? -27.75149 18.89844 -36.52104 0.654 33.11834 196 SER B O 1
ATOM 6961 N N . GLY B 1 140 ? -28.04741 16.74328 -35.93909 0.633 31.79700 197 GLY B N 1
ATOM 6962 C CA . GLY B 1 140 ? -26.63880 16.44940 -36.00049 0.868 34.74472 197 GLY B CA 1
ATOM 6963 C C . GLY B 1 140 ? -26.29528 15.00663 -35.71939 0.685 33.37594 197 GLY B C 1
ATOM 6964 O O . GLY B 1 140 ? -27.14050 14.19714 -35.31953 0.686 33.57312 197 GLY B O 1
ATOM 6968 N N . PRO B 1 141 ? -25.02785 14.66308 -35.93056 0.645 33.46099 198 PRO B N 1
ATOM 6969 C CA . PRO B 1 141 ? -24.56665 13.29559 -35.68164 0.714 33.85222 198 PRO B CA 1
ATOM 6970 C C . PRO B 1 141 ? -24.08725 13.09068 -34.25109 0.676 31.48385 198 PRO B C 1
ATOM 6971 O O . PRO B 1 141 ? -23.80922 14.03427 -33.50572 0.604 33.91447 198 PRO B O 1
ATOM 6982 N N . LEU B 1 142 ? -24.00220 11.81611 -33.88370 0.793 39.94271 199 LEU B N 1
ATOM 6983 C CA . LEU B 1 142 ? -23.43140 11.39073 -32.61662 0.935 45.42708 199 LEU B CA 1
ATOM 6984 C C . LEU B 1 142 ? -22.62473 10.12005 -32.83644 0.498 40.65719 199 LEU B C 1
ATOM 6985 O O . LEU B 1 142 ? -22.94108 9.31511 -33.71480 0.626 42.89594 199 LEU B O 1
ATOM 7001 N N . THR B 1 143 ? -21.57795 9.94638 -32.02839 0.735 42.68079 200 THR B N 1
ATOM 7002 C CA . THR B 1 143 ? -20.79428 8.70989 -31.98385 0.827 47.41542 200 THR B CA 1
ATOM 7003 C C . THR B 1 143 ? -20.75335 8.27595 -30.52044 0.772 46.62375 200 THR B C 1
ATOM 7004 O O . THR B 1 143 ? -19.91202 8.74917 -29.75286 0.620 46.56687 200 THR B O 1
ATOM 7015 N N . LEU B 1 144 ? -21.68475 7.36424 -30.12311 0.807 42.67607 201 LEU B N 1
ATOM 7016 C CA . LEU B 1 144 ? -21.89354 6.99952 -28.73015 0.744 42.40202 201 LEU B CA 1
ATOM 7017 C C . LEU B 1 144 ? -21.13596 5.72636 -28.37543 0.647 39.08388 201 LEU B C 1
ATOM 7018 O O . LEU B 1 144 ? -20.86265 4.89159 -29.24563 0.782 42.29999 201 LEU B O 1
ATOM 7034 N N . PRO B 1 145 ? -20.78194 5.55095 -27.10575 0.771 40.43461 202 PRO B N 1
ATOM 7035 C CA . PRO B 1 145 ? -20.01938 4.36085 -26.71579 0.696 39.79149 202 PRO B CA 1
ATOM 7036 C C . PRO B 1 145 ? -20.89639 3.11872 -26.61588 0.569 40.98781 202 PRO B C 1
ATOM 7037 O O . PRO B 1 145 ? -22.11955 3.18257 -26.47285 0.695 41.40653 202 PRO B O 1
ATOM 7048 N N . GLN B 1 146 ? -20.22917 1.97043 -26.70586 0.705 43.74523 203 GLN B N 1
ATOM 7049 C CA . GLN B 1 146 ? -20.82414 0.66464 -26.46589 0.677 47.39623 203 GLN B CA 1
ATOM 7050 C C . GLN B 1 146 ? -19.91823 -0.10209 -25.51282 0.771 47.24036 203 GLN B C 1
ATOM 7051 O O . GLN B 1 146 ? -18.70311 0.11207 -25.48722 0.585 43.34787 203 GLN B O 1
ATOM 7065 N N . THR B 1 147 ? -20.50912 -0.99891 -24.72733 0.675 45.26520 204 THR B N 1
ATOM 7066 C CA . THR B 1 147 ? -19.76346 -1.73090 -23.71045 0.796 46.65950 204 THR B CA 1
ATOM 7067 C C . THR B 1 147 ? -19.20415 -3.00993 -24.32500 0.724 41.53998 204 THR B C 1
ATOM 7068 O O . THR B 1 147 ? -19.95474 -3.82063 -24.87994 0.492 44.04086 204 THR B O 1
ATOM 7079 N N . ARG B 1 148 ? -17.88761 -3.18147 -24.23136 0.743 42.20200 205 ARG B N 1
ATOM 7080 C CA . ARG B 1 148 ? -17.21926 -4.34974 -24.77732 0.715 44.41332 205 ARG B CA 1
ATOM 7081 C C . ARG B 1 148 ? -17.39502 -5.54900 -23.84763 0.660 43.43038 205 ARG B C 1
ATOM 7082 O O . ARG B 1 148 ? -17.88409 -5.43728 -22.71985 0.681 42.57605 205 ARG B O 1
ATOM 7103 N N . GLY B 1 149 ? -16.97175 -6.71465 -24.33758 0.568 48.98432 206 GLY B N 1
ATOM 7104 C CA . GLY B 1 149 ? -17.14686 -7.93470 -23.57175 0.758 51.94115 206 GLY B CA 1
ATOM 7105 C C . GLY B 1 149 ? -16.43761 -7.91580 -22.23343 0.514 49.59464 206 GLY B C 1
ATOM 7106 O O . GLY B 1 149 ? -16.87846 -8.57005 -21.28506 0.653 52.92276 206 GLY B O 1
ATOM 7110 N N . ASP B 1 150 ? -15.34038 -7.17277 -22.13094 0.721 43.21263 207 ASP B N 1
ATOM 7111 C CA . ASP B 1 150 ? -14.58200 -7.08727 -20.89199 0.652 44.15981 207 ASP B CA 1
ATOM 7112 C C . ASP B 1 150 ? -15.05213 -5.94819 -19.99828 0.785 45.04955 207 ASP B C 1
ATOM 7113 O O . ASP B 1 150 ? -14.39157 -5.64417 -19.00058 0.520 45.16702 207 ASP B O 1
ATOM 7122 N N . GLY B 1 151 ? -16.17672 -5.31742 -20.33140 0.743 49.07704 208 GLY B N 1
ATOM 7123 C CA . GLY B 1 151 ? -16.74564 -4.26607 -19.52024 0.798 53.35078 208 GLY B CA 1
ATOM 7124 C C . GLY B 1 151 ? -16.28530 -2.86488 -19.85068 0.842 53.58737 208 GLY B C 1
ATOM 7125 O O . GLY B 1 151 ? -16.89957 -1.90173 -19.37391 0.598 50.89361 208 GLY B O 1
ATOM 7129 N N . LYS B 1 152 ? -15.23008 -2.71553 -20.64053 0.850 48.49594 209 LYS B N 1
ATOM 7130 C CA . LYS B 1 152 ? -14.77783 -1.39381 -21.03900 0.797 49.30227 209 LYS B CA 1
ATOM 7131 C C . LYS B 1 152 ? -15.74954 -0.77441 -22.03834 0.618 45.20266 209 LYS B C 1
ATOM 7132 O O . LYS B 1 152 ? -16.36691 -1.46647 -22.85241 0.828 49.38567 209 LYS B O 1
ATOM 7151 N N . LYS B 1 153 ? -15.88768 0.54662 -21.96056 0.612 43.00351 210 LYS B N 1
ATOM 7152 C CA . LYS B 1 153 ? -16.76185 1.30286 -22.84623 0.623 40.36044 210 LYS B CA 1
ATOM 7153 C C . LYS B 1 153 ? -15.92572 1.84801 -23.99528 0.632 38.00963 210 LYS B C 1
ATOM 7154 O O . LYS B 1 153 ? -14.88177 2.47029 -23.76951 0.647 42.15017 210 LYS B O 1
ATOM 7173 N N . ILE B 1 154 ? -16.37369 1.59804 -25.22312 0.662 40.00726 211 ILE B N 1
ATOM 7174 C CA . ILE B 1 154 ? -15.59550 1.91069 -26.41495 0.765 41.24187 211 ILE B CA 1
ATOM 7175 C C . ILE B 1 154 ? -16.45871 2.69339 -27.39241 0.842 40.68693 211 ILE B C 1
ATOM 7176 O O . ILE B 1 154 ? -17.59077 2.29411 -27.68911 0.652 43.29112 211 ILE B O 1
ATOM 7192 N N . VAL B 1 155 ? -15.92114 3.80298 -27.88882 0.721 37.55285 212 VAL B N 1
ATOM 7193 C CA . VAL B 1 155 ? -16.50486 4.52820 -29.01083 0.863 39.12829 212 VAL B CA 1
ATOM 7194 C C . VAL B 1 155 ? -15.86013 3.98165 -30.27753 0.756 38.02634 212 VAL B C 1
ATOM 7195 O O . VAL B 1 155 ? -14.63495 4.02750 -30.42301 0.613 39.53317 212 VAL B O 1
ATOM 7208 N N . SER B 1 156 ? -16.67365 3.45535 -31.19020 0.857 42.48797 213 SER B N 1
ATOM 7209 C CA . SER B 1 156 ? -16.16168 2.88899 -32.43214 0.698 42.07637 213 SER B CA 1
ATOM 7210 C C . SER B 1 156 ? -17.02110 3.35513 -33.59461 0.861 39.47145 213 SER B C 1
ATOM 7211 O O . SER B 1 156 ? -18.24542 3.19589 -33.56616 0.792 43.61936 213 SER B O 1
ATOM 7219 N N . TYR B 1 157 ? -16.38076 3.92824 -34.61256 0.695 39.32273 214 TYR B N 1
ATOM 7220 C CA . TYR B 1 157 ? -17.09719 4.35513 -35.80416 0.713 41.84985 214 TYR B CA 1
ATOM 7221 C C . TYR B 1 157 ? -16.19255 4.24877 -37.02264 0.691 35.90358 214 TYR B C 1
ATOM 7222 O O . TYR B 1 157 ? -14.97286 4.42072 -36.93422 0.698 37.38934 214 TYR B O 1
ATOM 7240 N N . GLN B 1 158 ? -16.81339 3.95726 -38.16153 0.689 37.64728 215 GLN B N 1
ATOM 7241 C CA . GLN B 1 158 ? -16.10845 3.89299 -39.43084 0.854 37.94036 215 GLN B CA 1
ATOM 7242 C C . GLN B 1 158 ? -15.83083 5.29693 -39.95374 0.756 37.04013 215 GLN B C 1
ATOM 7243 O O . GLN B 1 158 ? -16.61099 6.22947 -39.73927 0.644 34.85246 215 GLN B O 1
ATOM 7257 N N . VAL B 1 159 ? -14.69917 5.44098 -40.63790 0.619 37.59511 216 VAL B N 1
ATOM 7258 C CA . VAL B 1 159 ? -14.38314 6.63104 -41.41901 0.761 38.01444 216 VAL B CA 1
ATOM 7259 C C . VAL B 1 159 ? -14.21536 6.19161 -42.86593 0.692 38.04000 216 VAL B C 1
ATOM 7260 O O . VAL B 1 159 ? -13.52820 5.20015 -43.14348 0.600 36.51529 216 VAL B O 1
ATOM 7273 N N . ILE B 1 160 ? -14.83456 6.92841 -43.78375 0.690 37.79179 217 ILE B N 1
ATOM 7274 C CA . ILE B 1 160 ? -14.93999 6.50079 -45.17210 0.735 35.73059 217 ILE B CA 1
ATOM 7275 C C . ILE B 1 160 ? -14.22800 7.48789 -46.08241 0.719 35.94134 217 ILE B C 1
ATOM 7276 O O . ILE B 1 160 ? -14.16980 8.69246 -45.81369 0.577 38.79162 217 ILE B O 1
ATOM 7292 N N . GLY B 1 161 ? -13.69659 6.96062 -47.18081 0.654 40.77492 218 GLY B N 1
ATOM 7293 C CA . GLY B 1 161 ? -13.04497 7.77488 -48.18078 0.717 44.25798 218 GLY B CA 1
ATOM 7294 C C . GLY B 1 161 ? -11.63091 8.16117 -47.79112 0.656 47.15629 218 GLY B C 1
ATOM 7295 O O . GLY B 1 161 ? -11.16662 7.94795 -46.67038 0.666 43.45880 218 GLY B O 1
ATOM 7299 N N . GLU B 1 162 ? -10.92908 8.74667 -48.76147 0.870 47.71325 219 GLU B N 1
ATOM 7300 C CA . GLU B 1 162 ? -9.57673 9.22719 -48.50758 0.622 49.93047 219 GLU B CA 1
ATOM 7301 C C . GLU B 1 162 ? -9.55843 10.28356 -47.41085 0.750 49.69722 219 GLU B C 1
ATOM 7302 O O . GLU B 1 162 ? -8.54691 10.44099 -46.71988 0.769 51.69812 219 GLU B O 1
ATOM 7314 N N . ASP B 1 163 ? -10.66523 10.99904 -47.22176 0.723 46.87036 220 ASP B N 1
ATOM 7315 C CA . ASP B 1 163 ? -10.73982 12.08795 -46.25661 0.529 44.95974 220 ASP B CA 1
ATOM 7316 C C . ASP B 1 163 ? -11.21373 11.64437 -44.87869 0.768 39.23190 220 ASP B C 1
ATOM 7317 O O . ASP B 1 163 ? -11.28040 12.47586 -43.96750 0.549 38.67034 220 ASP B O 1
ATOM 7326 N N . ASN B 1 164 ? -11.54442 10.36639 -44.70415 0.615 35.22761 221 ASN B N 1
ATOM 7327 C CA . ASN B 1 164 ? -11.92320 9.81682 -43.40367 0.737 35.61318 221 ASN B CA 1
ATOM 7328 C C . ASN B 1 164 ? -13.13205 10.54953 -42.81713 0.679 32.54064 221 ASN B C 1
ATOM 7329 O O . ASN B 1 164 ? -13.10161 11.06475 -41.69550 0.591 32.31812 221 ASN B O 1
ATOM 7340 N N . VAL B 1 165 ? -14.21218 10.57226 -43.59688 0.671 35.28182 222 VAL B N 1
ATOM 7341 C CA . VAL B 1 165 ? -15.46502 11.15063 -43.12766 0.691 35.69638 222 VAL B CA 1
ATOM 7342 C C . VAL B 1 165 ? -16.09415 10.21685 -42.10240 0.702 35.40797 222 VAL B C 1
ATOM 7343 O O . VAL B 1 165 ? -16.30336 9.02626 -42.36862 0.710 38.01429 222 VAL B O 1
ATOM 7356 N N . ALA B 1 166 ? -16.42414 10.75901 -40.93238 0.642 35.00294 223 ALA B N 1
ATOM 7357 C CA . ALA B 1 166 ? -16.87463 9.93916 -39.81521 0.604 30.75130 223 ALA B CA 1
ATOM 7358 C C . ALA B 1 166 ? -18.33713 9.53976 -39.97878 0.679 29.95494 223 ALA B C 1
ATOM 7359 O O . ALA B 1 166 ? -19.20306 10.39045 -40.20903 0.557 31.14992 223 ALA B O 1
ATOM 7366 N N . VAL B 1 167 ? -18.60597 8.24534 -39.83723 0.604 30.36072 224 VAL B N 1
ATOM 7367 C CA . VAL B 1 167 ? -19.96090 7.70726 -39.90800 0.737 35.03937 224 VAL B CA 1
ATOM 7368 C C . VAL B 1 167 ? -20.54101 7.69724 -38.49507 0.604 34.92310 224 VAL B C 1
ATOM 7369 O O . VAL B 1 167 ? -20.00617 6.98659 -37.62652 0.679 35.79162 224 VAL B O 1
ATOM 7382 N N . PRO B 1 168 ? -21.61574 8.44011 -38.22429 0.740 35.68776 225 PRO B N 1
ATOM 7383 C CA . PRO B 1 168 ? -22.16331 8.45895 -36.86084 0.732 36.94149 225 PRO B CA 1
ATOM 7384 C C . PRO B 1 168 ? -22.88465 7.16626 -36.51040 0.722 30.73642 225 PRO B C 1
ATOM 7385 O O . PRO B 1 168 ? -23.46561 6.49044 -37.36423 0.574 32.47491 225 PRO B O 1
ATOM 7396 N N . SER B 1 169 ? -22.83899 6.82866 -35.22086 0.579 32.29542 226 SER B N 1
ATOM 7397 C CA . SER B 1 169 ? -23.62909 5.71254 -34.71860 0.686 36.14880 226 SER B CA 1
ATOM 7398 C C . SER B 1 169 ? -25.09369 6.09202 -34.55033 0.541 30.96025 226 SER B C 1
ATOM 7399 O O . SER B 1 169 ? -25.97209 5.22362 -34.64076 0.582 33.39808 226 SER B O 1
ATOM 7407 N N . HIS B 1 170 ? -25.36537 7.37149 -34.29142 0.564 31.73414 227 HIS B N 1
ATOM 7408 C CA . HIS B 1 170 ? -26.70527 7.86182 -34.00885 0.684 31.06648 227 HIS B CA 1
ATOM 7409 C C . HIS B 1 170 ? -26.88198 9.24066 -34.63186 0.635 29.94884 227 HIS B C 1
ATOM 7410 O O . HIS B 1 170 ? -25.91444 9.90329 -35.01803 0.577 29.23692 227 HIS B O 1
ATOM 7424 N N . LEU B 1 171 ? -28.14187 9.66145 -34.72505 0.733 33.16811 228 LEU B N 1
ATOM 7425 C CA . LEU B 1 171 ? -28.51294 11.00132 -35.15130 0.780 34.85140 228 LEU B CA 1
ATOM 7426 C C . LEU B 1 171 ? -29.46620 11.58208 -34.11881 0.633 34.07873 228 LEU B C 1
ATOM 7427 O O . LEU B 1 171 ? -30.24037 10.85072 -33.49404 0.535 33.67803 228 LEU B O 1
ATOM 7443 N N . TYR B 1 172 ? -29.40090 12.89872 -33.92895 0.712 35.43937 229 TYR B N 1
ATOM 7444 C CA . TYR B 1 172 ? -30.27558 13.57486 -32.98272 0.761 35.84075 229 TYR B CA 1
ATOM 7445 C C . TYR B 1 172 ? -31.04932 14.69900 -33.66046 0.746 35.58824 229 TYR B C 1
ATOM 7446 O O . TYR B 1 172 ? -30.61465 15.26588 -34.66800 0.668 33.68683 229 TYR B O 1
ATOM 7464 N N . LYS B 1 173 ? -32.21239 15.00326 -33.09242 0.701 36.64905 230 LYS B N 1
ATOM 7465 C CA . LYS B 1 173 ? -32.97632 16.19477 -33.42358 0.932 38.04085 230 LYS B CA 1
ATOM 7466 C C . LYS B 1 173 ? -33.48225 16.82164 -32.13450 0.658 37.69541 230 LYS B C 1
ATOM 7467 O O . LYS B 1 173 ? -33.97814 16.11818 -31.24997 0.654 39.10127 230 LYS B O 1
ATOM 7486 N N . VAL B 1 174 ? -33.34563 18.14029 -32.02847 0.773 36.22886 231 VAL B N 1
ATOM 7487 C CA . VAL B 1 174 ? -33.97710 18.92549 -30.97342 0.837 40.52197 231 VAL B CA 1
ATOM 7488 C C . VAL B 1 174 ? -35.01475 19.81180 -31.64485 0.732 36.96016 231 VAL B C 1
ATOM 7489 O O . VAL B 1 174 ? -34.68253 20.59085 -32.54670 0.587 35.74055 231 VAL B O 1
ATOM 7502 N N . ILE B 1 175 ? -36.26940 19.68592 -31.22155 0.808 37.79002 232 ILE B N 1
ATOM 7503 C CA . ILE B 1 175 ? -37.38737 20.40118 -31.82666 0.756 40.25307 232 ILE B CA 1
ATOM 7504 C C . ILE B 1 175 ? -37.91764 21.40189 -30.81372 0.702 37.73344 232 ILE B C 1
ATOM 7505 O O . ILE B 1 175 ? -38.21004 21.03597 -29.66978 0.584 37.89698 232 ILE B O 1
ATOM 7521 N N . LEU B 1 176 ? -38.03549 22.66118 -31.23265 0.732 41.45218 233 LEU B N 1
ATOM 7522 C CA . LEU B 1 176 ? -38.59092 23.72841 -30.40747 0.955 42.70656 233 LEU B CA 1
ATOM 7523 C C . LEU B 1 176 ? -39.68748 24.41279 -31.20893 0.670 38.97079 233 LEU B C 1
ATOM 7524 O O . LEU B 1 176 ? -39.43789 24.88727 -32.32271 0.786 45.92182 233 LEU B O 1
ATOM 7540 N N . ALA B 1 177 ? -40.89362 24.46944 -30.64679 0.837 43.02432 234 ALA B N 1
ATOM 7541 C CA . ALA B 1 177 ? -42.05484 24.98373 -31.35811 0.599 38.49907 234 ALA B CA 1
ATOM 7542 C C . ALA B 1 177 ? -42.73002 26.08120 -30.55051 0.696 44.53783 234 ALA B C 1
ATOM 7543 O O . ALA B 1 177 ? -42.91697 25.94901 -29.33687 0.526 42.19842 234 ALA B O 1
ATOM 7550 N N . ARG B 1 178 ? -43.09988 27.15949 -31.23951 0.754 47.40345 235 ARG B N 1
ATOM 7551 C CA . ARG B 1 178 ? -43.80444 28.29030 -30.65015 0.992 49.48626 235 ARG B CA 1
ATOM 7552 C C . ARG B 1 178 ? -45.11659 28.49478 -31.39157 0.638 46.91670 235 ARG B C 1
ATOM 7553 O O . ARG B 1 178 ? -45.12576 28.60178 -32.62283 0.712 49.24018 235 ARG B O 1
ATOM 7574 N N . ARG B 1 179 ? -46.21784 28.56337 -30.63928 0.924 52.70636 236 ARG B N 1
ATOM 7575 C CA . ARG B 1 179 ? -47.53868 28.62097 -31.26028 0.771 49.93729 236 ARG B CA 1
ATOM 7576 C C . ARG B 1 179 ? -47.68902 29.87372 -32.11448 0.761 52.74068 236 ARG B C 1
ATOM 7577 O O . ARG B 1 179 ? -48.15499 29.80549 -33.25771 0.561 50.93646 236 ARG B O 1
ATOM 7598 N N . SER B 1 180 ? -47.29612 31.02759 -31.57742 0.798 56.81991 237 SER B N 1
ATOM 7599 C CA . SER B 1 180 ? -47.33626 32.28020 -32.32085 0.606 57.04947 237 SER B CA 1
ATOM 7600 C C . SER B 1 180 ? -46.39919 33.26550 -31.63529 0.892 59.41243 237 SER B C 1
ATOM 7601 O O . SER B 1 180 ? -46.00942 33.08149 -30.47793 0.476 56.56802 237 SER B O 1
ATOM 7609 N N . SER B 1 181 ? -46.04475 34.32227 -32.36902 0.708 62.89727 238 SER B N 1
ATOM 7610 C CA . SER B 1 181 ? -45.10114 35.30356 -31.84750 0.924 64.55176 238 SER B CA 1
ATOM 7611 C C . SER B 1 181 ? -45.69549 36.14512 -30.72863 0.638 64.75122 238 SER B C 1
ATOM 7612 O O . SER B 1 181 ? -44.94410 36.79631 -29.99569 0.589 64.40326 238 SER B O 1
ATOM 7620 N N . VAL B 1 182 ? -47.01766 36.14613 -30.57634 0.710 60.98638 239 VAL B N 1
ATOM 7621 C CA . VAL B 1 182 ? -47.67701 36.94572 -29.54894 0.537 56.12810 239 VAL B CA 1
ATOM 7622 C C . VAL B 1 182 ? -48.37347 36.09599 -28.49971 0.762 60.44683 239 VAL B C 1
ATOM 7623 O O . VAL B 1 182 ? -48.81375 36.64360 -27.47482 0.574 59.54339 239 VAL B O 1
ATOM 7636 N N . SER B 1 183 ? -48.48608 34.78955 -28.71042 0.581 58.46160 240 SER B N 1
ATOM 7637 C CA . SER B 1 183 ? -49.21282 33.94122 -27.78024 0.639 54.92967 240 SER B CA 1
ATOM 7638 C C . SER B 1 183 ? -48.47492 33.82831 -26.45279 0.686 57.33974 240 SER B C 1
ATOM 7639 O O . SER B 1 183 ? -47.24285 33.85209 -26.39315 0.786 61.94303 240 SER B O 1
ATOM 7647 N N . THR B 1 184 ? -49.25026 33.70890 -25.37822 0.563 56.42953 241 THR B N 1
ATOM 7648 C CA . THR B 1 184 ? -48.70878 33.47236 -24.04764 0.630 59.46541 241 THR B CA 1
ATOM 7649 C C . THR B 1 184 ? -48.54217 31.98728 -23.74573 0.480 54.74168 241 THR B C 1
ATOM 7650 O O . THR B 1 184 ? -48.14405 31.63498 -22.63102 0.557 55.59006 241 THR B O 1
ATOM 7661 N N . GLU B 1 185 ? -48.83631 31.11436 -24.70547 0.761 56.36506 242 GLU B N 1
ATOM 7662 C CA . GLU B 1 185 ? -48.70271 29.68450 -24.47825 0.669 53.03378 242 GLU B CA 1
ATOM 7663 C C . GLU B 1 185 ? -47.22861 29.31660 -24.32465 0.560 54.13254 242 GLU B C 1
ATOM 7664 O O . GLU B 1 185 ? -46.37667 29.83990 -25.05248 0.776 60.26134 242 GLU B O 1
ATOM 7676 N N . PRO B 1 186 ? -46.89404 28.42688 -23.39235 0.660 56.55248 243 PRO B N 1
ATOM 7677 C CA . PRO B 1 186 ? -45.48991 28.02619 -23.24268 0.781 54.57373 243 PRO B CA 1
ATOM 7678 C C . PRO B 1 186 ? -44.94908 27.37178 -24.50781 0.638 51.99749 243 PRO B C 1
ATOM 7679 O O . PRO B 1 186 ? -45.68707 26.82552 -25.33202 0.735 58.27234 243 PRO B O 1
ATOM 7690 N N . LEU B 1 187 ? -43.62739 27.43104 -24.65049 0.767 49.37196 244 LEU B N 1
ATOM 7691 C CA . LEU B 1 187 ? -42.96527 26.76681 -25.76104 0.972 53.42652 244 LEU B CA 1
ATOM 7692 C C . LEU B 1 187 ? -42.98243 25.25287 -25.55953 0.781 47.41680 244 LEU B C 1
ATOM 7693 O O . LEU B 1 187 ? -43.12412 24.74838 -24.44222 0.407 45.57311 244 LEU B O 1
ATOM 7709 N N . ALA B 1 188 ? -42.83520 24.52512 -26.66473 0.611 44.90048 245 ALA B N 1
ATOM 7710 C CA . ALA B 1 188 ? -42.82020 23.06761 -26.65900 0.733 43.06159 245 ALA B CA 1
ATOM 7711 C C . ALA B 1 188 ? -41.48378 22.58667 -27.20218 0.730 41.42573 245 ALA B C 1
ATOM 7712 O O . ALA B 1 188 ? -41.02395 23.06992 -28.24176 0.541 39.02982 245 ALA B O 1
ATOM 7719 N N . LEU B 1 189 ? -40.86849 21.63215 -26.50720 0.679 41.55420 246 LEU B N 1
ATOM 7720 C CA . LEU B 1 189 ? -39.54710 21.14587 -26.87324 0.707 38.83591 246 LEU B CA 1
ATOM 7721 C C . LEU B 1 189 ? -39.45802 19.63940 -26.69674 0.773 37.88296 246 LEU B C 1
ATOM 7722 O O . LEU B 1 189 ? -40.04745 19.07316 -25.77115 0.566 33.87913 246 LEU B O 1
ATOM 7738 N N . GLY B 1 190 ? -38.72141 19.00472 -27.59698 0.628 35.91917 247 GLY B N 1
ATOM 7739 C CA . GLY B 1 190 ? -38.40226 17.59420 -27.46816 0.650 37.27529 247 GLY B CA 1
ATOM 7740 C C . GLY B 1 190 ? -37.05208 17.30895 -28.08277 0.701 33.37758 247 GLY B C 1
ATOM 7741 O O . GLY B 1 190 ? -36.66154 17.92621 -29.07941 0.566 36.82677 247 GLY B O 1
ATOM 7745 N N . ALA B 1 191 ? -36.33173 16.36387 -27.47898 0.618 37.52892 248 ALA B N 1
ATOM 7746 C CA . ALA B 1 191 ? -35.03463 15.91125 -27.96344 0.789 39.48985 248 ALA B CA 1
ATOM 7747 C C . ALA B 1 191 ? -35.09906 14.41600 -28.23910 0.853 38.83471 248 ALA B C 1
ATOM 7748 O O . ALA B 1 191 ? -35.65982 13.65382 -27.44451 0.664 41.63431 248 ALA B O 1
ATOM 7755 N N . PHE B 1 192 ? -34.52468 13.99886 -29.36770 0.718 35.91983 249 PHE B N 1
ATOM 7756 C CA . PHE B 1 192 ? -34.63819 12.62272 -29.83020 0.679 40.07274 249 PHE B CA 1
ATOM 7757 C C . PHE B 1 192 ? -33.30551 12.14787 -30.38702 0.668 31.82189 249 PHE B C 1
ATOM 7758 O O . PHE B 1 192 ? -32.57462 12.92012 -31.01259 0.691 36.38782 249 PHE B O 1
ATOM 7775 N N . VAL B 1 193 ? -32.99874 10.87337 -30.14896 0.654 34.74871 250 VAL B N 1
ATOM 7776 C CA . VAL B 1 193 ? -31.77354 10.23635 -30.61797 0.580 33.78934 250 VAL B CA 1
ATOM 7777 C C . VAL B 1 193 ? -32.15288 8.89119 -31.22113 0.594 33.83088 250 VAL B C 1
ATOM 7778 O O . VAL B 1 193 ? -32.74188 8.04534 -30.53620 0.562 33.78425 250 VAL B O 1
ATOM 7791 N N . VAL B 1 194 ? -31.81890 8.69208 -32.49257 0.600 34.04286 251 VAL B N 1
ATOM 7792 C CA . VAL B 1 194 ? -32.15101 7.45057 -33.18755 0.768 37.15819 251 VAL B CA 1
ATOM 7793 C C . VAL B 1 194 ? -30.87237 6.80186 -33.70620 0.584 35.08831 251 VAL B C 1
ATOM 7794 O O . VAL B 1 194 ? -29.93190 7.51186 -34.09491 0.553 31.56674 251 VAL B O 1
ATOM 7807 N N . PRO B 1 195 ? -30.78937 5.47236 -33.73779 0.648 33.43021 252 PRO B N 1
ATOM 7808 C CA . PRO B 1 195 ? -29.59940 4.82954 -34.31021 0.642 34.59104 252 PRO B CA 1
ATOM 7809 C C . PRO B 1 195 ? -29.53552 5.02302 -35.81815 0.648 30.71771 252 PRO B C 1
ATOM 7810 O O . PRO B 1 195 ? -30.55662 5.12831 -36.50053 0.579 33.42086 252 PRO B O 1
ATOM 7821 N N . ASN B 1 196 ? -28.30596 5.08198 -36.33322 0.610 31.21522 253 ASN B N 1
ATOM 7822 C CA . ASN B 1 196 ? -28.05575 5.26880 -37.76287 0.750 34.20530 253 ASN B CA 1
ATOM 7823 C C . ASN B 1 196 ? -28.14722 3.90663 -38.45633 0.669 35.31843 253 ASN B C 1
ATOM 7824 O O . ASN B 1 196 ? -27.16447 3.32933 -38.92909 0.696 38.36918 253 ASN B O 1
ATOM 7835 N N . GLU B 1 197 ? -29.37453 3.39058 -38.50021 0.579 36.53486 254 GLU B N 1
ATOM 7836 C CA . GLU B 1 197 ? -29.64920 2.06969 -39.05043 0.660 38.77089 254 GLU B CA 1
ATOM 7837 C C . GLU B 1 197 ? -31.12983 1.98947 -39.39921 0.661 35.80504 254 GLU B C 1
ATOM 7838 O O . GLU B 1 197 ? -31.91287 2.88814 -39.08302 0.535 34.28402 254 GLU B O 1
ATOM 7850 N N . ALA B 1 198 ? -31.50823 0.89265 -40.05253 0.582 38.73278 255 ALA B N 1
ATOM 7851 C CA . ALA B 1 198 ? -32.91506 0.65766 -40.35450 0.526 38.16283 255 ALA B CA 1
ATOM 7852 C C . ALA B 1 198 ? -33.69097 0.44722 -39.05858 0.799 39.68668 255 ALA B C 1
ATOM 7853 O O . ALA B 1 198 ? -33.24926 -0.29181 -38.17395 0.556 37.54119 255 ALA B O 1
ATOM 7860 N N . ILE B 1 199 ? -34.85500 1.09186 -38.94421 0.764 41.63502 256 ILE B N 1
ATOM 7861 C CA . ILE B 1 199 ? -35.65127 1.07435 -37.72211 0.605 43.15121 256 ILE B CA 1
ATOM 7862 C C . ILE B 1 199 ? -37.02237 0.44592 -37.95359 0.538 38.68373 256 ILE B C 1
ATOM 7863 O O . ILE B 1 199 ? -37.48425 -0.37796 -37.15705 0.414 37.06648 256 ILE B O 1
ATOM 7879 N N . GLY B 1 200 ? -37.69134 0.82791 -39.02917 0.573 36.14995 257 GLY B N 1
ATOM 7880 C CA . GLY B 1 200 ? -39.00603 0.28999 -39.30888 0.578 39.32227 257 GLY B CA 1
ATOM 7881 C C . GLY B 1 200 ? -40.11431 1.09091 -38.65237 0.768 39.83797 257 GLY B C 1
ATOM 7882 O O . GLY B 1 200 ? -39.93799 2.23707 -38.22921 0.494 38.43816 257 GLY B O 1
ATOM 7886 N N . PHE B 1 201 ? -41.28310 0.45669 -38.55802 0.606 41.18378 258 PHE B N 1
ATOM 7887 C CA . PHE B 1 201 ? -42.49461 1.13024 -38.10992 0.474 41.06505 258 PHE B CA 1
ATOM 7888 C C . PHE B 1 201 ? -42.94108 0.72941 -36.71168 0.758 43.42020 258 PHE B C 1
ATOM 7889 O O . PHE B 1 201 ? -43.91447 1.29881 -36.20266 0.474 40.11530 258 PHE B O 1
ATOM 7906 N N . GLN B 1 202 ? -42.27251 -0.23151 -36.07502 0.610 41.61427 259 GLN B N 1
ATOM 7907 C CA . GLN B 1 202 ? -42.74153 -0.67651 -34.76411 0.678 44.68488 259 GLN B CA 1
ATOM 7908 C C . GLN B 1 202 ? -42.52337 0.38041 -33.69189 0.625 43.02287 259 GLN B C 1
ATOM 7909 O O . GLN B 1 202 ? -43.48787 0.72518 -32.98624 0.459 41.45520 259 GLN B O 1
ATOM 7923 N N . PRO B 1 203 ? -41.32393 0.93161 -33.50668 0.525 43.35781 260 PRO B N 1
ATOM 7924 C CA . PRO B 1 203 ? -41.11300 1.85638 -32.38033 0.621 43.66870 260 PRO B CA 1
ATOM 7925 C C . PRO B 1 203 ? -41.73803 3.22021 -32.64395 0.431 45.72299 260 PRO B C 1
ATOM 7926 O O . PRO B 1 203 ? -41.57019 3.80270 -33.71864 0.564 46.03517 260 PRO B O 1
ATOM 7937 N N . GLN B 1 204 ? -42.45962 3.72587 -31.64611 0.689 46.46603 261 GLN B N 1
ATOM 7938 C CA . GLN B 1 204 ? -42.99665 5.07544 -31.69808 0.825 46.93811 261 GLN B CA 1
ATOM 7939 C C . GLN B 1 204 ? -41.89612 6.09082 -31.39546 0.655 41.17927 261 GLN B C 1
ATOM 7940 O O . GLN B 1 204 ? -40.90390 5.79046 -30.72687 0.570 37.83548 261 GLN B O 1
ATOM 7954 N N . LEU B 1 205 ? -42.08587 7.31402 -31.89650 0.642 40.45777 262 LEU B N 1
ATOM 7955 C CA . LEU B 1 205 ? -41.04534 8.32874 -31.76070 0.700 35.89117 262 LEU B CA 1
ATOM 7956 C C . LEU B 1 205 ? -40.68567 8.58596 -30.30408 0.607 38.00124 262 LEU B C 1
ATOM 7957 O O . LEU B 1 205 ? -39.52629 8.88653 -29.99875 0.668 39.29473 262 LEU B O 1
ATOM 7973 N N . THR B 1 206 ? -41.65629 8.48597 -29.39303 0.664 37.62299 263 THR B N 1
ATOM 7974 C CA . THR B 1 206 ? -41.36563 8.74074 -27.98656 0.671 44.32817 263 THR B CA 1
ATOM 7975 C C . THR B 1 206 ? -40.36393 7.74491 -27.41756 0.752 43.58486 263 THR B C 1
ATOM 7976 O O . THR B 1 206 ? -39.70206 8.04986 -26.41906 0.549 38.14562 263 THR B O 1
ATOM 7987 N N . GLU B 1 207 ? -40.23496 6.56403 -28.02666 0.676 42.61891 264 GLU B N 1
ATOM 7988 C CA . GLU B 1 207 ? -39.24680 5.59626 -27.56676 0.805 42.57549 264 GLU B CA 1
ATOM 7989 C C . GLU B 1 207 ? -37.82461 6.09610 -27.76919 0.735 42.60118 264 GLU B C 1
ATOM 7990 O O . GLU B 1 207 ? -36.90701 5.61688 -27.09315 0.615 40.43300 264 GLU B O 1
ATOM 8002 N N . PHE B 1 208 ? -37.62479 7.05241 -28.67281 0.671 35.00897 265 PHE B N 1
ATOM 8003 C CA . PHE B 1 208 ? -36.31254 7.62340 -28.93597 0.588 37.05072 265 PHE B CA 1
ATOM 8004 C C . PHE B 1 208 ? -36.13083 8.98324 -28.27641 0.926 43.09916 265 PHE B C 1
ATOM 8005 O O . PHE B 1 208 ? -35.10734 9.64210 -28.49661 0.701 39.63477 265 PHE B O 1
ATOM 8022 N N . GLN B 1 209 ? -37.10159 9.42107 -27.48133 0.711 44.02920 266 GLN B N 1
ATOM 8023 C CA . GLN B 1 209 ? -37.00875 10.71183 -26.81811 0.734 42.95182 266 GLN B CA 1
ATOM 8024 C C . GLN B 1 209 ? -36.06004 10.64064 -25.62901 0.598 42.13087 266 GLN B C 1
ATOM 8025 O O . GLN B 1 209 ? -36.06729 9.67195 -24.86401 0.660 40.59134 266 GLN B O 1
ATOM 8039 N N . VAL B 1 210 ? -35.23859 11.68012 -25.48004 0.672 38.46983 267 VAL B N 1
ATOM 8040 C CA . VAL B 1 210 ? -34.33626 11.82134 -24.34675 0.633 37.96249 267 VAL B CA 1
ATOM 8041 C C . VAL B 1 210 ? -34.51244 13.21909 -23.76894 0.518 35.86853 267 VAL B C 1
ATOM 8042 O O . VAL B 1 210 ? -35.02941 14.12824 -24.42175 0.593 37.57336 267 VAL B O 1
ATOM 8055 N N . SER B 1 211 ? -34.08523 13.38071 -22.52022 0.564 34.81837 268 SER B N 1
ATOM 8056 C CA . SER B 1 211 ? -34.07753 14.70279 -21.91217 0.580 39.47976 268 SER B CA 1
ATOM 8057 C C . SER B 1 211 ? -33.04218 15.57881 -22.60691 0.775 40.93403 268 SER B C 1
ATOM 8058 O O . SER B 1 211 ? -31.98369 15.10073 -23.02646 0.723 43.15807 268 SER B O 1
ATOM 8066 N N . LEU B 1 212 ? -33.35326 16.87120 -22.73680 0.683 38.99477 269 LEU B N 1
ATOM 8067 C CA . LEU B 1 212 ? -32.39205 17.79427 -23.33090 0.809 43.44225 269 LEU B CA 1
ATOM 8068 C C . LEU B 1 212 ? -31.05646 17.72953 -22.60169 0.758 40.88509 269 LEU B C 1
ATOM 8069 O O . LEU B 1 212 ? -29.99366 17.71451 -23.23197 0.543 38.98249 269 LEU B O 1
ATOM 8085 N N . GLN B 1 213 ? -31.09238 17.67523 -21.26854 0.676 41.37263 270 GLN B N 1
ATOM 8086 C CA . GLN B 1 213 ? -29.85608 17.62911 -20.49572 0.825 51.52234 270 GLN B CA 1
ATOM 8087 C C . GLN B 1 213 ? -29.03740 16.38689 -20.83038 0.733 44.99220 270 GLN B C 1
ATOM 8088 O O . GLN B 1 213 ? -27.80435 16.45207 -20.92049 0.654 40.69010 270 GLN B O 1
ATOM 8102 N N . ASP B 1 214 ? -29.70289 15.24531 -21.02135 0.655 40.34381 271 ASP B N 1
ATOM 8103 C CA . ASP B 1 214 ? -28.98041 14.02675 -21.37209 0.835 43.39614 271 ASP B CA 1
ATOM 8104 C C . ASP B 1 214 ? -28.33699 14.14454 -22.74883 0.739 40.51390 271 ASP B C 1
ATOM 8105 O O . ASP B 1 214 ? -27.19382 13.71538 -22.94551 0.684 38.40736 271 ASP B O 1
ATOM 8114 N N . LEU B 1 215 ? -29.05631 14.71179 -23.71957 0.564 36.24915 272 LEU B N 1
ATOM 8115 C CA . LEU B 1 215 ? -28.47534 14.88372 -25.04729 0.639 36.10364 272 LEU B CA 1
ATOM 8116 C C . LEU B 1 215 ? -27.30215 15.85728 -25.01414 0.606 35.59244 272 LEU B C 1
ATOM 8117 O O . LEU B 1 215 ? -26.30335 15.66155 -25.71620 0.513 32.87885 272 LEU B O 1
ATOM 8133 N N . GLU B 1 216 ? -27.40356 16.91455 -24.20805 0.849 42.28083 273 GLU B N 1
ATOM 8134 C CA . GLU B 1 216 ? -26.31381 17.88210 -24.12504 0.911 43.51450 273 GLU B CA 1
ATOM 8135 C C . GLU B 1 216 ? -25.07154 17.25474 -23.50405 0.724 39.11856 273 GLU B C 1
ATOM 8136 O O . GLU B 1 216 ? -23.94797 17.51924 -23.94706 0.628 36.97068 273 GLU B O 1
ATOM 8148 N N . LYS B 1 217 ? -25.25155 16.40493 -22.49089 0.703 40.29991 274 LYS B N 1
ATOM 8149 C CA . LYS B 1 217 ? -24.10763 15.71587 -21.90289 0.585 42.78230 274 LYS B CA 1
ATOM 8150 C C . LYS B 1 217 ? -23.46302 14.77012 -22.90803 0.579 44.64794 274 LYS B C 1
ATOM 8151 O O . LYS B 1 217 ? -22.23296 14.66048 -22.97155 0.653 48.80718 274 LYS B O 1
ATOM 8170 N N . LEU B 1 218 ? -24.27886 14.07049 -23.69754 0.761 45.51873 275 LEU B N 1
ATOM 8171 C CA . LEU B 1 218 ? -23.73409 13.12195 -24.66148 0.725 42.54327 275 LEU B CA 1
ATOM 8172 C C . LEU B 1 218 ? -23.01817 13.83658 -25.79981 0.881 44.01676 275 LEU B C 1
ATOM 8173 O O . LEU B 1 218 ? -21.96781 13.37865 -26.26513 0.738 47.30781 275 LEU B O 1
ATOM 8189 N N . SER B 1 219 ? -23.57344 14.95516 -26.26360 0.699 41.74584 276 SER B N 1
ATOM 8190 C CA . SER B 1 219 ? -23.06834 15.62829 -27.45133 0.727 40.02979 276 SER B CA 1
ATOM 8191 C C . SER B 1 219 ? -22.02634 16.69187 -27.14915 0.703 36.95624 276 SER B C 1
ATOM 8192 O O . SER B 1 219 ? -21.31691 17.11650 -28.06713 0.583 34.04646 276 SER B O 1
ATOM 8200 N N . GLY B 1 220 ? -21.92190 17.13588 -25.89997 0.631 36.43191 277 GLY B N 1
ATOM 8201 C CA . GLY B 1 220 ? -21.03352 18.23126 -25.57879 0.652 39.97668 277 GLY B CA 1
ATOM 8202 C C . GLY B 1 220 ? -21.50548 19.57624 -26.07310 0.771 36.50597 277 GLY B C 1
ATOM 8203 O O . GLY B 1 220 ? -20.68834 20.48554 -26.24347 0.558 37.04882 277 GLY B O 1
ATOM 8207 N N . LEU B 1 221 ? -22.80506 19.72902 -26.30799 0.682 35.45157 278 LEU B N 1
ATOM 8208 C CA . LEU B 1 221 ? -23.37947 20.95827 -26.82473 0.591 36.27310 278 LEU B CA 1
ATOM 8209 C C . LEU B 1 221 ? -24.42098 21.49793 -25.85348 0.612 33.04258 278 LEU B C 1
ATOM 8210 O O . LEU B 1 221 ? -25.00094 20.75917 -25.05392 0.482 32.27879 278 LEU B O 1
ATOM 8226 N N . VAL B 1 222 ? -24.65923 22.80239 -25.93946 0.693 34.57391 279 VAL B N 1
ATOM 8227 C CA . VAL B 1 222 ? -25.75967 23.45722 -25.24252 0.615 38.89490 279 VAL B CA 1
ATOM 8228 C C . VAL B 1 222 ? -26.68979 24.00253 -26.31670 0.785 38.48807 279 VAL B C 1
ATOM 8229 O O . VAL B 1 222 ? -26.30920 24.90196 -27.07650 0.526 35.60770 279 VAL B O 1
ATOM 8242 N N . PHE B 1 223 ? -27.90048 23.45785 -26.39064 0.670 37.52352 280 PHE B N 1
ATOM 8243 C CA . PHE B 1 223 ? -28.86095 23.85457 -27.40954 0.548 37.32582 280 PHE B CA 1
ATOM 8244 C C . PHE B 1 223 ? -29.71872 25.01087 -26.91165 0.545 37.79702 280 PHE B C 1
ATOM 8245 O O . PHE B 1 223 ? -30.02824 25.11040 -25.72054 0.570 41.40666 280 PHE B O 1
ATOM 8262 N N . PHE B 1 224 ? -30.10427 25.88387 -27.84274 0.801 42.54143 281 PHE B N 1
ATOM 8263 C CA . PHE B 1 224 ? -31.01613 26.99987 -27.59426 0.717 40.34657 281 PHE B CA 1
ATOM 8264 C C . PHE B 1 224 ? -30.61799 27.68453 -26.29057 0.763 47.73624 281 PHE B C 1
ATOM 8265 O O . PHE B 1 224 ? -31.40649 27.67997 -25.31395 0.685 49.69898 281 PHE B O 1
ATOM 8282 N N . PRO B 1 225 ? -29.42188 28.26268 -26.20358 0.829 50.66445 282 PRO B N 1
ATOM 8283 C CA . PRO B 1 225 ? -28.94071 28.78995 -24.91235 0.920 50.05814 282 PRO B CA 1
ATOM 8284 C C . PRO B 1 225 ? -29.73410 29.97647 -24.39160 0.705 50.82098 282 PRO B C 1
ATOM 8285 O O . PRO B 1 225 ? -29.62318 30.29176 -23.19952 0.671 54.28499 282 PRO B O 1
ATOM 8296 N N . HIS B 1 226 ? -30.52291 30.64640 -25.23180 0.941 53.87257 283 HIS B N 1
ATOM 8297 C CA . HIS B 1 226 ? -31.33228 31.76334 -24.76066 0.869 55.23252 283 HIS B CA 1
ATOM 8298 C C . HIS B 1 226 ? -32.64025 31.31602 -24.12117 0.767 61.72446 283 HIS B C 1
ATOM 8299 O O . HIS B 1 226 ? -33.32600 32.14233 -23.50789 0.568 57.14971 283 HIS B O 1
ATOM 8313 N N . LEU B 1 227 ? -32.99896 30.04176 -24.25036 0.793 64.21627 284 LEU B N 1
ATOM 8314 C CA . LEU B 1 227 ? -34.20894 29.52123 -23.63005 0.745 67.54216 284 LEU B CA 1
ATOM 8315 C C . LEU B 1 227 ? -34.06537 29.56545 -22.11286 0.775 66.83537 284 LEU B C 1
ATOM 8316 O O . LEU B 1 227 ? -33.14118 28.96671 -21.55006 0.469 69.42034 284 LEU B O 1
ATOM 8332 N N . ASP B 1 228 ? -34.97628 30.27383 -21.45216 0.793 67.77554 285 ASP B N 1
ATOM 8333 C CA . ASP B 1 228 ? -34.99039 30.35080 -19.99350 0.785 68.00821 285 ASP B CA 1
ATOM 8334 C C . ASP B 1 228 ? -35.53924 29.03300 -19.46215 0.655 70.46310 285 ASP B C 1
ATOM 8335 O O . ASP B 1 228 ? -36.74875 28.79456 -19.48327 0.654 72.14336 285 ASP B O 1
ATOM 8344 N N . ARG B 1 229 ? -34.64727 28.16728 -18.98085 0.797 69.41570 286 ARG B N 1
ATOM 8345 C CA . ARG B 1 229 ? -35.05008 26.84378 -18.52345 0.587 69.62114 286 ARG B CA 1
ATOM 8346 C C . ARG B 1 229 ? -35.69958 26.85934 -17.14786 0.916 67.89099 286 ARG B C 1
ATOM 8347 O O . ARG B 1 229 ? -36.20066 25.81840 -16.70879 0.594 67.35764 286 ARG B O 1
ATOM 8368 N N . THR B 1 230 ? -35.69572 27.99760 -16.45580 0.652 66.16959 287 THR B N 1
ATOM 8369 C CA . THR B 1 230 ? -36.50451 28.13859 -15.25382 0.635 66.92214 287 THR B CA 1
ATOM 8370 C C . THR B 1 230 ? -37.95452 28.47288 -15.57539 0.460 69.21967 287 THR B C 1
ATOM 8371 O O . THR B 1 230 ? -38.81025 28.38200 -14.68749 0.612 72.08143 287 THR B O 1
ATOM 8382 N N . SER B 1 231 ? -38.24585 28.85468 -16.81684 0.650 66.10149 288 SER B N 1
ATOM 8383 C CA . SER B 1 231 ? -39.60235 29.17150 -17.22883 0.816 62.79209 288 SER B CA 1
ATOM 8384 C C . SER B 1 231 ? -40.38544 27.89135 -17.51747 0.510 64.80549 288 SER B C 1
ATOM 8385 O O . SER B 1 231 ? -39.86600 26.77461 -17.43710 0.789 67.24187 288 SER B O 1
ATOM 8393 N N . ASP B 1 232 ? -41.65982 28.06109 -17.86138 0.592 61.67478 289 ASP B N 1
ATOM 8394 C CA . ASP B 1 232 ? -42.54193 26.94088 -18.16920 0.816 63.08737 289 ASP B CA 1
ATOM 8395 C C . ASP B 1 232 ? -42.34120 26.53604 -19.62492 0.795 58.70429 289 ASP B C 1
ATOM 8396 O O . ASP B 1 232 ? -42.77931 27.24174 -20.53914 0.483 60.72285 289 ASP B O 1
ATOM 8405 N N . ILE B 1 233 ? -41.66150 25.41337 -19.84125 0.639 59.31244 290 ILE B N 1
ATOM 8406 C CA . ILE B 1 233 ? -41.44372 24.84809 -21.16912 0.693 57.27269 290 ILE B CA 1
ATOM 8407 C C . ILE B 1 233 ? -42.02568 23.44252 -21.17156 0.775 55.31031 290 ILE B C 1
ATOM 8408 O O . ILE B 1 233 ? -41.66805 22.61619 -20.32256 0.541 53.12517 290 ILE B O 1
ATOM 8424 N N . ARG B 1 234 ? -42.90838 23.16979 -22.12652 0.579 50.91523 291 ARG B N 1
ATOM 8425 C CA . ARG B 1 234 ? -43.66188 21.92537 -22.14945 0.683 52.73190 291 ARG B CA 1
ATOM 8426 C C . ARG B 1 234 ? -43.00754 20.87376 -23.03788 0.730 50.27367 291 ARG B C 1
ATOM 8427 O O . ARG B 1 234 ? -42.26865 21.18877 -23.97462 0.643 45.24361 291 ARG B O 1
ATOM 8448 N N . ASN B 1 235 ? -43.29497 19.60986 -22.72329 0.668 43.14749 292 ASN B N 1
ATOM 8449 C CA . ASN B 1 235 ? -42.84999 18.48077 -23.53302 0.682 42.51068 292 ASN B CA 1
ATOM 8450 C C . ASN B 1 235 ? -43.66094 18.43636 -24.82273 0.643 42.85435 292 ASN B C 1
ATOM 8451 O O . ASN B 1 235 ? -44.89263 18.33938 -24.78798 0.591 44.31122 292 ASN B O 1
ATOM 8462 N N . ILE B 1 236 ? -42.96707 18.50287 -25.96051 0.770 44.87125 293 ILE B N 1
ATOM 8463 C CA . ILE B 1 236 ? -43.64785 18.55606 -27.25068 0.737 46.78632 293 ILE B CA 1
ATOM 8464 C C . ILE B 1 236 ? -44.49432 17.31324 -27.48510 0.559 46.17934 293 ILE B C 1
ATOM 8465 O O . ILE B 1 236 ? -45.52101 17.37463 -28.17357 0.772 45.95175 293 ILE B O 1
ATOM 8481 N N . CYS B 1 237 ? -44.08356 16.16877 -26.94055 0.764 40.72942 294 CYS B N 1
ATOM 8482 C CA . CYS B 1 237 ? -44.86558 14.95036 -27.10410 0.650 41.94598 294 CYS B CA 1
ATOM 8483 C C . CYS B 1 237 ? -46.07454 14.90448 -26.17863 0.566 38.12262 294 CYS B C 1
ATOM 8484 O O . CYS B 1 237 ? -46.88906 13.98065 -26.28817 0.599 42.83722 294 CYS B O 1
ATOM 8491 N N . SER B 1 238 ? -46.21429 15.88024 -25.28442 0.680 44.00870 295 SER B N 1
ATOM 8492 C CA . SER B 1 238 ? -47.40705 16.04894 -24.46620 0.615 49.20172 295 SER B CA 1
ATOM 8493 C C . SER B 1 238 ? -48.36416 17.07699 -25.04842 0.673 50.60328 295 SER B C 1
ATOM 8494 O O . SER B 1 238 ? -49.58105 16.87231 -25.01618 0.586 45.33449 295 SER B O 1
ATOM 8502 N N . VAL B 1 239 ? -47.84061 18.17675 -25.59302 0.807 51.08657 296 VAL B N 1
ATOM 8503 C CA . VAL B 1 239 ? -48.71809 19.18761 -26.17158 0.875 51.63596 296 VAL B CA 1
ATOM 8504 C C . VAL B 1 239 ? -49.09494 18.82369 -27.60482 0.728 46.43604 296 VAL B C 1
ATOM 8505 O O . VAL B 1 239 ? -50.18553 19.17409 -28.07183 0.783 50.44889 296 VAL B O 1
ATOM 8518 N N . ASP B 1 240 ? -48.22102 18.11623 -28.31300 0.674 42.00081 297 ASP B N 1
ATOM 8519 C CA . ASP B 1 240 ? -48.46872 17.65485 -29.67011 0.526 40.42747 297 ASP B CA 1
ATOM 8520 C C . ASP B 1 240 ? -48.48749 16.12630 -29.67249 0.802 40.54961 297 ASP B C 1
ATOM 8521 O O . ASP B 1 240 ? -48.57235 15.48146 -28.62211 0.357 39.59966 297 ASP B O 1
ATOM 8530 N N . THR B 1 241 ? -48.41479 15.54520 -30.86751 0.683 39.41168 298 THR B N 1
ATOM 8531 C CA . THR B 1 241 ? -48.63100 14.11200 -31.01303 0.761 40.12823 298 THR B CA 1
ATOM 8532 C C . THR B 1 241 ? -47.35266 13.28347 -30.97692 0.534 40.25911 298 THR B C 1
ATOM 8533 O O . THR B 1 241 ? -47.38290 12.13984 -30.50233 0.532 37.05179 298 THR B O 1
ATOM 8544 N N . CYS B 1 242 ? -46.24176 13.81780 -31.48736 0.623 38.77347 299 CYS B N 1
ATOM 8545 C CA . CYS B 1 242 ? -45.03165 13.02881 -31.71487 0.621 41.79901 299 CYS B CA 1
ATOM 8546 C C . CYS B 1 242 ? -45.36639 11.71929 -32.42075 0.772 43.90597 299 CYS B C 1
ATOM 8547 O O . CYS B 1 242 ? -44.76979 10.67153 -32.15873 0.674 45.26236 299 CYS B O 1
ATOM 8554 N N . LYS B 1 243 ? -46.33666 11.78103 -33.32767 0.713 44.74523 300 LYS B N 1
ATOM 8555 C CA . LYS B 1 243 ? -46.81873 10.61110 -34.05235 0.729 39.77934 300 LYS B CA 1
ATOM 8556 C C . LYS B 1 243 ? -46.35262 10.69985 -35.49842 0.583 38.66424 300 LYS B C 1
ATOM 8557 O O . LYS B 1 243 ? -46.79455 11.57871 -36.24735 0.558 38.03386 300 LYS B O 1
ATOM 8576 N N . LEU B 1 244 ? -45.47479 9.78225 -35.88840 0.620 40.14008 301 LEU B N 1
ATOM 8577 C CA . LEU B 1 244 ? -45.04248 9.68882 -37.27027 0.826 38.32406 301 LEU B CA 1
ATOM 8578 C C . LEU B 1 244 ? -46.10548 8.98882 -38.11060 0.713 38.23187 301 LEU B C 1
ATOM 8579 O O . LEU B 1 244 ? -46.97689 8.28253 -37.59724 0.483 35.45155 301 LEU B O 1
ATOM 8595 N N . LEU B 1 245 ? -46.02564 9.19458 -39.42235 0.746 40.05093 302 LEU B N 1
ATOM 8596 C CA . LEU B 1 245 ? -46.91778 8.49165 -40.33328 0.598 41.95128 302 LEU B CA 1
ATOM 8597 C C . LEU B 1 245 ? -46.74148 6.98525 -40.18512 0.620 40.49628 302 LEU B C 1
ATOM 8598 O O . LEU B 1 245 ? -45.62001 6.48466 -40.06145 0.666 41.35970 302 LEU B O 1
ATOM 8614 N N . ASP B 1 246 ? -47.85834 6.25836 -40.19157 0.578 38.81072 303 ASP B N 1
ATOM 8615 C CA . ASP B 1 246 ? -47.79770 4.80582 -40.15113 0.656 41.18400 303 ASP B CA 1
ATOM 8616 C C . ASP B 1 246 ? -47.52065 4.26812 -41.55435 0.466 37.43323 303 ASP B C 1
ATOM 8617 O O . ASP B 1 246 ? -47.43001 5.01818 -42.53090 0.590 39.55930 303 ASP B O 1
ATOM 8626 N N . PHE B 1 247 ? -47.39624 2.94476 -41.66466 0.615 41.54494 304 PHE B N 1
ATOM 8627 C CA . PHE B 1 247 ? -47.00201 2.35790 -42.94158 0.808 45.91233 304 PHE B CA 1
ATOM 8628 C C . PHE B 1 247 ? -47.98993 2.69881 -44.04741 0.967 47.11598 304 PHE B C 1
ATOM 8629 O O . PHE B 1 247 ? -47.58564 3.03524 -45.16717 0.586 49.48404 304 PHE B O 1
ATOM 8646 N N . GLN B 1 248 ? -49.28884 2.60135 -43.76114 0.794 47.74101 305 GLN B N 1
ATOM 8647 C CA . GLN B 1 248 ? -50.28670 2.88210 -44.78646 0.631 46.63422 305 GLN B CA 1
ATOM 8648 C C . GLN B 1 248 ? -50.20362 4.33657 -45.23412 0.786 42.99925 305 GLN B C 1
ATOM 8649 O O . GLN B 1 248 ? -50.20883 4.63197 -46.43572 0.625 45.15560 305 GLN B O 1
ATOM 8663 N N . GLU B 1 249 ? -50.11224 5.26159 -44.27469 0.677 46.99825 306 GLU B N 1
ATOM 8664 C CA . GLU B 1 249 ? -50.00987 6.67629 -44.61721 0.716 48.04436 306 GLU B CA 1
ATOM 8665 C C . GLU B 1 249 ? -48.70865 6.96790 -45.35326 0.559 44.84085 306 GLU B C 1
ATOM 8666 O O . GLU B 1 249 ? -48.69225 7.71844 -46.33607 0.692 43.38860 306 GLU B O 1
ATOM 8678 N N . PHE B 1 250 ? -47.60339 6.38825 -44.88277 0.841 44.29841 307 PHE B N 1
ATOM 8679 C CA . PHE B 1 250 ? -46.30663 6.64654 -45.49752 0.805 50.34394 307 PHE B CA 1
ATOM 8680 C C . PHE B 1 250 ? -46.25058 6.08226 -46.91088 0.680 48.05337 307 PHE B C 1
ATOM 8681 O O . PHE B 1 250 ? -45.71300 6.72367 -47.82198 0.774 48.56360 307 PHE B O 1
ATOM 8698 N N . THR B 1 251 ? -46.81292 4.88984 -47.11682 0.767 43.95314 308 THR B N 1
ATOM 8699 C CA . THR B 1 251 ? -46.79643 4.29312 -48.44682 0.877 45.95511 308 THR B CA 1
ATOM 8700 C C . THR B 1 251 ? -47.65144 5.09577 -49.42081 0.954 45.86430 308 THR B C 1
ATOM 8701 O O . THR B 1 251 ? -47.24754 5.32355 -50.56714 0.648 45.89673 308 THR B O 1
ATOM 8712 N N . LEU B 1 252 ? -48.83596 5.53335 -48.98632 0.778 45.28759 309 LEU B N 1
ATOM 8713 C CA . LEU B 1 252 ? -49.66620 6.36912 -49.84710 0.651 48.40529 309 LEU B CA 1
ATOM 8714 C C . LEU B 1 252 ? -48.95564 7.67117 -50.18925 0.811 45.76870 309 LEU B C 1
ATOM 8715 O O . LEU B 1 252 ? -49.03002 8.14818 -51.32772 0.657 47.98138 309 LEU B O 1
ATOM 8731 N N . TYR B 1 253 ? -48.25769 8.26036 -49.21570 0.700 49.53690 310 TYR B N 1
ATOM 8732 C CA . TYR B 1 253 ? -47.50298 9.47931 -49.48361 0.658 50.93939 310 TYR B CA 1
ATOM 8733 C C . TYR B 1 253 ? -46.39232 9.22140 -50.49280 0.725 52.70333 310 TYR B C 1
ATOM 8734 O O . TYR B 1 253 ? -46.21157 9.98817 -51.44478 0.722 54.48880 310 TYR B O 1
ATOM 8752 N N . LEU B 1 254 ? -45.64552 8.13322 -50.30967 0.954 54.16162 311 LEU B N 1
ATOM 8753 C CA . LEU B 1 254 ? -44.56441 7.81899 -51.23727 0.732 56.78449 311 LEU B CA 1
ATOM 8754 C C . LEU B 1 254 ? -45.10697 7.50629 -52.62566 0.793 55.02667 311 LEU B C 1
ATOM 8755 O O . LEU B 1 254 ? -44.57870 7.99156 -53.63288 0.831 55.59893 311 LEU B O 1
ATOM 8771 N N . SER B 1 255 ? -46.16658 6.69653 -52.69875 0.583 50.66366 312 SER B N 1
ATOM 8772 C CA . SER B 1 255 ? -46.74619 6.35680 -53.99407 0.768 47.02167 312 SER B CA 1
ATOM 8773 C C . SER B 1 255 ? -47.28559 7.59688 -54.69373 0.667 48.17423 312 SER B C 1
ATOM 8774 O O . SER B 1 255 ? -47.21344 7.70730 -55.92344 0.525 45.74979 312 SER B O 1
ATOM 8782 N N . THR B 1 256 ? -47.83495 8.54113 -53.92694 0.706 50.52282 313 THR B N 1
ATOM 8783 C CA . THR B 1 256 ? -48.33757 9.77200 -54.52717 0.764 50.62029 313 THR B CA 1
ATOM 8784 C C . THR B 1 256 ? -47.20647 10.57796 -55.15104 0.707 52.84383 313 THR B C 1
ATOM 8785 O O . THR B 1 256 ? -47.35415 11.12204 -56.25227 0.643 52.58810 313 THR B O 1
ATOM 8796 N N . ARG B 1 257 ? -46.06683 10.66797 -54.46276 0.678 54.98036 314 ARG B N 1
ATOM 8797 C CA . ARG B 1 257 ? -44.93615 11.39575 -55.02691 0.603 55.73912 314 ARG B CA 1
ATOM 8798 C C . ARG B 1 257 ? -44.37056 10.70042 -56.25668 0.808 53.82441 314 ARG B C 1
ATOM 8799 O O . ARG B 1 257 ? -43.88866 11.36915 -57.17932 0.487 54.08433 314 ARG B O 1
ATOM 8820 N N . LYS B 1 258 ? -44.40063 9.36671 -56.28193 0.565 50.51461 315 LYS B N 1
ATOM 8821 C CA . LYS B 1 258 ? -43.88499 8.63941 -57.43343 0.806 50.86064 315 LYS B CA 1
ATOM 8822 C C . LYS B 1 258 ? -44.67766 8.94422 -58.69476 0.710 46.77483 315 LYS B C 1
ATOM 8823 O O . LYS B 1 258 ? -44.14738 8.79248 -59.80073 0.568 51.17600 315 LYS B O 1
ATOM 8842 N N . ILE B 1 259 ? -45.93515 9.36663 -58.55337 0.680 48.01333 316 ILE B N 1
ATOM 8843 C CA . ILE B 1 259 ? -46.74633 9.69405 -59.72176 0.807 50.46918 316 ILE B CA 1
ATOM 8844 C C . ILE B 1 259 ? -46.04260 10.74337 -60.57255 0.526 55.47032 316 ILE B C 1
ATOM 8845 O O . ILE B 1 259 ? -45.92298 10.60306 -61.79537 0.608 54.12664 316 ILE B O 1
ATOM 8861 N N . GLU B 1 260 ? -45.57055 11.81608 -59.93530 0.828 62.05927 317 GLU B N 1
ATOM 8862 C CA . GLU B 1 260 ? -45.00954 12.93850 -60.67690 0.426 65.21405 317 GLU B CA 1
ATOM 8863 C C . GLU B 1 260 ? -43.74534 12.56012 -61.43553 0.986 67.79734 317 GLU B C 1
ATOM 8864 O O . GLU B 1 260 ? -43.36116 13.27297 -62.36965 0.681 70.88623 317 GLU B O 1
ATOM 8876 N N . GLY B 1 261 ? -43.09349 11.46234 -61.06143 0.628 66.42393 318 GLY B N 1
ATOM 8877 C CA . GLY B 1 261 ? -41.88664 11.03652 -61.74131 0.811 68.08766 318 GLY B CA 1
ATOM 8878 C C . GLY B 1 261 ? -42.11852 9.98291 -62.80393 0.711 69.30378 318 GLY B C 1
ATOM 8879 O O . GLY B 1 261 ? -41.20540 9.64893 -63.56504 0.726 70.40888 318 GLY B O 1
ATOM 8883 N N . ALA B 1 262 ? -43.33508 9.44907 -62.86419 0.910 66.82438 319 ALA B N 1
ATOM 8884 C CA . ALA B 1 262 ? -43.65541 8.44175 -63.86503 0.686 65.65140 319 ALA B CA 1
ATOM 8885 C C . ALA B 1 262 ? -43.51973 9.02154 -65.26676 1.000 65.26477 319 ALA B C 1
ATOM 8886 O O . ALA B 1 262 ? -43.96795 10.13814 -65.54240 0.508 64.61937 319 ALA B O 1
ATOM 8893 N N . ARG B 1 263 ? -42.89666 8.25131 -66.15924 0.784 74.66381 320 ARG B N 1
ATOM 8894 C CA . ARG B 1 263 ? -42.70356 8.67015 -67.54284 0.896 76.89338 320 ARG B CA 1
ATOM 8895 C C . ARG B 1 263 ? -43.32638 7.71001 -68.54285 0.759 72.11246 320 ARG B C 1
ATOM 8896 O O . ARG B 1 263 ? -43.08441 7.84330 -69.74855 0.624 72.65211 320 ARG B O 1
ATOM 8917 N N . SER B 1 264 ? -44.10415 6.73926 -68.07864 0.794 72.56606 321 SER B N 1
ATOM 8918 C CA . SER B 1 264 ? -44.81689 5.82981 -68.95855 0.722 72.01571 321 SER B CA 1
ATOM 8919 C C . SER B 1 264 ? -46.15511 5.49819 -68.32015 0.403 69.87029 321 SER B C 1
ATOM 8920 O O . SER B 1 264 ? -46.27397 5.42832 -67.09357 0.939 70.01374 321 SER B O 1
ATOM 8928 N N . VAL B 1 265 ? -47.17138 5.31615 -69.16501 0.791 64.53476 322 VAL B N 1
ATOM 8929 C CA . VAL B 1 265 ? -48.46735 4.88404 -68.65731 0.871 61.76101 322 VAL B CA 1
ATOM 8930 C C . VAL B 1 265 ? -48.31891 3.56833 -67.90714 0.433 62.70652 322 VAL B C 1
ATOM 8931 O O . VAL B 1 265 ? -49.02330 3.32142 -66.92036 0.645 63.20876 322 VAL B O 1
ATOM 8944 N N . LEU B 1 266 ? -47.39212 2.71252 -68.34591 0.528 62.67193 323 LEU B N 1
ATOM 8945 C CA . LEU B 1 266 ? -47.18292 1.43349 -67.67486 0.584 65.97646 323 LEU B CA 1
ATOM 8946 C C . LEU B 1 266 ? -46.56315 1.61747 -66.29452 0.856 65.54348 323 LEU B C 1
ATOM 8947 O O . LEU B 1 266 ? -47.01615 1.01050 -65.31728 0.457 62.94339 323 LEU B O 1
ATOM 8963 N N . ARG B 1 267 ? -45.52789 2.45583 -66.18997 0.518 67.19146 324 ARG B N 1
ATOM 8964 C CA . ARG B 1 267 ? -44.99126 2.79855 -64.87617 0.597 68.28678 324 ARG B CA 1
ATOM 8965 C C . ARG B 1 267 ? -46.09688 3.31299 -63.96808 0.778 65.34301 324 ARG B C 1
ATOM 8966 O O . ARG B 1 267 ? -46.23814 2.87049 -62.82258 0.637 63.68217 324 ARG B O 1
ATOM 8987 N N . LEU B 1 268 ? -46.88716 4.26467 -64.46394 0.609 61.90013 325 LEU B N 1
ATOM 8988 C CA . LEU B 1 268 ? -47.96824 4.81391 -63.65641 0.904 61.49468 325 LEU B CA 1
ATOM 8989 C C . LEU B 1 268 ? -48.92468 3.72035 -63.19421 0.772 64.60793 325 LEU B C 1
ATOM 8990 O O . LEU B 1 268 ? -49.55226 3.85016 -62.13764 0.713 64.00557 325 LEU B O 1
ATOM 9006 N N . GLU B 1 269 ? -49.04088 2.63178 -63.95924 0.654 68.74698 326 GLU B N 1
ATOM 9007 C CA . GLU B 1 269 ? -50.00268 1.58927 -63.61423 0.901 70.21047 326 GLU B CA 1
ATOM 9008 C C . GLU B 1 269 ? -49.50851 0.65848 -62.51056 1.000 71.53900 326 GLU B C 1
ATOM 9009 O O . GLU B 1 269 ? -50.31630 0.20293 -61.69326 0.630 72.17123 326 GLU B O 1
ATOM 9021 N N . LYS B 1 270 ? -48.20842 0.34660 -62.45335 0.792 70.35255 327 LYS B N 1
ATOM 9022 C CA . LYS B 1 270 ? -47.73764 -0.44049 -61.31609 1.000 69.41499 327 LYS B CA 1
ATOM 9023 C C . LYS B 1 270 ? -47.95283 0.31686 -60.00795 1.000 67.39989 327 LYS B C 1
ATOM 9024 O O . LYS B 1 270 ? -48.34639 -0.27177 -58.99104 0.501 69.37222 327 LYS B O 1
ATOM 9043 N N . ILE B 1 271 ? -47.71100 1.62936 -60.02037 0.700 70.92351 328 ILE B N 1
ATOM 9044 C CA . ILE B 1 271 ? -47.79493 2.41247 -58.79128 1.000 71.77416 328 ILE B CA 1
ATOM 9045 C C . ILE B 1 271 ? -49.16492 2.22730 -58.15615 0.386 66.07203 328 ILE B C 1
ATOM 9046 O O . ILE B 1 271 ? -49.28273 1.96383 -56.95405 0.502 60.01713 328 ILE B O 1
ATOM 9062 N N . MET B 1 272 ? -50.22353 2.36491 -58.95487 1.000 68.02237 329 MET B N 1
ATOM 9063 C CA . MET B 1 272 ? -51.55797 2.08347 -58.44325 0.499 65.48304 329 MET B CA 1
ATOM 9064 C C . MET B 1 272 ? -51.71083 0.59934 -58.13226 0.718 67.70090 329 MET B C 1
ATOM 9065 O O . MET B 1 272 ? -52.27599 0.23135 -57.09608 0.675 68.01487 329 MET B O 1
ATOM 9079 N N . GLU B 1 273 ? -51.20533 -0.26719 -59.01436 1.000 72.33207 330 GLU B N 1
ATOM 9080 C CA . GLU B 1 273 ? -51.30025 -1.70487 -58.77913 0.186 77.70591 330 GLU B CA 1
ATOM 9081 C C . GLU B 1 273 ? -50.55901 -2.10722 -57.51261 0.794 76.45804 330 GLU B C 1
ATOM 9082 O O . GLU B 1 273 ? -51.12036 -2.77718 -56.63651 0.704 75.13577 330 GLU B O 1
ATOM 9094 N N . ASN B 1 274 ? -49.28744 -1.71424 -57.40145 0.815 73.29410 331 ASN B N 1
ATOM 9095 C CA . ASN B 1 274 ? -48.53673 -2.01535 -56.18860 0.116 75.36972 331 ASN B CA 1
ATOM 9096 C C . ASN B 1 274 ? -49.27579 -1.47923 -54.97457 0.973 71.48531 331 ASN B C 1
ATOM 9097 O O . ASN B 1 274 ? -49.48602 -2.19182 -53.98395 0.549 70.15034 331 ASN B O 1
ATOM 9108 N N . LEU B 1 275 ? -49.67695 -0.21028 -55.04021 0.311 70.32755 332 LEU B N 1
ATOM 9109 C CA . LEU B 1 275 ? -50.44836 0.39178 -53.96188 0.943 70.02515 332 LEU B CA 1
ATOM 9110 C C . LEU B 1 275 ? -51.69695 -0.40411 -53.61902 0.468 72.47820 332 LEU B C 1
ATOM 9111 O O . LEU B 1 275 ? -51.85791 -0.87650 -52.48957 0.833 77.41300 332 LEU B O 1
ATOM 9127 N N . LYS B 1 276 ? -52.60582 -0.56082 -54.58378 0.379 78.24529 333 LYS B N 1
ATOM 9128 C CA . LYS B 1 276 ? -53.90230 -1.13694 -54.24767 0.842 82.55173 333 LYS B CA 1
ATOM 9129 C C . LYS B 1 276 ? -53.74217 -2.53052 -53.62975 0.358 80.29956 333 LYS B C 1
ATOM 9130 O O . LYS B 1 276 ? -54.28690 -2.80541 -52.54811 0.427 80.28993 333 LYS B O 1
ATOM 9149 N N . ASN B 1 277 ? -52.95614 -3.41023 -54.27337 1.000 76.43464 334 ASN B N 1
ATOM 9150 C CA . ASN B 1 277 ? -52.69485 -4.71535 -53.66622 0.411 83.73777 334 ASN B CA 1
ATOM 9151 C C . ASN B 1 277 ? -52.11589 -4.57817 -52.26565 0.867 87.92196 334 ASN B C 1
ATOM 9152 O O . ASN B 1 277 ? -52.21993 -5.51029 -51.45836 0.606 89.60030 334 ASN B O 1
ATOM 9163 N N . ALA B 1 278 ? -51.47462 -3.45216 -51.96365 0.659 85.66937 335 ALA B N 1
ATOM 9164 C CA . ALA B 1 278 ? -50.99442 -3.23271 -50.60113 1.000 82.44608 335 ALA B CA 1
ATOM 9165 C C . ALA B 1 278 ? -52.13453 -3.00001 -49.63516 1.000 80.20296 335 ALA B C 1
ATOM 9166 O O . ALA B 1 278 ? -51.90238 -2.63459 -48.47388 0.373 81.48256 335 ALA B O 1
ATOM 9173 N N . GLU B 1 279 ? -53.36171 -3.22299 -50.11076 0.555 79.50560 336 GLU B N 1
ATOM 9174 C CA . GLU B 1 279 ? -54.56614 -3.03540 -49.30740 0.574 78.46737 336 GLU B CA 1
ATOM 9175 C C . GLU B 1 279 ? -54.70282 -1.58572 -48.85602 0.895 73.16803 336 GLU B C 1
ATOM 9176 O O . GLU B 1 279 ? -55.29549 -1.29572 -47.81224 0.443 73.82792 336 GLU B O 1
ATOM 9188 N N . ILE B 1 280 ? -54.16056 -0.67080 -49.65509 1.000 73.88278 337 ILE B N 1
ATOM 9189 C CA . ILE B 1 280 ? -54.20252 0.76009 -49.38592 1.000 69.76788 337 ILE B CA 1
ATOM 9190 C C . ILE B 1 280 ? -55.02425 1.40939 -50.48921 0.613 71.08918 337 ILE B C 1
ATOM 9191 O O . ILE B 1 280 ? -54.62663 1.38745 -51.66086 0.625 70.16852 337 ILE B O 1
ATOM 9207 N N . GLU B 1 281 ? -56.15528 1.98751 -50.11863 1.000 78.46582 338 GLU B N 1
ATOM 9208 C CA . GLU B 1 281 ? -57.01500 2.64695 -51.09269 1.000 76.03457 338 GLU B CA 1
ATOM 9209 C C . GLU B 1 281 ? -56.48600 4.04531 -51.39322 0.472 66.57660 338 GLU B C 1
ATOM 9210 O O . GLU B 1 281 ? -56.20210 4.80648 -50.46108 0.729 62.32259 338 GLU B O 1
ATOM 9222 N N . PRO B 1 282 ? -56.33678 4.41728 -52.66543 0.493 62.38890 339 PRO B N 1
ATOM 9223 C CA . PRO B 1 282 ? -55.92657 5.79423 -52.97611 0.703 60.70375 339 PRO B CA 1
ATOM 9224 C C . PRO B 1 282 ? -56.93351 6.79306 -52.42599 0.829 62.41507 339 PRO B C 1
ATOM 9225 O O . PRO B 1 282 ? -58.14456 6.56482 -52.46129 0.669 64.08169 339 PRO B O 1
ATOM 9236 N N . ASP B 1 283 ? -56.42250 7.90874 -51.91164 0.813 64.23206 340 ASP B N 1
ATOM 9237 C CA . ASP B 1 283 ? -57.28257 8.98008 -51.43993 0.720 66.98772 340 ASP B CA 1
ATOM 9238 C C . ASP B 1 283 ? -57.60638 9.91491 -52.60614 0.322 69.29213 340 ASP B C 1
ATOM 9239 O O . ASP B 1 283 ? -57.21189 9.68331 -53.75198 0.921 70.32672 340 ASP B O 1
ATOM 9248 N N . ASP B 1 284 ? -58.33837 10.99155 -52.31586 0.837 70.76209 341 ASP B N 1
ATOM 9249 C CA . ASP B 1 284 ? -58.77326 11.88359 -53.38517 0.856 69.65733 341 ASP B CA 1
ATOM 9250 C C . ASP B 1 284 ? -57.60056 12.62206 -54.01788 0.502 68.45392 341 ASP B C 1
ATOM 9251 O O . ASP B 1 284 ? -57.62338 12.89842 -55.22323 0.757 67.78196 341 ASP B O 1
ATOM 9260 N N . TYR B 1 285 ? -56.57137 12.95001 -53.23380 1.000 69.41878 342 TYR B N 1
ATOM 9261 C CA . TYR B 1 285 ? -55.42582 13.65390 -53.80026 0.570 65.35591 342 TYR B CA 1
ATOM 9262 C C . TYR B 1 285 ? -54.62942 12.74838 -54.73216 0.788 63.99777 342 TYR B C 1
ATOM 9263 O O . TYR B 1 285 ? -54.18183 13.18669 -55.79815 0.590 62.38578 342 TYR B O 1
ATOM 9281 N N . PHE B 1 286 ? -54.44344 11.48219 -54.35080 0.671 60.49555 343 PHE B N 1
ATOM 9282 C CA . PHE B 1 286 ? -53.75649 10.53914 -55.22855 0.859 57.75249 343 PHE B CA 1
ATOM 9283 C C . PHE B 1 286 ? -54.47107 10.43703 -56.57035 0.483 58.18645 343 PHE B C 1
ATOM 9284 O O . PHE B 1 286 ? -53.84737 10.54791 -57.63267 0.739 61.30753 343 PHE B O 1
ATOM 9301 N N . MET B 1 287 ? -55.78907 10.22034 -56.53914 1.000 61.45837 344 MET B N 1
ATOM 9302 C CA . MET B 1 287 ? -56.53861 10.05826 -57.78023 0.759 61.64568 344 MET B CA 1
ATOM 9303 C C . MET B 1 287 ? -56.50773 11.32829 -58.62186 0.778 63.81506 344 MET B C 1
ATOM 9304 O O . MET B 1 287 ? -56.49205 11.25386 -59.85628 0.902 67.59037 344 MET B O 1
ATOM 9318 N N . SER B 1 288 ? -56.50296 12.49971 -57.98042 0.683 65.46667 345 SER B N 1
ATOM 9319 C CA . SER B 1 288 ? -56.38838 13.74962 -58.72662 0.787 69.16695 345 SER B CA 1
ATOM 9320 C C . SER B 1 288 ? -55.04933 13.82873 -59.44889 0.602 67.73614 345 SER B C 1
ATOM 9321 O O . SER B 1 288 ? -54.99058 14.12110 -60.64902 1.000 70.62332 345 SER B O 1
ATOM 9329 N N . ARG B 1 289 ? -53.95737 13.56104 -58.73018 0.886 64.89855 346 ARG B N 1
ATOM 9330 C CA . ARG B 1 289 ? -52.64187 13.57627 -59.35821 0.685 60.57214 346 ARG B CA 1
ATOM 9331 C C . ARG B 1 289 ? -52.48936 12.44030 -60.36063 0.509 54.87819 346 ARG B C 1
ATOM 9332 O O . ARG B 1 289 ? -51.80119 12.59894 -61.37498 1.000 60.36672 346 ARG B O 1
ATOM 9353 N N . TYR B 1 290 ? -53.11924 11.29327 -60.09796 0.673 55.65604 347 TYR B N 1
ATOM 9354 C CA . TYR B 1 290 ? -52.99082 10.15178 -60.99873 1.000 58.54024 347 TYR B CA 1
ATOM 9355 C C . TYR B 1 290 ? -53.62479 10.44152 -62.35545 0.367 54.76533 347 TYR B C 1
ATOM 9356 O O . TYR B 1 290 ? -53.01462 10.19517 -63.40247 1.000 59.99673 347 TYR B O 1
ATOM 9374 N N . GLU B 1 291 ? -54.85198 10.96651 -62.35917 0.696 55.20009 348 GLU B N 1
ATOM 9375 C CA . GLU B 1 291 ? -55.52664 11.24209 -63.62419 0.558 58.20332 348 GLU B CA 1
ATOM 9376 C C . GLU B 1 291 ? -54.85527 12.38852 -64.37031 0.687 56.87962 348 GLU B C 1
ATOM 9377 O O . GLU B 1 291 ? -54.79480 12.38270 -65.60574 0.740 59.14008 348 GLU B O 1
ATOM 9389 N N . LYS B 1 292 ? -54.35179 13.38482 -63.63994 1.000 59.31430 349 LYS B N 1
ATOM 9390 C CA . LYS B 1 292 ? -53.61198 14.46768 -64.27976 0.611 58.05068 349 LYS B CA 1
ATOM 9391 C C . LYS B 1 292 ? -52.37139 13.93366 -64.98320 0.658 53.52888 349 LYS B C 1
ATOM 9392 O O . LYS B 1 292 ? -52.09410 14.28762 -66.13474 0.560 51.76788 349 LYS B O 1
ATOM 9411 N N . LYS B 1 293 ? -51.60776 13.07730 -64.30035 0.736 51.60382 350 LYS B N 1
ATOM 9412 C CA . LYS B 1 293 ? -50.39948 12.52643 -64.90489 0.753 51.25261 350 LYS B CA 1
ATOM 9413 C C . LYS B 1 293 ? -50.73793 11.60387 -66.06834 0.556 49.55167 350 LYS B C 1
ATOM 9414 O O . LYS B 1 293 ? -50.02771 11.58670 -67.08086 0.719 50.17240 350 LYS B O 1
ATOM 9433 N N . LEU B 1 294 ? -51.81984 10.83131 -65.94774 0.691 52.34606 351 LEU B N 1
ATOM 9434 C CA . LEU B 1 294 ? -52.20751 9.94636 -67.03975 1.000 56.04493 351 LEU B CA 1
ATOM 9435 C C . LEU B 1 294 ? -52.49865 10.74548 -68.30276 0.736 52.89991 351 LEU B C 1
ATOM 9436 O O . LEU B 1 294 ? -52.01830 10.40539 -69.38717 0.584 53.44796 351 LEU B O 1
ATOM 9452 N N . GLU B 1 295 ? -53.26492 11.83210 -68.17650 0.575 55.01756 352 GLU B N 1
ATOM 9453 C CA . GLU B 1 295 ? -53.54352 12.67390 -69.33668 1.000 58.47985 352 GLU B CA 1
ATOM 9454 C C . GLU B 1 295 ? -52.26559 13.28873 -69.89398 0.408 56.02561 352 GLU B C 1
ATOM 9455 O O . GLU B 1 295 ? -52.09100 13.37524 -71.11518 1.000 57.99314 352 GLU B O 1
ATOM 9467 N N . GLU B 1 296 ? -51.36245 13.72369 -69.01638 1.000 54.53406 353 GLU B N 1
ATOM 9468 C CA . GLU B 1 296 ? -50.12282 14.33860 -69.47639 0.726 53.46836 353 GLU B CA 1
ATOM 9469 C C . GLU B 1 296 ? -49.27228 13.35027 -70.26274 1.000 55.59847 353 GLU B C 1
ATOM 9470 O O . GLU B 1 296 ? -48.72007 13.69440 -71.31418 0.771 53.51715 353 GLU B O 1
ATOM 9482 N N . LEU B 1 297 ? -49.15621 12.11558 -69.77223 1.000 56.73941 354 LEU B N 1
ATOM 9483 C CA . LEU B 1 297 ? -48.25367 11.15894 -70.40302 1.000 53.84077 354 LEU B CA 1
ATOM 9484 C C . LEU B 1 297 ? -48.69431 10.82113 -71.82281 0.734 47.03528 354 LEU B C 1
ATOM 9485 O O . LEU B 1 297 ? -47.85717 10.73484 -72.72896 0.485 48.61400 354 LEU B O 1
ATOM 9501 N N . LYS B 1 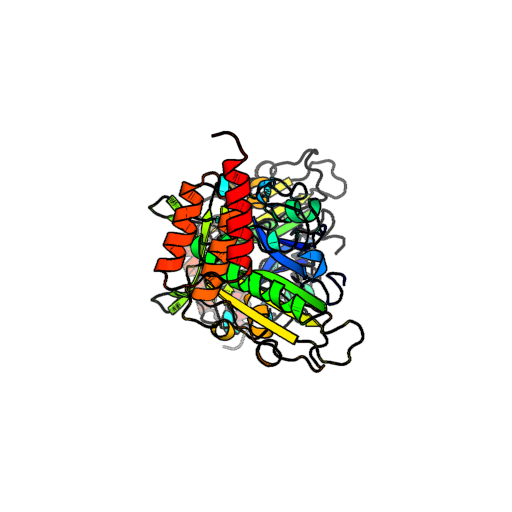298 ? -49.99401 10.61341 -72.04564 0.713 49.33506 355 LYS B N 1
ATOM 9502 C CA . LYS B 1 298 ? -50.42770 10.30021 -73.40408 0.655 49.72839 355 LYS B CA 1
ATOM 9503 C C . LYS B 1 298 ? -50.48960 11.53020 -74.30511 0.769 48.52003 355 LYS B C 1
ATOM 9504 O O . LYS B 1 298 ? -50.79680 11.39230 -75.49539 0.502 49.36418 355 LYS B O 1
ATOM 9523 N N . ALA B 1 299 ? -50.22191 12.72255 -73.77421 0.695 53.15032 356 ALA B N 1
ATOM 9524 C CA . ALA B 1 299 ? -50.06254 13.92035 -74.58643 0.755 53.41117 356 ALA B CA 1
ATOM 9525 C C . ALA B 1 299 ? -48.59956 14.20767 -74.90636 0.637 55.17957 356 ALA B C 1
ATOM 9526 O O . ALA B 1 299 ? -48.29125 15.26902 -75.45715 0.734 57.00427 356 ALA B O 1
ATOM 9533 N N . LYS B 1 300 ? -47.69560 13.28896 -74.57183 1.000 57.58131 357 LYS B N 1
ATOM 9534 C CA . LYS B 1 300 ? -46.26877 13.45482 -74.79755 1.000 60.74499 357 LYS B CA 1
ATOM 9535 C C . LYS B 1 300 ? -45.75203 12.34208 -75.70133 1.000 59.96398 357 LYS B C 1
ATOM 9536 O O . LYS B 1 300 ? -46.34260 11.26268 -75.79992 0.558 56.18591 357 LYS B O 1
ATOM 9555 N N . GLU B 1 301 ? -44.63108 12.62371 -76.35958 1.000 61.17170 358 GLU B N 1
ATOM 9556 C CA . GLU B 1 301 ? -44.10618 11.72337 -77.37607 0.560 66.54115 358 GLU B CA 1
ATOM 9557 C C . GLU B 1 301 ? -43.81727 10.34715 -76.79326 0.656 70.99845 358 GLU B C 1
ATOM 9558 O O . GLU B 1 301 ? -43.31660 10.21688 -75.67243 0.853 71.24364 358 GLU B O 1
ATOM 9570 N N . GLN B 1 302 ? -44.13307 9.31787 -77.57297 0.513 73.88271 359 GLN B N 1
ATOM 9571 C CA . GLN B 1 302 ? -43.99020 7.93729 -77.13212 0.224 78.16393 359 GLN B CA 1
ATOM 9572 C C . GLN B 1 302 ? -43.17984 7.12446 -78.13547 1.000 82.57507 359 GLN B C 1
ATOM 9573 O O . GLN B 1 302 ? -42.42619 7.67895 -78.93561 0.669 83.54694 359 GLN B O 1
#

Sequence (601 aa):
AVLEQFGFPLTGTEARCYTNHALSYDQAKRVPRWVLEHISKSKIMGDADRKHCKFKPDPNIPPTFSAFNEDYVGSGWSRGHMAPAGNNKFSSKAMAETFYLSNIVPQDFDNNSGYWNRIEMYCRELTERFEDVWVVSGPLTLPQTRGDGKKIVSYQVIGEDNVAVPSHLYKVILARRSSVSTEPLALGAFVVPNEAIGFQPQLTEFQVSLQDLEKLSGLVFFPHLDRTSDIRNICSVDTCKLLDFQEFTLYLSTRKIEGARSVLRLEKIMENLKNAEIEPDDYFMSRYEKKLEELKAKEQKAVLEQFGFPLTGTEARCYTNHALSYDQAKRVPRWVLEHISKSKIMGDADRKHCKFKPDPNIPPTFSAFNEDYVGSGWSRGHMAPAGNNKFSSKAMAETFYLSNIVPQDFDNNSGYWNRIEMYCRELTERFEDVWVVSGPLTLPQTRGDGKKIVSYQVIGEDNVAVPSHLYKVILARRSSVSTEPLALGAFVVPNEAIGFQPQLTEFQVSLQDLEKLSGLVFFPHLDRTSDIRNICSVDTCKLLDFQEFTLYLSTRKIEGARSVLRLEKIMENLKNAEIEPDDYFMSRYEKKLEELKAKEQ

InterPro domains:
  IPR001604 DNA/RNA non-specific endonuclease/pyrophosphatase/phosphodiesterase domain [PF01223] (61-286)
  IPR001604 DNA/RNA non-specific endonuclease/pyrophosphatase/phosphodiesterase domain [SM00892] (76-287)
  IPR020821 ENPP1-3/EXOG-like, endonuclease/phosphodiesterase domain [SM00477] (77-287)
  IPR040255 Non-specific endonuclease [PTHR13966] (53-298)
  IPR041003 EXOG, C-terminal [PF18026] (302-350)
  IPR044925 His-Me finger superfamily [SSF54060] (65-287)
  IPR044929 DNA/RNA non-specific endonuclease superfamily [G3DSA:3.40.570.10] (59-298)

B-factor: mean 54.19, std 16.31, range [26.64, 153.53]

Foldseek 3Di:
DDDQPVHDDDQQQDWADDDFKIFGFGLLQQETLKIKGKAALQQLDAQQDCVPAAQAADPVDDPLSHDGVQQQPPFQFDWAFFPALSRGRHDNRRSNNSSHSRRTAGFHPQVRLDDVVLVVVVQNVVNVQFRMKMKMKHAAFAWDADPVRDTDGDFFFTDPSGNTHGQKMKMKMWTHRDPPDPDAIEIWIFIGGRYNDAADDQRVVRTDDLVVVCVRSVDDPPVVDDPVDDYHYNCVVDPSGTDGPQRVLLVVLLVVLVVDQAPVSLVVSCVVNVVVVHHHDPSSVVSSVVSNVVNVVDDD/DCVVQVVHDDDQQQDWDDDDFKIFGFGLLQQETLKIKGKAALLQLDAQQDPVVEDQAADPVDDPLSHDGPQQQPPFQFDWAFFPALSRGRHDNRRSNNSSHSRRTAGFHPQCRLDPVVLVVVVQNVCNVQFRMKMKMKHAAFAWDADPVGDTDGDFFFTDPSGNTHGQKMKMKMWTHRDPPDPDAIEIWIFIGGRYNDAAPDQRVVRTDDQVVVCVRSVDDPPVVDDPVDDYHYCVVVDPSGTDGPLRVLLVVLLVVLVVDQAPVSLVVSVVVNVVVVHDHDPSSVVSSVVSNVVNVVDDD

Solvent-accessible surface area: 28168 Å² total; per-residue (Å²): 83,77,19,72,88,22,2,52,7,86,18,7,12,107,45,38,52,26,63,3,1,0,0,0,4,16,9,43,40,9,2,0,41,4,1,0,3,8,0,17,90,79,38,34,126,39,146,12,59,104,185,142,27,150,40,96,45,4,100,91,7,52,100,56,2,4,1,68,38,140,5,3,100,84,31,59,58,10,65,0,16,0,2,6,1,18,1,1,78,84,22,83,139,0,4,43,16,0,13,35,2,2,0,0,0,0,0,33,120,90,0,36,71,17,4,2,29,10,1,16,25,4,2,43,47,0,1,128,78,3,82,21,0,1,0,0,1,0,20,10,27,28,35,122,97,126,88,90,48,95,57,34,5,58,18,29,7,7,23,166,16,33,0,2,6,4,34,32,0,1,2,0,0,0,1,49,69,18,84,137,47,137,63,42,26,2,20,2,1,2,16,1,28,11,94,63,35,37,80,176,23,123,0,61,110,34,48,43,56,17,104,81,0,14,84,72,16,3,10,40,0,1,43,124,13,81,94,129,53,74,56,112,66,0,24,90,58,15,82,4,126,16,42,65,86,97,69,9,28,32,69,61,5,15,136,116,0,74,56,6,208,37,44,135,151,0,96,128,16,35,103,71,1,108,113,35,166,13,133,26,60,132,135,0,64,69,81,8,100,107,27,31,134,58,15,138,91,126,184,185,147,86,77,6,61,85,28,1,23,7,90,18,8,14,105,45,39,83,29,72,5,1,0,0,0,3,16,9,42,42,6,4,0,39,3,1,0,2,6,0,14,104,80,39,40,132,40,147,8,54,113,161,137,28,148,41,93,45,4,98,92,8,53,101,54,2,4,1,68,40,138,6,2,100,83,33,58,58,12,64,0,16,0,1,6,1,16,2,1,68,84,19,83,129,0,3,42,15,0,12,27,3,3,0,0,0,0,0,33,120,91,0,35,72,16,3,2,27,10,0,16,27,3,2,39,45,0,0,123,84,4,85,12,0,0,0,0,1,0,20,12,25,28,33,128,97,123,89,90,48,92,63,26,5,59,17,26,7,6,25,166,22,38,0,3,6,5,36,35,0,0,2,0,0,0,0,38,73,23,82,132,49,139,69,43,31,1,23,2,1,2,16,0,29,11,94,63,33,37,85,153,20,126,1,62,110,33,52,44,54,14,106,82,0,14,78,72,15,3,11,37,0,0,40,123,12,81,93,131,56,84,46,109,67,0,24,90,56,18,68,4,139,18,40,68,89,96,85,11,28,29,56,59,8,16,127,101,0,80,54,4,207,46,46,132,106,0,80,121,7,26,103,81,2,125,115,35,165,11,152,18,65,131,133,0,62,65,65,15,98,114,22,32,117,59,18,129,84,124,183,186